Protein AF-X1RAT8-F1 (afdb_monomer)

Secondary structure (DSSP, 8-state):
-EEEEEEEGGGHHHHHHHHHHTT-EEEEEESS--HHHHHHHHHHHHHHHHHHHHHHHHHTT--S-------THHHHHHTS-HHHHHHHHHHHHHHHHHHHHHHHHHHHHHHHHHHHHHHHGGGTT-TT-BHHHHT-B-SSEEEEEEEEEHHHHHHHHHHHHHHEEEEEEEEETTEEEEEEEEEGGGHHHHHHHHHHTT-EE--------BHHHHHHHHHHHHHHHHHHHHHHHHHHHHHHHHTHHHHHHHHHHHHHHHHHHHHHHHHHHTT-EEEEEEE--GGGHHHHHHHHHHH-SSEEEEEEPPPTT--PPP-----TTTHHHHHHHHHH-PPPTTS---HHHHHHHHHHHHHHHT-SHHHHHHHHHH-

Solvent-accessible surface area (backbone atoms only — not comparable to full-atom values): 20747 Å² total; per-residue (Å²): 63,40,38,39,37,40,28,38,55,91,46,45,65,62,50,53,53,52,42,54,75,68,64,43,42,78,72,45,82,36,74,69,79,54,74,68,56,52,50,50,45,47,51,51,31,50,50,34,51,52,54,47,49,55,48,48,63,52,50,70,53,54,86,67,91,72,84,77,78,81,56,79,64,47,64,60,53,66,50,50,57,66,72,54,54,53,50,52,52,50,56,53,46,60,75,46,44,64,60,51,52,51,47,56,52,50,51,53,50,45,53,52,52,51,50,48,46,59,58,55,51,46,51,62,86,54,86,84,47,38,40,52,65,46,59,34,76,58,95,58,41,31,23,40,37,35,39,28,44,44,69,50,43,66,72,40,44,76,62,49,59,74,59,46,79,48,68,51,79,24,71,54,94,70,32,32,34,36,38,41,29,28,43,50,90,48,45,65,59,53,53,48,56,39,46,75,62,74,22,47,76,59,85,72,71,97,46,100,41,44,48,68,61,45,50,54,53,48,49,59,47,44,56,52,50,51,55,49,45,53,54,51,49,52,52,48,29,53,54,40,60,76,41,38,67,60,52,52,50,52,46,54,41,38,51,55,49,32,52,37,34,51,53,50,42,54,26,52,75,69,66,45,38,30,37,38,36,28,36,38,62,71,95,49,47,68,63,48,52,32,56,48,58,74,77,33,86,57,65,45,82,48,77,43,77,75,52,96,88,53,83,63,87,63,79,87,88,65,56,84,89,46,44,71,37,40,56,59,44,51,74,80,49,72,66,56,71,88,51,81,79,59,40,68,58,51,42,53,51,48,55,52,52,50,53,63,75,46,68,47,73,69,59,49,55,53,47,68,77,72,108

Radius of gyration: 36.86 Å; Cα contacts (8 Å, |Δi|>4): 423; chains: 1; bounding box: 97×44×99 Å

Organism: NCBI:txid412755

Structure (mmCIF, N/CA/C/O backbone):
data_AF-X1RAT8-F1
#
_entry.id   AF-X1RAT8-F1
#
loop_
_atom_site.group_PDB
_atom_site.id
_atom_site.type_symbol
_atom_site.label_atom_id
_atom_site.label_alt_id
_atom_site.label_comp_id
_atom_site.label_asym_id
_atom_site.label_entity_id
_atom_site.label_seq_id
_atom_site.pdbx_PDB_ins_code
_atom_site.Cartn_x
_atom_site.Cartn_y
_atom_site.Cartn_z
_atom_site.occupancy
_atom_site.B_iso_or_equiv
_atom_site.auth_seq_id
_atom_site.auth_comp_id
_atom_site.auth_asym_id
_atom_site.auth_atom_id
_atom_site.pdbx_PDB_model_num
ATOM 1 N N . VAL A 1 1 ? 17.330 -5.429 -26.678 1.00 84.94 1 VAL A N 1
ATOM 2 C CA . VAL A 1 1 ? 16.146 -5.113 -25.844 1.00 84.94 1 VAL A CA 1
ATOM 3 C C . VAL A 1 1 ? 15.470 -3.892 -26.433 1.00 84.94 1 VAL A C 1
ATOM 5 O O . VAL A 1 1 ? 16.179 -3.013 -26.919 1.00 84.94 1 VAL A O 1
ATOM 8 N N . LYS A 1 2 ? 14.135 -3.872 -26.474 1.00 85.88 2 LYS A N 1
ATOM 9 C CA . LYS A 1 2 ? 13.382 -2.699 -26.920 1.00 85.88 2 LYS A CA 1
ATOM 10 C C . LYS A 1 2 ? 13.301 -1.723 -25.756 1.00 85.88 2 LYS A C 1
ATOM 12 O O . LYS A 1 2 ? 12.903 -2.123 -24.662 1.00 85.88 2 LYS A O 1
ATOM 17 N N . VAL A 1 3 ? 13.692 -0.483 -25.993 1.00 87.00 3 VAL A N 1
ATOM 18 C CA . VAL A 1 3 ? 13.609 0.618 -25.037 1.00 87.00 3 VAL A CA 1
ATOM 19 C C . VAL A 1 3 ? 12.521 1.559 -25.510 1.00 87.00 3 VAL A C 1
ATOM 21 O O . VAL A 1 3 ? 12.420 1.859 -26.699 1.00 87.00 3 VAL A O 1
ATOM 24 N N . ARG A 1 4 ? 11.695 1.997 -24.571 1.00 87.12 4 ARG A N 1
ATOM 25 C CA . ARG A 1 4 ? 10.595 2.923 -24.794 1.00 87.12 4 ARG A CA 1
ATOM 26 C C . ARG A 1 4 ? 10.785 4.066 -23.816 1.00 87.12 4 ARG A C 1
ATOM 28 O O . ARG A 1 4 ? 10.826 3.848 -22.609 1.00 87.12 4 ARG A O 1
ATOM 35 N N . VAL A 1 5 ? 10.956 5.264 -24.346 1.00 88.31 5 VAL A N 1
ATOM 36 C CA . VAL A 1 5 ? 11.248 6.465 -23.575 1.00 88.31 5 VAL A CA 1
ATOM 37 C C . VAL A 1 5 ? 10.086 7.428 -23.737 1.00 88.31 5 VAL A C 1
ATOM 39 O O . VAL A 1 5 ? 9.791 7.862 -24.845 1.00 88.31 5 VAL A O 1
ATOM 42 N N . ILE A 1 6 ? 9.415 7.754 -22.640 1.00 88.44 6 ILE A N 1
ATOM 43 C CA . ILE A 1 6 ? 8.340 8.744 -22.607 1.00 88.44 6 ILE A CA 1
ATOM 44 C C . ILE A 1 6 ? 8.899 10.000 -21.954 1.00 88.44 6 ILE A C 1
ATOM 46 O O . ILE A 1 6 ? 9.443 9.943 -20.855 1.00 88.44 6 ILE A O 1
ATOM 50 N N . THR A 1 7 ? 8.779 11.134 -22.628 1.00 90.00 7 THR A N 1
ATOM 51 C CA . THR A 1 7 ? 9.298 12.420 -22.150 1.00 90.00 7 THR A CA 1
ATOM 52 C C . THR A 1 7 ? 8.345 13.553 -22.515 1.00 90.00 7 THR A C 1
ATOM 54 O O . THR A 1 7 ? 7.439 13.369 -23.331 1.00 90.00 7 THR A O 1
ATOM 57 N N . LEU A 1 8 ? 8.509 14.729 -21.915 1.00 88.94 8 LEU A N 1
ATOM 58 C CA . LEU A 1 8 ? 7.759 15.921 -22.323 1.00 88.94 8 LEU A CA 1
ATOM 59 C C . LEU A 1 8 ? 8.190 16.368 -23.728 1.00 88.94 8 LEU A C 1
ATOM 61 O O . LEU A 1 8 ? 9.338 16.169 -24.127 1.00 88.94 8 LEU A O 1
ATOM 65 N N . LYS A 1 9 ? 7.292 17.026 -24.472 1.00 86.19 9 LYS A N 1
ATOM 66 C CA . LYS A 1 9 ? 7.586 17.472 -25.850 1.00 86.19 9 LYS A CA 1
ATOM 67 C C . LYS A 1 9 ? 8.831 18.360 -25.945 1.00 86.19 9 LYS A C 1
ATOM 69 O O . LYS A 1 9 ? 9.610 18.198 -26.880 1.00 86.19 9 LYS A O 1
ATOM 74 N N . ASP A 1 10 ? 9.053 19.216 -24.948 1.00 86.56 10 ASP A N 1
ATOM 75 C CA . ASP A 1 10 ? 10.213 20.119 -24.876 1.00 86.56 10 ASP A CA 1
ATOM 76 C C . ASP A 1 10 ? 11.554 19.379 -24.785 1.00 86.56 10 ASP A C 1
ATOM 78 O O . ASP A 1 10 ? 12.587 19.884 -25.220 1.00 86.56 10 ASP A O 1
ATOM 82 N N . TYR A 1 11 ? 11.539 18.150 -24.267 1.00 84.81 11 TYR A N 1
ATOM 83 C CA . TYR A 1 11 ? 12.726 17.325 -24.082 1.00 84.81 11 TYR A CA 1
ATOM 84 C C . TYR A 1 11 ? 12.895 16.273 -25.191 1.00 84.81 11 TYR A C 1
ATOM 86 O O . TYR A 1 11 ? 13.828 15.472 -25.120 1.00 84.81 11 TYR A O 1
ATOM 94 N N . SER A 1 12 ? 12.063 16.281 -26.244 1.00 83.81 12 SER A N 1
ATOM 95 C CA . SER A 1 12 ? 12.163 15.324 -27.362 1.00 83.81 12 SER A CA 1
ATOM 96 C C . SER A 1 12 ? 13.531 15.388 -28.059 1.00 83.81 12 SER A C 1
ATOM 98 O O . SER A 1 12 ? 14.224 14.375 -28.165 1.00 83.81 12 SER A O 1
ATOM 100 N N . GLU A 1 13 ? 13.986 16.585 -28.455 1.00 83.75 13 GLU A N 1
ATOM 101 C CA . GLU A 1 13 ? 15.274 16.749 -29.146 1.00 83.75 13 GLU A CA 1
ATOM 102 C C . GLU A 1 13 ? 16.494 16.366 -28.285 1.00 83.75 13 GLU A C 1
ATOM 104 O O . GLU A 1 13 ? 17.356 15.632 -28.785 1.00 83.75 13 GLU A O 1
ATOM 109 N N . PRO A 1 14 ? 16.616 16.818 -27.014 1.00 85.50 14 PRO A N 1
ATOM 110 C CA . PRO A 1 14 ? 17.660 16.333 -26.113 1.00 85.50 14 PRO A CA 1
ATOM 111 C C . PRO A 1 14 ? 17.646 14.813 -25.972 1.00 85.50 14 PRO A C 1
ATOM 113 O O . PRO A 1 14 ? 18.693 14.181 -26.093 1.00 85.50 14 PRO A O 1
ATOM 116 N N . THR A 1 15 ? 16.461 14.221 -25.798 1.00 84.12 15 THR A N 1
ATOM 117 C CA . THR A 1 15 ? 16.311 12.770 -25.638 1.00 84.12 15 THR A CA 1
ATOM 118 C C . THR A 1 15 ? 16.801 12.023 -26.869 1.00 84.12 15 THR A C 1
ATOM 120 O O . THR A 1 15 ? 17.589 11.085 -26.752 1.00 84.12 15 THR A O 1
ATOM 123 N N . PHE A 1 16 ? 16.418 12.482 -28.059 1.00 82.50 16 PHE A N 1
ATOM 124 C CA . PHE A 1 16 ? 16.865 11.896 -29.317 1.00 82.50 16 PHE A CA 1
ATOM 125 C C . PHE A 1 16 ? 18.391 11.978 -29.479 1.00 82.50 16 PHE A C 1
ATOM 127 O O . PHE A 1 16 ? 19.040 10.993 -29.836 1.00 82.50 16 PHE A O 1
ATOM 134 N N . LYS A 1 17 ? 18.994 13.132 -29.155 1.00 82.88 17 LYS A N 1
ATOM 135 C CA . LYS A 1 17 ? 20.455 13.327 -29.198 1.00 82.88 17 LYS A CA 1
ATOM 136 C C . LYS A 1 17 ? 21.183 12.405 -28.220 1.00 82.88 17 LYS A C 1
ATOM 138 O O . LYS A 1 17 ? 22.208 11.829 -28.590 1.00 82.88 17 LYS A O 1
ATOM 143 N N . THR A 1 18 ? 20.672 12.250 -27.001 1.00 83.75 18 THR A N 1
ATOM 144 C CA . THR A 1 18 ? 21.252 11.355 -25.991 1.00 83.75 18 THR A CA 1
ATOM 145 C C . THR A 1 18 ? 21.159 9.900 -26.443 1.00 83.75 18 THR A C 1
ATOM 147 O O . THR A 1 18 ? 22.178 9.217 -26.486 1.00 83.75 18 THR A O 1
ATOM 150 N N . LEU A 1 19 ? 19.994 9.442 -26.913 1.00 82.88 19 LEU A N 1
ATOM 151 C CA . LEU A 1 19 ? 19.821 8.082 -27.443 1.00 82.88 19 LEU A CA 1
ATOM 152 C C . LEU A 1 19 ? 20.755 7.778 -28.625 1.00 82.88 19 LEU A C 1
ATOM 154 O O . LEU A 1 19 ? 21.333 6.692 -28.696 1.00 82.88 19 LEU A O 1
ATOM 158 N N . HIS A 1 20 ? 20.963 8.742 -29.523 1.00 81.25 20 HIS A N 1
ATOM 159 C CA . HIS A 1 20 ? 21.891 8.575 -30.640 1.00 81.25 20 HIS A CA 1
ATOM 160 C C . HIS A 1 20 ? 23.348 8.436 -30.170 1.00 81.25 20 HIS A C 1
ATOM 162 O O . HIS A 1 20 ? 24.080 7.582 -30.670 1.00 81.25 20 HIS A O 1
ATOM 168 N N . LYS A 1 21 ? 23.785 9.237 -29.185 1.00 80.44 21 LYS A N 1
ATOM 169 C CA . LYS A 1 21 ? 25.131 9.112 -28.587 1.00 80.44 21 LYS A CA 1
ATOM 170 C C . LYS A 1 21 ? 25.353 7.742 -27.942 1.00 80.44 21 LYS A C 1
ATOM 172 O O . LYS A 1 21 ? 26.455 7.209 -28.019 1.00 80.44 21 LYS A O 1
ATOM 177 N N . LEU A 1 22 ? 24.301 7.159 -27.367 1.00 76.88 22 LEU A N 1
ATOM 178 C CA . LEU A 1 22 ? 24.324 5.839 -26.727 1.00 76.88 22 LEU A CA 1
ATOM 179 C C . LEU A 1 22 ? 24.337 4.671 -27.723 1.00 76.88 22 LEU A C 1
ATOM 181 O O . LEU A 1 22 ? 24.440 3.510 -27.320 1.00 76.88 22 LEU A O 1
ATOM 185 N N . GLY A 1 23 ? 24.241 4.957 -29.025 1.00 70.38 23 GLY A N 1
ATOM 186 C CA . GLY A 1 23 ? 24.210 3.939 -30.069 1.00 70.38 23 GLY A CA 1
ATOM 187 C C . GLY A 1 23 ? 22.911 3.133 -30.080 1.00 70.38 23 GLY A C 1
ATOM 188 O O . GLY A 1 23 ? 22.938 1.955 -30.446 1.00 70.38 23 GLY A O 1
ATOM 189 N N . VAL A 1 24 ? 21.791 3.737 -29.659 1.00 77.00 24 VAL A N 1
ATOM 190 C CA . VAL A 1 24 ? 20.463 3.134 -29.822 1.00 77.00 24 VAL A CA 1
ATOM 191 C C . VAL A 1 24 ? 20.135 3.050 -31.312 1.00 77.00 24 VAL A C 1
ATOM 193 O O . VAL A 1 24 ? 20.269 4.019 -32.056 1.00 77.00 24 VAL A O 1
ATOM 196 N N . LEU A 1 25 ? 19.734 1.860 -31.752 1.00 75.31 25 LEU A N 1
ATOM 197 C CA . LEU A 1 25 ? 19.451 1.544 -33.148 1.00 75.31 25 LEU A CA 1
ATOM 198 C C . LEU A 1 25 ? 17.951 1.659 -33.437 1.00 75.31 25 LEU A C 1
ATOM 200 O O . LEU A 1 25 ? 17.136 1.349 -32.569 1.00 75.31 25 LEU A O 1
ATOM 204 N N . HIS A 1 26 ? 17.607 2.043 -34.671 1.00 75.75 26 HIS A N 1
ATOM 205 C CA . HIS A 1 26 ? 16.225 2.206 -35.155 1.00 75.75 26 HIS A CA 1
ATOM 206 C C . HIS A 1 26 ? 15.357 3.027 -34.191 1.00 75.75 26 HIS A C 1
ATOM 208 O O . HIS A 1 26 ? 14.403 2.517 -33.608 1.00 75.75 26 HIS A O 1
ATOM 214 N N . ILE A 1 27 ? 15.741 4.291 -33.990 1.00 79.56 27 ILE A N 1
ATOM 215 C CA . ILE A 1 27 ? 14.987 5.214 -33.144 1.00 79.56 27 ILE A CA 1
ATOM 216 C C . ILE A 1 27 ? 13.749 5.689 -33.914 1.00 79.56 27 ILE A C 1
ATOM 218 O O . ILE A 1 27 ? 13.878 6.318 -34.964 1.00 79.56 27 ILE A O 1
ATOM 222 N N . GLU A 1 28 ? 12.566 5.413 -33.378 1.00 79.00 28 GLU A N 1
ATOM 223 C CA . GLU A 1 28 ? 11.274 5.847 -33.909 1.00 79.00 28 GLU A CA 1
ATOM 224 C C . GLU A 1 28 ? 10.606 6.816 -32.927 1.00 79.00 28 GLU A C 1
ATOM 226 O O . GLU A 1 28 ? 10.469 6.522 -31.739 1.00 79.00 28 GLU A O 1
ATOM 231 N N . GLU A 1 29 ? 10.173 7.981 -33.415 1.00 79.50 29 GLU A N 1
ATOM 232 C CA . GLU A 1 29 ? 9.427 8.962 -32.621 1.00 79.50 29 GLU A CA 1
ATOM 233 C C . GLU A 1 29 ? 7.927 8.848 -32.914 1.00 79.50 29 GLU A C 1
ATOM 235 O O . GLU A 1 29 ? 7.486 8.917 -34.062 1.00 79.50 29 GLU A O 1
ATOM 240 N N . SER A 1 30 ? 7.128 8.722 -31.859 1.00 75.75 30 SER A N 1
ATOM 241 C CA . SER A 1 30 ? 5.669 8.744 -31.901 1.00 75.75 30 SER A CA 1
ATOM 242 C C . SER A 1 30 ? 5.137 9.895 -31.050 1.00 75.75 30 SER A C 1
ATOM 244 O O . SER A 1 30 ? 5.384 9.987 -29.847 1.00 75.75 30 SER A O 1
ATOM 246 N N . ARG A 1 31 ? 4.358 10.781 -31.679 1.00 65.38 31 ARG A N 1
ATOM 247 C CA . ARG A 1 31 ? 3.727 11.938 -31.013 1.00 65.38 31 ARG A CA 1
ATOM 248 C C . ARG A 1 31 ? 2.422 11.595 -30.290 1.00 65.38 31 ARG A C 1
ATOM 250 O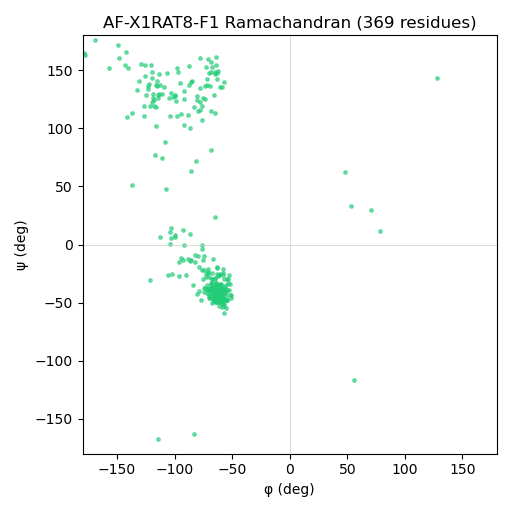 O . ARG A 1 31 ? 1.892 12.434 -29.566 1.00 65.38 31 ARG A O 1
ATOM 257 N N . GLU A 1 32 ? 1.905 10.386 -30.492 1.00 70.69 32 GLU A N 1
ATOM 258 C CA . GLU A 1 32 ? 0.701 9.876 -29.840 1.00 70.69 32 GLU A CA 1
ATOM 259 C C . GLU A 1 32 ? 1.046 8.643 -29.004 1.00 70.69 32 GLU A C 1
ATOM 261 O O . GLU A 1 32 ? 1.635 7.684 -29.501 1.00 70.69 32 GLU A O 1
ATOM 266 N N . LEU A 1 33 ? 0.674 8.675 -27.724 1.00 76.50 33 LEU A N 1
ATOM 267 C CA . LEU A 1 33 ? 0.837 7.542 -26.817 1.00 76.50 33 LEU A CA 1
ATOM 268 C C . LEU A 1 33 ? -0.332 6.581 -26.942 1.00 76.50 33 LEU A C 1
ATOM 270 O O . LEU A 1 33 ? -1.495 6.993 -26.996 1.00 76.50 33 LEU A O 1
ATOM 274 N N . LYS A 1 34 ? -0.027 5.285 -26.895 1.00 81.44 34 LYS A N 1
ATOM 275 C CA . LYS A 1 34 ? -1.065 4.263 -26.788 1.00 81.44 34 LYS A CA 1
ATOM 276 C C . LYS A 1 34 ? -1.645 4.293 -25.366 1.00 81.44 34 LYS A C 1
ATOM 278 O O . LYS A 1 34 ? -0.928 4.623 -24.419 1.00 81.44 34 LYS A O 1
ATOM 283 N N . PRO A 1 35 ? -2.911 3.880 -25.165 1.00 79.69 35 PRO A N 1
ATOM 284 C CA . PRO A 1 35 ? -3.508 3.794 -23.828 1.00 79.69 35 PRO A CA 1
ATOM 285 C C . PRO A 1 35 ? -2.680 2.964 -22.836 1.00 79.69 35 PRO A C 1
ATOM 287 O O . PRO A 1 35 ? -2.623 3.287 -21.654 1.00 79.69 35 PRO A O 1
ATOM 290 N N . VAL A 1 36 ? -1.996 1.930 -23.336 1.00 81.75 36 VAL A N 1
ATOM 291 C CA . VAL A 1 36 ? -1.098 1.064 -22.555 1.00 81.75 36 VAL A CA 1
ATOM 292 C C . VAL A 1 36 ? 0.073 1.848 -21.956 1.00 81.75 36 VAL A C 1
ATOM 294 O O . VAL A 1 36 ? 0.465 1.596 -20.822 1.00 81.75 36 VAL A O 1
ATOM 297 N N . ASP A 1 37 ? 0.597 2.832 -22.682 1.00 82.50 37 ASP A N 1
ATOM 298 C CA . ASP A 1 37 ? 1.776 3.600 -22.272 1.00 82.50 37 ASP A CA 1
ATOM 299 C C . ASP A 1 37 ? 1.422 4.586 -21.167 1.00 82.50 37 ASP A C 1
ATOM 301 O O . ASP A 1 37 ? 2.133 4.709 -20.172 1.00 82.50 37 ASP A O 1
ATOM 305 N N . LYS A 1 38 ? 0.256 5.225 -21.303 1.00 84.00 38 LYS A N 1
ATOM 306 C CA . LYS A 1 38 ? -0.319 6.061 -20.251 1.00 84.00 38 LYS A CA 1
ATOM 307 C C . LYS A 1 38 ? -0.565 5.245 -18.976 1.00 84.00 38 LYS A C 1
ATOM 309 O O . LYS A 1 38 ? -0.151 5.663 -17.898 1.00 84.00 38 LYS A O 1
ATOM 314 N N . ALA A 1 39 ? -1.176 4.066 -19.107 1.00 87.00 39 ALA A N 1
ATOM 315 C CA . ALA A 1 39 ? -1.443 3.186 -17.970 1.00 87.00 39 ALA A CA 1
ATOM 316 C C . ALA A 1 39 ? -0.152 2.722 -17.268 1.00 87.00 39 ALA A C 1
ATOM 318 O O . ALA A 1 39 ? -0.136 2.587 -16.046 1.00 87.00 39 ALA A O 1
ATOM 319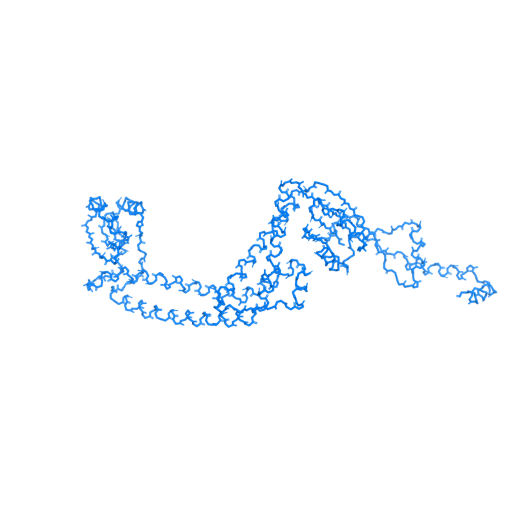 N N . ALA A 1 40 ? 0.940 2.512 -18.012 1.00 87.25 40 ALA A N 1
ATOM 320 C CA . ALA A 1 40 ? 2.232 2.143 -17.436 1.00 87.25 40 ALA A CA 1
ATOM 321 C C . ALA A 1 40 ? 2.817 3.260 -16.550 1.00 87.25 40 ALA A C 1
ATOM 323 O O . ALA A 1 40 ? 3.250 2.984 -15.429 1.00 87.25 40 ALA A O 1
ATOM 324 N N . VAL A 1 41 ? 2.773 4.517 -17.013 1.00 87.38 41 VAL A N 1
ATOM 325 C CA . VAL A 1 41 ? 3.222 5.685 -16.230 1.00 87.38 41 VAL A CA 1
ATOM 326 C C . VAL A 1 41 ? 2.370 5.855 -14.970 1.00 87.38 41 VAL A C 1
ATOM 328 O O . VAL A 1 41 ? 2.907 6.021 -13.876 1.00 87.38 41 VAL A O 1
ATOM 331 N N . GLU A 1 42 ? 1.044 5.761 -15.096 1.00 88.56 42 GLU A N 1
ATOM 332 C CA . GLU A 1 42 ? 0.116 5.861 -13.961 1.00 88.56 42 GLU A CA 1
ATOM 333 C C . GLU A 1 42 ? 0.323 4.737 -12.937 1.00 88.56 42 GLU A C 1
ATOM 335 O O . GLU A 1 42 ? 0.314 4.983 -11.729 1.00 88.56 42 GLU A O 1
ATOM 340 N N . SER A 1 43 ? 0.554 3.508 -13.406 1.00 90.12 43 SER A N 1
ATOM 341 C CA . SER A 1 43 ? 0.824 2.359 -12.541 1.00 90.12 43 SER A CA 1
ATOM 342 C C . SER A 1 43 ? 2.119 2.540 -11.752 1.00 90.12 43 SER A C 1
ATOM 344 O O . SER A 1 43 ? 2.124 2.307 -10.544 1.00 90.12 43 SER A O 1
ATOM 346 N N . GLN A 1 44 ? 3.208 2.978 -12.397 1.00 89.50 44 GLN A N 1
ATOM 347 C CA . GLN A 1 44 ? 4.462 3.244 -11.686 1.00 89.50 44 GLN A CA 1
ATOM 348 C C . GLN A 1 44 ? 4.337 4.429 -10.724 1.00 89.50 44 GLN A C 1
ATOM 350 O O . GLN A 1 44 ? 4.885 4.372 -9.627 1.00 89.50 44 GLN A O 1
ATOM 355 N N . HIS A 1 45 ? 3.583 5.476 -11.079 1.00 91.12 45 HIS A N 1
ATOM 356 C CA . HIS A 1 45 ? 3.299 6.584 -10.161 1.00 91.12 45 HIS A CA 1
ATOM 357 C C . HIS A 1 45 ? 2.580 6.090 -8.898 1.00 91.12 45 HIS A C 1
ATOM 359 O O . HIS A 1 45 ? 2.954 6.450 -7.781 1.00 91.12 45 HIS A O 1
ATOM 365 N N . LYS A 1 46 ? 1.580 5.214 -9.056 1.00 92.06 46 LYS A N 1
ATOM 366 C CA . LYS A 1 46 ? 0.884 4.598 -7.923 1.00 92.06 46 LYS A CA 1
ATOM 367 C C . LYS A 1 46 ? 1.835 3.759 -7.064 1.00 92.06 46 LYS A C 1
ATOM 369 O O . LYS A 1 46 ? 1.842 3.922 -5.848 1.00 92.06 46 LYS A O 1
ATOM 374 N N . GLU A 1 47 ? 2.668 2.926 -7.688 1.00 92.38 47 GLU A N 1
ATOM 375 C CA . GLU A 1 47 ? 3.674 2.123 -6.984 1.00 92.38 47 GLU A CA 1
ATOM 376 C C . GLU A 1 47 ? 4.664 3.007 -6.207 1.00 92.38 47 GLU A C 1
ATOM 378 O O . GLU A 1 47 ? 4.938 2.747 -5.037 1.00 92.38 47 GLU A O 1
ATOM 383 N N . ALA A 1 48 ? 5.164 4.089 -6.810 1.00 91.38 48 ALA A N 1
ATOM 384 C CA . ALA A 1 48 ? 6.066 5.029 -6.146 1.00 91.38 48 ALA A CA 1
ATOM 385 C C . ALA A 1 48 ? 5.402 5.681 -4.923 1.00 91.38 48 ALA A C 1
ATOM 387 O O . ALA A 1 48 ? 6.019 5.772 -3.859 1.00 91.38 48 ALA A O 1
ATOM 388 N N . SER A 1 49 ? 4.130 6.072 -5.045 1.00 91.94 49 SER A N 1
ATOM 389 C CA . SER A 1 49 ? 3.349 6.619 -3.934 1.00 91.94 49 SER A CA 1
ATOM 390 C C . SER A 1 49 ? 3.156 5.606 -2.799 1.00 91.94 49 SER A C 1
ATOM 392 O O . SER A 1 49 ? 3.285 5.976 -1.634 1.00 91.94 49 SER A O 1
ATOM 394 N N . GLU A 1 50 ? 2.875 4.338 -3.107 1.00 92.62 50 GLU A N 1
ATOM 395 C CA . GLU A 1 50 ? 2.739 3.270 -2.104 1.00 92.62 50 GLU A CA 1
ATOM 396 C C . GLU A 1 50 ? 4.063 3.023 -1.362 1.00 92.62 50 GLU A C 1
ATOM 398 O O . GLU A 1 50 ? 4.099 2.969 -0.129 1.00 92.62 50 GLU A O 1
ATOM 403 N N . LEU A 1 51 ? 5.177 2.947 -2.097 1.00 92.00 51 LEU A N 1
ATOM 404 C CA . LEU A 1 51 ? 6.511 2.790 -1.515 1.00 92.00 51 LEU A CA 1
ATOM 405 C C . LEU A 1 51 ? 6.895 3.984 -0.629 1.00 92.00 51 LEU A C 1
ATOM 407 O O . LEU A 1 51 ? 7.500 3.794 0.427 1.00 92.00 51 LEU A O 1
ATOM 411 N N . LEU A 1 52 ? 6.511 5.207 -1.012 1.00 91.00 52 LEU A N 1
ATOM 412 C CA . LEU A 1 52 ? 6.691 6.395 -0.175 1.00 91.00 52 LEU A CA 1
ATOM 413 C C . LEU A 1 52 ? 5.918 6.300 1.139 1.00 91.00 52 LEU A C 1
ATOM 415 O O . LEU A 1 52 ? 6.456 6.687 2.177 1.00 91.00 52 LEU A O 1
ATOM 419 N N . THR A 1 53 ? 4.693 5.769 1.123 1.00 90.38 53 THR A N 1
ATOM 420 C CA . THR A 1 53 ? 3.925 5.522 2.350 1.00 90.38 53 THR A CA 1
ATOM 421 C C . THR A 1 53 ? 4.634 4.513 3.250 1.00 90.38 53 THR A C 1
ATOM 423 O O . THR A 1 53 ? 4.774 4.766 4.444 1.00 90.38 53 THR A O 1
ATOM 426 N N . PHE A 1 54 ? 5.159 3.414 2.698 1.00 88.94 54 PHE A N 1
ATOM 427 C CA . PHE A 1 54 ? 5.928 2.440 3.482 1.00 88.94 54 PHE A CA 1
ATOM 428 C C . PHE A 1 54 ? 7.164 3.062 4.129 1.00 88.94 54 PHE A C 1
ATOM 430 O O . PHE A 1 54 ? 7.405 2.863 5.319 1.00 88.94 54 PHE A O 1
ATOM 437 N N . VAL A 1 55 ? 7.920 3.857 3.371 1.00 88.50 55 VAL A N 1
ATOM 438 C CA . VAL A 1 55 ? 9.084 4.582 3.892 1.00 88.50 55 VAL A CA 1
ATOM 439 C C . VAL A 1 55 ? 8.678 5.603 4.958 1.00 88.50 55 VAL A C 1
ATOM 441 O O . VAL A 1 55 ? 9.339 5.699 5.990 1.00 88.50 55 VAL A O 1
ATOM 444 N N . GLY A 1 56 ? 7.565 6.313 4.763 1.00 87.00 56 GLY A N 1
ATOM 445 C CA . GLY A 1 56 ? 6.999 7.230 5.752 1.00 87.00 56 GLY A CA 1
ATOM 446 C C . GLY A 1 56 ? 6.649 6.541 7.072 1.00 87.00 56 GLY A C 1
ATOM 447 O O . GLY A 1 56 ? 7.044 7.028 8.129 1.00 87.00 56 GLY A O 1
ATOM 448 N N . ASN A 1 57 ? 5.997 5.377 7.011 1.00 84.69 57 ASN A N 1
ATOM 449 C CA . ASN A 1 57 ? 5.652 4.580 8.191 1.00 84.69 57 ASN A CA 1
ATOM 450 C C . ASN A 1 57 ? 6.894 4.066 8.931 1.00 84.69 57 ASN A C 1
ATOM 452 O O . ASN A 1 57 ? 6.882 3.952 10.147 1.00 84.69 57 ASN A O 1
ATOM 456 N N . MET A 1 58 ? 7.986 3.753 8.229 1.00 85.31 58 MET A N 1
ATOM 457 C CA . MET A 1 58 ? 9.236 3.356 8.890 1.00 85.31 58 MET A CA 1
ATOM 458 C C . MET A 1 58 ? 9.907 4.543 9.588 1.00 85.31 58 MET A C 1
ATOM 460 O O . MET A 1 58 ? 10.417 4.401 10.698 1.00 85.31 58 MET A O 1
ATOM 464 N N . LEU A 1 59 ? 9.860 5.727 8.973 1.00 84.06 59 LEU A N 1
ATOM 465 C CA . LEU A 1 59 ? 10.417 6.949 9.552 1.00 84.06 59 LEU A CA 1
ATOM 466 C C . LEU A 1 59 ? 9.596 7.504 10.719 1.00 84.06 59 LEU A C 1
ATOM 468 O O . LEU A 1 59 ? 10.176 8.169 11.572 1.00 84.06 59 LEU A O 1
ATOM 472 N N . SER A 1 60 ? 8.288 7.235 10.805 1.00 84.19 60 SER A N 1
ATOM 473 C CA . SER A 1 60 ? 7.468 7.708 11.933 1.00 84.19 60 SER A CA 1
ATOM 474 C C . SER A 1 60 ? 7.898 7.119 13.276 1.00 84.19 60 SER A C 1
ATOM 476 O O . SER A 1 60 ? 7.599 7.698 14.315 1.00 84.19 60 SER A O 1
ATOM 478 N N . TYR A 1 61 ? 8.617 5.993 13.266 1.00 81.06 61 TYR A N 1
ATOM 479 C CA . TYR A 1 61 ? 9.188 5.398 14.472 1.00 81.06 61 TYR A CA 1
ATOM 480 C C . TYR A 1 61 ? 10.487 6.071 14.920 1.00 81.06 61 TYR A C 1
ATOM 482 O O . TYR A 1 61 ? 10.953 5.792 16.017 1.00 81.06 61 TYR A O 1
ATOM 490 N N . ILE A 1 62 ? 11.079 6.958 14.117 1.00 79.06 62 ILE A N 1
ATOM 491 C CA . ILE A 1 62 ? 12.338 7.629 14.444 1.00 79.06 62 ILE A CA 1
ATOM 492 C C . ILE A 1 62 ? 12.026 8.950 15.151 1.00 79.06 62 ILE A C 1
ATOM 494 O O . ILE A 1 62 ? 11.639 9.941 14.535 1.00 79.06 62 ILE A O 1
ATOM 498 N N . THR A 1 63 ? 12.185 8.947 16.473 1.00 64.88 63 THR A N 1
ATOM 499 C CA . THR A 1 63 ? 11.803 10.059 17.359 1.00 64.88 63 THR A CA 1
ATOM 500 C C . THR A 1 63 ? 12.768 11.245 17.282 1.00 64.88 63 THR A C 1
ATOM 502 O O . THR A 1 63 ? 12.370 12.395 17.470 1.00 64.88 63 THR A O 1
ATOM 505 N N . GLU A 1 64 ? 14.043 10.995 16.983 1.00 66.50 64 GLU A N 1
ATOM 506 C CA . GLU A 1 64 ? 15.048 12.048 16.858 1.00 66.50 64 GLU A CA 1
ATOM 507 C C . GLU A 1 64 ? 15.155 12.543 15.416 1.00 66.50 64 GLU A C 1
ATOM 509 O O . GLU A 1 64 ? 15.316 11.762 14.478 1.00 66.50 64 GLU A O 1
ATOM 514 N N . LYS A 1 65 ? 15.137 13.870 15.234 1.00 60.56 65 LYS A N 1
ATOM 515 C CA . LYS A 1 65 ? 15.487 14.501 13.955 1.00 60.56 65 LYS A CA 1
ATOM 516 C C . LYS A 1 65 ? 16.976 14.305 13.685 1.00 60.56 65 LYS A C 1
ATOM 518 O O . LYS A 1 65 ? 17.786 15.193 13.936 1.00 60.56 65 LYS A O 1
ATOM 523 N N . GLN A 1 66 ? 17.332 13.140 13.169 1.00 63.44 66 GLN A N 1
ATOM 524 C CA . GLN A 1 66 ? 18.687 12.847 12.739 1.00 63.44 66 GLN A CA 1
ATOM 525 C C . GLN A 1 66 ? 18.884 13.402 11.328 1.00 63.44 66 GLN A C 1
ATOM 527 O O . GLN A 1 66 ? 18.179 13.041 10.384 1.00 63.44 66 GLN A O 1
ATOM 532 N N . GLN A 1 67 ? 19.824 14.338 11.192 1.00 57.72 67 GLN A N 1
ATOM 533 C CA . GLN A 1 67 ? 20.240 14.831 9.885 1.00 57.72 67 GLN A CA 1
ATOM 534 C C . GLN A 1 67 ? 21.138 13.782 9.238 1.00 57.72 67 GLN A C 1
ATOM 536 O O . GLN A 1 67 ? 22.286 13.597 9.634 1.00 57.72 67 GLN A O 1
ATOM 541 N N . VAL A 1 68 ? 20.606 13.096 8.231 1.00 61.59 68 VAL A N 1
ATOM 542 C CA . VAL A 1 68 ? 21.408 12.253 7.348 1.00 61.59 68 VAL A CA 1
ATOM 543 C C . VAL A 1 68 ? 21.903 13.139 6.215 1.00 61.59 68 VAL A C 1
ATOM 545 O O . VAL A 1 68 ? 21.105 13.612 5.405 1.00 61.59 68 VAL A O 1
ATOM 548 N N . LEU A 1 69 ? 23.210 13.391 6.170 1.00 57.66 69 LEU A N 1
ATOM 549 C CA . LEU A 1 69 ? 23.821 14.038 5.015 1.00 57.66 69 LEU A CA 1
ATOM 550 C C . LEU A 1 69 ? 23.869 13.023 3.864 1.00 57.66 69 LEU A C 1
ATOM 552 O O . LEU A 1 69 ? 24.411 11.929 4.055 1.00 57.66 69 LEU A O 1
ATOM 556 N N . PRO A 1 70 ? 23.313 13.345 2.683 1.00 56.22 70 PRO A N 1
ATOM 557 C CA . PRO A 1 70 ? 23.538 12.531 1.503 1.00 56.22 70 PRO A CA 1
ATOM 558 C C . PRO A 1 70 ? 25.029 12.617 1.145 1.00 56.22 70 PRO A C 1
ATOM 560 O O . PRO A 1 70 ? 25.528 13.692 0.826 1.00 56.22 70 PRO A O 1
ATOM 563 N N . GLY A 1 71 ? 25.750 11.502 1.279 1.00 59.31 71 GLY A N 1
ATOM 564 C CA . GLY A 1 71 ? 27.110 11.353 0.751 1.00 59.31 71 GLY A CA 1
ATOM 565 C C . GLY A 1 71 ? 27.098 10.967 -0.734 1.00 59.31 71 GLY A C 1
ATOM 566 O O . GLY A 1 71 ? 26.057 11.046 -1.384 1.00 59.31 71 GLY A O 1
ATOM 567 N N . GLU A 1 72 ? 28.230 10.468 -1.241 1.00 53.62 72 GLU A N 1
ATOM 568 C CA . GLU A 1 72 ? 28.390 9.964 -2.625 1.00 53.62 72 GLU A CA 1
ATOM 569 C C . GLU A 1 72 ? 27.333 8.903 -3.017 1.00 53.62 72 GLU A C 1
ATOM 571 O O . GLU A 1 72 ? 26.932 8.812 -4.174 1.00 53.62 72 GLU A O 1
ATOM 576 N N . ASP A 1 73 ? 26.780 8.164 -2.046 1.00 55.75 73 ASP A N 1
ATOM 577 C CA . ASP A 1 73 ? 25.729 7.158 -2.276 1.00 55.75 73 ASP A CA 1
ATOM 578 C C . ASP A 1 73 ? 24.410 7.731 -2.828 1.00 55.75 73 ASP A C 1
ATOM 580 O O . ASP A 1 73 ? 23.583 6.981 -3.350 1.00 55.75 73 ASP A O 1
ATOM 584 N N . ALA A 1 74 ? 24.172 9.040 -2.693 1.00 58.53 74 ALA A N 1
ATOM 585 C CA . ALA A 1 74 ? 22.953 9.663 -3.197 1.00 58.53 74 ALA A CA 1
ATOM 586 C C . ALA A 1 74 ? 22.894 9.606 -4.730 1.00 58.53 74 ALA A C 1
ATOM 588 O O . ALA A 1 74 ? 21.890 9.146 -5.275 1.00 58.53 74 ALA A O 1
ATOM 589 N N . GLU A 1 75 ? 23.977 9.979 -5.421 1.00 58.41 75 GLU A N 1
ATOM 590 C CA . GLU A 1 75 ? 24.078 9.896 -6.889 1.00 58.41 75 GLU A CA 1
ATOM 591 C C . GLU A 1 75 ? 23.916 8.455 -7.391 1.00 58.41 75 GLU A C 1
ATOM 593 O O . GLU A 1 75 ? 23.209 8.200 -8.369 1.00 58.41 75 GLU A O 1
ATOM 598 N N . VAL A 1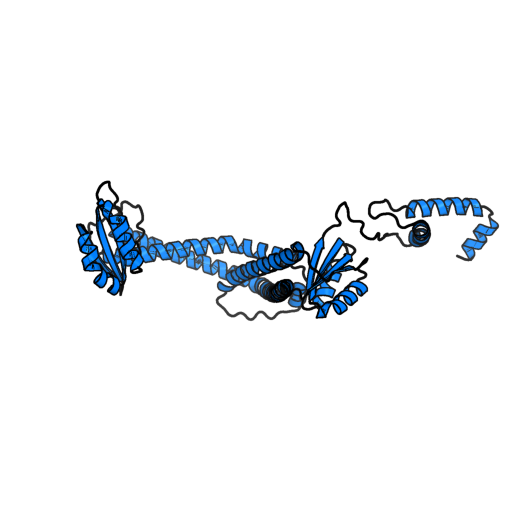 76 ? 24.482 7.484 -6.667 1.00 57.09 76 VAL A N 1
ATOM 599 C CA . VAL A 1 76 ? 24.373 6.054 -6.998 1.00 57.09 76 VAL A CA 1
ATOM 600 C C . VAL A 1 76 ? 22.927 5.552 -6.907 1.00 57.09 76 VAL A C 1
ATOM 602 O O . VAL A 1 76 ? 22.518 4.687 -7.675 1.00 57.09 76 VAL A O 1
ATOM 605 N N . ILE A 1 77 ? 22.110 6.082 -5.994 1.00 58.84 77 ILE A N 1
ATOM 606 C CA . ILE A 1 77 ? 20.716 5.637 -5.841 1.00 58.84 77 ILE A CA 1
ATOM 607 C C . ILE A 1 77 ? 19.783 6.337 -6.833 1.00 58.84 77 ILE A C 1
ATOM 609 O O . ILE A 1 77 ? 18.876 5.686 -7.354 1.00 58.84 77 ILE A O 1
ATOM 613 N N . TYR A 1 78 ? 20.015 7.613 -7.167 1.00 61.16 78 TYR A N 1
ATOM 614 C CA . TYR A 1 78 ? 19.238 8.308 -8.211 1.00 61.16 78 TYR A CA 1
ATOM 615 C C . TYR A 1 78 ? 19.355 7.638 -9.586 1.00 61.16 78 TYR A C 1
ATOM 617 O O . TYR A 1 78 ? 18.449 7.725 -10.422 1.00 61.16 78 TYR A O 1
ATOM 625 N N . THR A 1 79 ? 20.453 6.922 -9.801 1.00 63.56 79 THR A N 1
ATOM 626 C CA . THR A 1 79 ? 20.797 6.313 -11.082 1.00 63.56 79 THR A CA 1
ATOM 627 C C . THR A 1 79 ? 20.316 4.867 -11.220 1.00 63.56 79 THR A C 1
ATOM 629 O O . THR A 1 79 ? 20.216 4.365 -12.341 1.00 63.56 79 THR A O 1
ATOM 632 N N . LYS A 1 80 ? 19.889 4.217 -10.126 1.00 69.62 80 LYS A N 1
ATOM 633 C CA . LYS A 1 80 ? 19.298 2.872 -10.182 1.00 69.62 80 LYS A CA 1
ATOM 634 C C . LYS A 1 80 ? 17.958 2.855 -10.943 1.00 69.62 80 LYS A C 1
ATOM 636 O O . LYS A 1 80 ? 17.185 3.826 -10.904 1.00 69.62 80 LYS A O 1
ATOM 641 N N . PRO A 1 81 ? 17.613 1.745 -11.623 1.00 74.75 81 PRO A N 1
ATOM 642 C CA . PRO A 1 81 ? 16.277 1.559 -12.180 1.00 74.75 81 PRO A CA 1
ATOM 643 C C . PRO A 1 81 ? 15.213 1.506 -11.072 1.00 74.75 81 PRO A C 1
ATOM 645 O O . PRO A 1 81 ? 15.424 0.904 -10.017 1.00 74.75 81 PRO A O 1
ATOM 648 N N . PHE A 1 82 ? 14.031 2.080 -11.327 1.00 81.69 82 PHE A N 1
ATOM 649 C CA . PHE A 1 82 ? 12.939 2.136 -10.342 1.00 81.69 82 PHE A CA 1
ATOM 650 C C . PHE A 1 82 ? 12.543 0.749 -9.816 1.00 81.69 82 PHE A C 1
ATOM 652 O O . PHE A 1 82 ? 12.333 0.574 -8.619 1.00 81.69 82 PHE A O 1
ATOM 659 N N . GLY A 1 83 ? 12.523 -0.266 -10.687 1.00 79.88 83 GLY A N 1
ATOM 660 C CA . GLY A 1 83 ? 12.218 -1.641 -10.288 1.00 79.88 83 GLY A CA 1
ATOM 661 C C . GLY A 1 83 ? 13.217 -2.236 -9.285 1.00 79.88 83 GLY A C 1
ATOM 662 O O . GLY A 1 83 ? 12.851 -3.106 -8.497 1.00 79.88 83 GLY A O 1
ATOM 663 N N . GLU A 1 84 ? 14.471 -1.780 -9.269 1.00 82.25 84 GLU A N 1
ATOM 664 C CA . GLU A 1 84 ? 15.458 -2.212 -8.270 1.00 82.25 84 GLU A CA 1
ATOM 665 C C . GLU A 1 84 ? 15.228 -1.523 -6.934 1.00 82.25 84 GLU A C 1
ATOM 667 O O . GLU A 1 84 ? 15.112 -2.202 -5.915 1.00 82.25 84 GLU A O 1
ATOM 672 N N . ILE A 1 85 ? 15.041 -0.199 -6.965 1.00 83.88 85 ILE A N 1
ATOM 673 C CA . ILE A 1 85 ? 14.691 0.605 -5.788 1.00 83.88 85 ILE A CA 1
ATOM 674 C C . ILE A 1 85 ? 13.435 0.027 -5.126 1.00 83.88 85 ILE A C 1
ATOM 676 O O . ILE A 1 85 ? 13.426 -0.234 -3.926 1.00 83.88 85 ILE A O 1
ATOM 680 N N . GLY A 1 86 ? 12.393 -0.267 -5.909 1.00 86.38 86 GLY A N 1
ATOM 681 C CA . GLY A 1 86 ? 11.159 -0.863 -5.402 1.00 86.38 86 GLY A CA 1
ATOM 682 C C . GLY A 1 86 ? 11.363 -2.237 -4.760 1.00 86.38 86 GLY A C 1
ATOM 683 O O . GLY A 1 86 ? 10.764 -2.522 -3.722 1.00 86.38 86 GLY A O 1
ATOM 684 N N . ARG A 1 87 ? 12.231 -3.093 -5.320 1.00 88.38 87 ARG A N 1
ATOM 685 C CA . ARG A 1 87 ? 12.579 -4.395 -4.714 1.00 88.38 87 ARG A CA 1
ATOM 686 C C . ARG A 1 87 ? 13.326 -4.227 -3.393 1.00 88.38 87 ARG A C 1
ATOM 688 O O . ARG A 1 87 ? 12.976 -4.898 -2.422 1.00 88.38 87 ARG A O 1
ATOM 695 N N . GLU A 1 88 ? 14.315 -3.340 -3.345 1.00 88.81 88 GLU A N 1
ATOM 696 C CA . GLU A 1 88 ? 15.097 -3.070 -2.134 1.00 88.81 88 GLU A CA 1
ATOM 697 C C . GLU A 1 88 ? 14.212 -2.491 -1.019 1.00 88.81 88 GLU A C 1
ATOM 699 O O . GLU A 1 88 ? 14.232 -2.994 0.106 1.00 88.81 88 GLU A O 1
ATOM 704 N N . VAL A 1 89 ? 13.351 -1.520 -1.345 1.00 89.06 89 VAL A N 1
ATOM 705 C CA . VAL A 1 89 ? 12.403 -0.920 -0.394 1.00 89.06 89 VAL A CA 1
ATOM 706 C C . VAL A 1 89 ? 11.399 -1.950 0.117 1.00 89.06 89 VAL A C 1
ATOM 708 O O . VAL A 1 89 ? 11.157 -2.004 1.319 1.00 89.06 89 VAL A O 1
ATOM 711 N N . ARG A 1 90 ? 10.844 -2.812 -0.746 1.00 90.00 90 ARG A N 1
ATOM 712 C CA . ARG A 1 90 ? 9.932 -3.889 -0.317 1.00 90.00 90 ARG A CA 1
ATOM 713 C C . ARG A 1 90 ? 10.615 -4.917 0.577 1.00 90.00 90 ARG A C 1
ATOM 715 O O . ARG A 1 90 ? 10.023 -5.353 1.563 1.00 90.00 90 ARG A O 1
ATOM 722 N N . SER A 1 91 ? 11.850 -5.296 0.257 1.00 89.56 91 SER A N 1
ATOM 723 C CA . SER A 1 91 ? 12.653 -6.193 1.094 1.00 89.56 91 SER A CA 1
ATOM 724 C C . SER A 1 91 ? 12.899 -5.579 2.472 1.00 89.56 91 SER A C 1
ATOM 726 O O . SER A 1 91 ? 12.703 -6.231 3.498 1.00 89.56 91 SER A O 1
ATOM 728 N N . LEU A 1 92 ? 13.250 -4.289 2.510 1.00 86.75 92 LEU A N 1
ATOM 729 C CA . LEU A 1 92 ? 13.396 -3.545 3.752 1.00 86.75 92 LEU A CA 1
ATOM 730 C C . LEU A 1 92 ? 12.067 -3.505 4.512 1.00 86.75 92 LEU A C 1
ATOM 732 O O . LEU A 1 92 ? 12.025 -3.983 5.638 1.00 86.75 92 LEU A O 1
ATOM 736 N N . TYR A 1 93 ? 10.971 -3.084 3.882 1.00 86.25 93 TYR A N 1
ATOM 737 C CA . TYR A 1 93 ? 9.647 -3.052 4.503 1.00 86.25 93 TYR A CA 1
ATOM 738 C C . TYR A 1 93 ? 9.226 -4.411 5.066 1.00 86.25 93 TYR A C 1
ATOM 740 O O . TYR A 1 93 ? 8.741 -4.465 6.185 1.00 86.25 93 TYR A O 1
ATOM 748 N N . THR A 1 94 ? 9.479 -5.519 4.365 1.00 87.19 94 THR A N 1
ATOM 749 C CA . THR A 1 94 ? 9.129 -6.871 4.843 1.00 87.19 94 THR A CA 1
ATOM 750 C C . THR A 1 94 ? 9.801 -7.197 6.182 1.00 87.19 94 THR A C 1
ATOM 752 O O . THR A 1 94 ? 9.179 -7.804 7.050 1.00 87.19 94 THR A O 1
ATOM 755 N N . ARG A 1 95 ? 11.040 -6.729 6.396 1.00 83.31 95 ARG A N 1
ATOM 756 C CA . ARG A 1 95 ? 11.760 -6.882 7.675 1.00 83.31 95 ARG A CA 1
ATOM 757 C C . ARG A 1 95 ? 11.134 -6.068 8.820 1.00 83.31 95 ARG A C 1
ATOM 759 O O . ARG A 1 95 ? 11.302 -6.439 9.980 1.00 83.31 95 ARG A O 1
ATOM 766 N N . PHE A 1 96 ? 10.411 -4.990 8.507 1.00 84.94 96 PHE A N 1
ATOM 767 C CA . PHE A 1 96 ? 9.690 -4.141 9.467 1.00 84.94 96 PHE A CA 1
ATOM 768 C C . PHE A 1 96 ? 8.209 -4.511 9.614 1.00 84.94 96 PHE A C 1
ATOM 770 O O . PHE A 1 96 ? 7.625 -4.278 10.671 1.00 84.94 96 PHE A O 1
ATOM 777 N N . ALA A 1 97 ? 7.606 -5.091 8.576 1.00 85.94 97 ALA A N 1
ATOM 778 C CA . ALA A 1 97 ? 6.168 -5.281 8.442 1.00 85.94 97 ALA A CA 1
ATOM 779 C C . ALA A 1 97 ? 5.596 -6.136 9.572 1.00 85.94 97 ALA A C 1
ATOM 781 O O . ALA A 1 97 ? 4.582 -5.766 10.152 1.00 85.94 97 ALA A O 1
ATOM 782 N N . GLU A 1 98 ? 6.276 -7.226 9.937 1.00 86.94 98 GLU A N 1
ATOM 783 C CA . GLU A 1 98 ? 5.803 -8.115 11.001 1.00 86.94 98 GLU A CA 1
ATOM 784 C C . GLU A 1 98 ? 5.723 -7.396 12.357 1.00 86.94 98 GLU A C 1
ATOM 786 O O . GLU A 1 98 ? 4.741 -7.539 13.086 1.0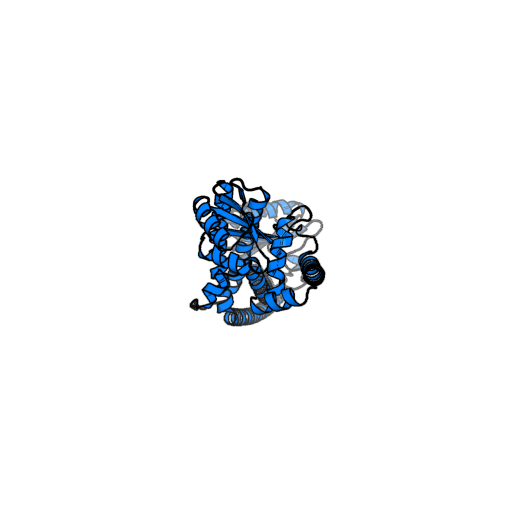0 86.94 98 GLU A O 1
ATOM 791 N N . LEU A 1 99 ? 6.740 -6.600 12.700 1.00 85.69 99 LEU A N 1
ATOM 792 C CA . LEU A 1 99 ? 6.749 -5.825 13.940 1.00 85.69 99 LEU A CA 1
ATOM 793 C C . LEU A 1 99 ? 5.724 -4.695 13.898 1.00 85.69 99 LEU A C 1
ATOM 795 O O . LEU A 1 99 ? 4.962 -4.534 14.844 1.00 85.69 99 LEU A O 1
ATOM 799 N N . HIS A 1 100 ? 5.673 -3.952 12.792 1.00 85.75 100 HIS A N 1
ATOM 800 C CA . HIS A 1 100 ? 4.708 -2.876 12.593 1.00 85.75 100 HIS A CA 1
ATOM 801 C C . HIS A 1 100 ? 3.266 -3.383 12.731 1.00 85.75 100 HIS A C 1
ATOM 803 O O . HIS A 1 100 ? 2.473 -2.805 13.470 1.00 85.75 100 HIS A O 1
ATOM 809 N N . GLU A 1 101 ? 2.935 -4.504 12.087 1.00 88.44 101 GLU A N 1
ATOM 810 C CA . GLU A 1 101 ? 1.606 -5.107 12.156 1.00 88.44 101 GLU A CA 1
ATOM 811 C C . GLU A 1 101 ? 1.263 -5.570 13.579 1.00 88.44 101 GLU A C 1
ATOM 813 O O . GLU A 1 101 ? 0.138 -5.363 14.039 1.00 88.44 101 GLU A O 1
ATOM 818 N N . LYS A 1 102 ? 2.224 -6.159 14.308 1.00 90.25 102 LYS A N 1
ATOM 819 C CA . LYS A 1 102 ? 2.045 -6.520 15.725 1.00 90.25 102 LYS A CA 1
ATOM 820 C C . LYS A 1 102 ? 1.778 -5.289 16.589 1.00 90.25 102 LYS A C 1
ATOM 822 O O . LYS A 1 102 ? 0.855 -5.329 17.400 1.00 90.25 102 LYS A O 1
ATOM 827 N N . THR A 1 103 ? 2.528 -4.207 16.392 1.00 88.75 103 THR A N 1
ATOM 828 C CA . THR A 1 103 ? 2.338 -2.947 17.121 1.00 88.75 103 THR A CA 1
ATOM 829 C C . THR A 1 103 ? 0.954 -2.365 16.853 1.00 88.75 103 THR A C 1
ATOM 831 O O . THR A 1 103 ? 0.224 -2.119 17.802 1.00 88.75 103 THR A O 1
ATOM 834 N N . VAL A 1 104 ? 0.536 -2.248 15.586 1.00 88.94 104 VAL A N 1
ATOM 835 C CA . VAL A 1 104 ? -0.797 -1.729 15.217 1.00 88.94 104 VAL A CA 1
ATOM 836 C C . VAL A 1 104 ? -1.928 -2.591 15.790 1.00 88.94 104 VAL A C 1
ATOM 838 O O . VAL A 1 104 ? -2.962 -2.065 16.195 1.00 88.94 104 VAL A O 1
ATOM 841 N N . LYS A 1 105 ? -1.763 -3.920 15.834 1.00 92.75 105 LYS A N 1
ATOM 842 C CA . LYS A 1 105 ? -2.753 -4.823 16.447 1.00 92.75 105 LYS A CA 1
ATOM 843 C C . LYS A 1 105 ? -2.878 -4.603 17.953 1.00 92.75 105 LYS A C 1
ATOM 845 O O . LYS A 1 105 ? -3.999 -4.524 18.444 1.00 92.75 105 LYS A O 1
ATOM 850 N N . ILE A 1 106 ? -1.753 -4.515 18.663 1.00 92.50 106 ILE A N 1
ATOM 851 C CA . ILE A 1 106 ? -1.742 -4.298 20.117 1.00 92.50 106 ILE A CA 1
ATOM 852 C C . ILE A 1 106 ? -2.295 -2.914 20.458 1.00 92.50 106 ILE A C 1
ATOM 854 O O . ILE A 1 106 ? -3.092 -2.805 21.380 1.00 92.50 106 ILE A O 1
ATOM 858 N N . ASP A 1 107 ? -1.928 -1.887 19.693 1.00 90.94 107 ASP A N 1
ATOM 859 C CA . ASP A 1 107 ? -2.404 -0.513 19.877 1.00 90.94 107 ASP A CA 1
ATOM 860 C C . ASP A 1 107 ? -3.935 -0.436 19.756 1.00 90.94 107 ASP A C 1
ATOM 862 O O . ASP A 1 107 ? -4.611 0.019 20.674 1.00 90.94 107 ASP A O 1
ATOM 866 N N . LYS A 1 108 ? -4.510 -1.045 18.706 1.00 93.00 108 LYS A N 1
ATOM 867 C CA . LYS A 1 108 ? -5.972 -1.176 18.554 1.00 93.00 108 LYS A CA 1
ATOM 868 C C . LYS A 1 108 ? -6.631 -1.946 19.698 1.00 93.00 108 LYS A C 1
ATOM 870 O O . LYS A 1 108 ? -7.745 -1.617 20.098 1.00 93.00 108 LYS A O 1
ATOM 875 N N . GLU A 1 109 ? -5.988 -3.000 20.200 1.00 93.56 109 GLU A N 1
ATOM 876 C CA . GLU A 1 109 ? -6.509 -3.769 21.335 1.00 93.56 109 GLU A CA 1
ATOM 877 C C . GLU A 1 109 ? -6.495 -2.936 22.627 1.00 93.56 109 GLU A C 1
ATOM 879 O O . GLU A 1 109 ? -7.457 -2.986 23.392 1.00 93.56 109 GLU A O 1
ATOM 884 N N . ILE A 1 110 ? -5.446 -2.137 22.852 1.00 93.25 110 ILE A N 1
ATOM 885 C CA . ILE A 1 110 ? -5.356 -1.195 23.976 1.00 93.25 110 ILE A CA 1
ATOM 886 C C . ILE A 1 110 ? -6.442 -0.128 23.859 1.00 93.25 110 ILE A C 1
ATOM 888 O O . ILE A 1 110 ? -7.166 0.075 24.828 1.00 93.25 110 ILE A O 1
ATOM 892 N N . GLU A 1 111 ? -6.612 0.499 22.690 1.00 92.50 111 GLU A N 1
ATOM 893 C CA . GLU A 1 111 ? -7.665 1.497 22.451 1.00 92.50 111 GLU A CA 1
ATOM 894 C C . GLU A 1 111 ? -9.055 0.936 22.784 1.00 92.50 111 GLU A C 1
ATOM 896 O O . GLU A 1 111 ? -9.810 1.552 23.537 1.00 92.50 111 GLU A O 1
ATOM 901 N N . GLN A 1 112 ? -9.371 -0.269 22.297 1.00 91.38 112 GLN A N 1
ATOM 902 C CA . GLN A 1 112 ? -10.650 -0.932 22.568 1.00 91.38 112 GLN A CA 1
ATOM 903 C C . GLN A 1 112 ? -10.849 -1.245 24.057 1.00 91.38 112 GLN A C 1
ATOM 905 O O . GLN A 1 112 ? -11.921 -0.992 24.609 1.00 91.38 112 GLN A O 1
ATOM 910 N N . LEU A 1 113 ? -9.833 -1.796 24.728 1.00 90.94 113 LEU A N 1
ATOM 911 C CA . LEU A 1 113 ? -9.916 -2.132 26.153 1.00 90.94 113 LEU A CA 1
ATOM 912 C C . LEU A 1 113 ? -9.984 -0.879 27.034 1.00 90.94 113 LEU A C 1
ATOM 914 O O . LEU A 1 113 ? -10.727 -0.863 28.017 1.00 90.94 113 LEU A O 1
ATOM 918 N N . ALA A 1 114 ? -9.251 0.176 26.682 1.00 91.31 114 ALA A N 1
ATOM 919 C CA . ALA A 1 114 ? -9.274 1.457 27.375 1.00 91.31 114 ALA A CA 1
ATOM 920 C C . ALA A 1 114 ? -10.641 2.137 27.229 1.00 91.31 114 ALA A C 1
ATOM 922 O O . ALA A 1 114 ? -11.189 2.630 28.216 1.00 91.31 114 ALA A O 1
ATOM 923 N N . GLU A 1 115 ? -11.233 2.096 26.033 1.00 91.00 115 GLU A N 1
ATOM 924 C CA . GLU A 1 115 ? -12.586 2.588 25.776 1.00 91.00 115 GLU A CA 1
ATOM 925 C C . GLU A 1 115 ? -13.629 1.829 26.612 1.00 91.00 115 GLU A C 1
ATOM 927 O O . GLU A 1 115 ? -14.437 2.438 27.321 1.00 91.00 115 GLU A O 1
ATOM 932 N N . GLN A 1 116 ? -13.575 0.494 26.602 1.00 90.00 116 GLN A N 1
ATOM 933 C CA . GLN A 1 116 ? -14.451 -0.348 27.420 1.00 90.00 116 GLN A CA 1
ATOM 934 C C . GLN A 1 116 ? -14.289 -0.045 28.911 1.00 90.00 116 GLN A C 1
ATOM 936 O O . GLN A 1 116 ? -15.287 0.145 29.606 1.00 90.00 116 GLN A O 1
ATOM 941 N N . LYS A 1 117 ? -13.052 0.052 29.412 1.00 89.62 117 LYS A N 1
ATOM 942 C CA . LYS A 1 117 ? -12.770 0.392 30.813 1.00 89.62 117 LYS A CA 1
ATOM 943 C C . LYS A 1 117 ? -13.321 1.773 31.174 1.00 89.62 117 LYS A C 1
ATOM 945 O O . LYS A 1 117 ? -13.957 1.900 32.220 1.00 89.62 117 LYS A O 1
ATOM 950 N N . LYS A 1 118 ? -13.115 2.786 30.321 1.00 90.56 118 LYS A N 1
ATOM 951 C CA . LYS A 1 118 ? -13.600 4.163 30.526 1.00 90.56 118 LYS A CA 1
ATOM 952 C C . LYS A 1 118 ? -15.113 4.176 30.746 1.00 90.56 118 LYS A C 1
ATOM 954 O O . LYS A 1 118 ? -15.579 4.688 31.762 1.00 90.56 118 LYS A O 1
ATOM 959 N N . TYR A 1 119 ? -15.877 3.592 29.825 1.00 89.50 119 TYR A N 1
ATOM 960 C CA . TYR A 1 119 ? -17.339 3.666 29.872 1.00 89.50 119 TYR A CA 1
ATOM 961 C C . TYR A 1 119 ? -17.965 2.697 30.870 1.00 89.50 119 TYR A C 1
ATOM 963 O O . TYR A 1 119 ? -18.884 3.074 31.594 1.00 89.50 119 TYR A O 1
ATOM 971 N N . LEU A 1 120 ? -17.457 1.468 30.972 1.00 86.69 120 LEU A N 1
ATOM 972 C CA . LEU A 1 120 ? -17.966 0.505 31.949 1.00 86.69 120 LEU A CA 1
ATOM 973 C C . LEU A 1 120 ? -17.587 0.888 33.387 1.00 86.69 120 LEU A C 1
ATOM 975 O O . LEU A 1 120 ? -18.308 0.548 34.326 1.00 86.69 120 LEU A O 1
ATOM 979 N N . GLY A 1 121 ? -16.518 1.670 33.566 1.00 84.81 121 GLY A N 1
ATOM 980 C CA . GLY A 1 121 ? -16.165 2.299 34.837 1.00 84.81 121 GLY A CA 1
ATOM 981 C C . GLY A 1 121 ? -17.266 3.208 35.396 1.00 84.81 121 GLY A C 1
ATOM 982 O O . GLY A 1 121 ? -17.389 3.316 36.619 1.00 84.81 121 GLY A O 1
ATOM 983 N N . ALA A 1 122 ? -18.133 3.770 34.544 1.00 86.12 122 ALA A N 1
ATOM 984 C CA . ALA A 1 122 ? -19.291 4.566 34.967 1.00 86.12 122 ALA A CA 1
ATOM 985 C C . ALA A 1 122 ? -20.291 3.755 35.811 1.00 86.12 122 ALA A C 1
ATOM 987 O O . ALA A 1 122 ? -20.999 4.306 36.650 1.00 86.12 122 ALA A O 1
ATOM 988 N N . PHE A 1 123 ? -20.315 2.433 35.625 1.00 83.88 123 PHE A N 1
ATOM 989 C CA . PHE A 1 123 ? -21.183 1.509 36.353 1.00 83.88 123 PHE A CA 1
ATOM 990 C C . PHE A 1 123 ? -20.467 0.801 37.511 1.00 83.88 123 PHE A C 1
ATOM 992 O O . PHE A 1 123 ? -21.041 -0.089 38.129 1.00 83.88 123 PHE A O 1
ATOM 999 N N . SER A 1 124 ? -19.233 1.191 37.851 1.00 73.62 124 SER A N 1
ATOM 1000 C CA . SER A 1 124 ? -18.409 0.521 38.875 1.00 73.62 124 SER A CA 1
ATOM 1001 C C . SER A 1 124 ? -19.045 0.444 40.271 1.00 73.62 124 SER A C 1
ATOM 1003 O O . SER A 1 124 ? -18.720 -0.458 41.040 1.00 73.62 124 SER A O 1
ATOM 1005 N N . GLN A 1 125 ? -19.976 1.346 40.601 1.00 72.75 125 GLN A N 1
ATOM 1006 C CA . GLN A 1 125 ? -20.708 1.327 41.874 1.00 72.75 125 GLN A CA 1
ATOM 1007 C C . GLN A 1 125 ? -21.802 0.237 41.936 1.00 72.75 125 GLN A C 1
ATOM 1009 O O . GLN A 1 125 ? -22.302 -0.076 43.018 1.00 72.75 125 GLN A O 1
ATOM 1014 N N . GLN A 1 126 ? -22.165 -0.371 40.802 1.00 72.19 126 GLN A N 1
ATOM 1015 C CA . GLN A 1 126 ? -23.146 -1.457 40.704 1.00 72.19 126 GLN A CA 1
ATOM 1016 C C . GLN A 1 126 ? -22.443 -2.803 40.931 1.00 72.19 126 GLN A C 1
ATOM 1018 O O . GLN A 1 126 ? -21.785 -3.342 40.042 1.00 72.19 126 GLN A O 1
ATOM 1023 N N . HIS A 1 127 ? -22.562 -3.348 42.142 1.00 60.53 127 HIS A N 1
ATOM 1024 C CA . HIS A 1 127 ? -21.755 -4.494 42.582 1.00 60.53 127 HIS A CA 1
ATOM 1025 C C . HIS A 1 127 ? -22.182 -5.843 41.967 1.00 60.53 127 HIS A C 1
ATOM 1027 O O . HIS A 1 127 ? -21.347 -6.744 41.868 1.00 60.53 127 HIS A O 1
ATOM 1033 N N . ASP A 1 128 ? -23.431 -5.965 41.501 1.00 72.12 128 ASP A N 1
ATOM 1034 C CA . ASP A 1 128 ? -24.018 -7.236 41.037 1.00 72.12 128 ASP A CA 1
ATOM 1035 C C . ASP A 1 128 ? -24.125 -7.371 39.508 1.00 72.12 128 ASP A C 1
ATOM 1037 O O . ASP A 1 128 ? -24.588 -8.395 39.004 1.00 72.12 128 ASP A O 1
ATOM 1041 N N . LEU A 1 129 ? -23.688 -6.363 38.750 1.00 81.06 129 LEU A N 1
ATOM 1042 C CA . LEU A 1 129 ? -23.877 -6.325 37.300 1.00 81.06 129 LEU A CA 1
ATOM 1043 C C . LEU A 1 129 ? -22.905 -7.277 36.580 1.00 81.06 129 LEU A C 1
ATOM 1045 O O . LEU A 1 129 ? -21.682 -7.193 36.765 1.00 81.06 129 LEU A O 1
ATOM 1049 N N . ARG A 1 130 ? -23.427 -8.174 35.732 1.00 85.06 130 ARG A N 1
ATOM 1050 C CA . ARG A 1 130 ? -22.609 -9.039 34.866 1.00 85.06 130 ARG A CA 1
ATOM 1051 C C . ARG A 1 130 ? -22.509 -8.464 33.460 1.00 85.06 130 ARG A C 1
ATOM 1053 O O . ARG A 1 130 ? -23.423 -7.808 32.972 1.00 85.06 130 ARG A O 1
ATOM 1060 N N . LEU A 1 131 ? -21.416 -8.771 32.764 1.00 83.75 131 LEU A N 1
ATOM 1061 C CA . LEU A 1 131 ? -21.226 -8.351 31.367 1.00 83.75 131 LEU A CA 1
ATOM 1062 C C . LEU A 1 131 ? -22.304 -8.901 30.429 1.00 83.75 131 LEU A C 1
ATOM 1064 O O . LEU A 1 131 ? -22.743 -8.201 29.520 1.00 83.75 131 LEU A O 1
ATOM 1068 N N . ARG A 1 132 ? -22.765 -10.133 30.673 1.00 83.50 132 ARG A N 1
ATOM 1069 C CA . ARG A 1 132 ? -23.869 -10.738 29.916 1.00 83.50 132 ARG A CA 1
ATOM 1070 C C . ARG A 1 132 ? -25.158 -9.934 30.012 1.00 83.50 132 ARG A C 1
ATOM 1072 O O . ARG A 1 132 ? -25.881 -9.845 29.025 1.00 83.50 132 ARG A O 1
ATOM 1079 N N . ASP A 1 133 ? -25.407 -9.308 31.158 1.00 84.56 133 ASP A N 1
ATOM 1080 C CA . ASP A 1 133 ? -26.588 -8.471 31.358 1.00 84.56 133 ASP A CA 1
ATOM 1081 C C . ASP A 1 133 ? -26.487 -7.173 30.560 1.00 84.56 133 ASP A C 1
ATOM 1083 O O . ASP A 1 133 ? -27.506 -6.603 30.202 1.00 84.56 133 ASP A O 1
ATOM 1087 N N . LEU A 1 134 ? -25.276 -6.714 30.237 1.00 83.69 134 LEU A N 1
ATOM 1088 C CA . LEU A 1 134 ? -25.046 -5.507 29.445 1.00 83.69 134 LEU A CA 1
ATOM 1089 C C . LEU A 1 134 ? -25.164 -5.736 27.930 1.00 83.69 134 LEU A C 1
ATOM 1091 O O . LEU A 1 134 ? -25.255 -4.771 27.172 1.00 83.69 134 LEU A O 1
ATOM 1095 N N . ARG A 1 135 ? -25.146 -6.999 27.492 1.00 85.25 135 ARG A N 1
ATOM 1096 C CA . ARG A 1 135 ? -25.237 -7.415 26.086 1.00 85.25 135 ARG A CA 1
ATOM 1097 C C . ARG A 1 135 ? -26.174 -8.614 25.940 1.00 85.25 135 ARG A C 1
ATOM 1099 O O . ARG A 1 135 ? -25.818 -9.645 25.368 1.00 85.25 135 ARG A O 1
ATOM 1106 N N . PHE A 1 136 ? -27.374 -8.498 26.486 1.00 86.94 136 PHE A N 1
ATOM 1107 C CA . PHE A 1 136 ? -28.385 -9.537 26.382 1.00 86.94 136 PHE A CA 1
ATOM 1108 C C . PHE A 1 136 ? -29.186 -9.378 25.086 1.00 86.94 136 PHE A C 1
ATOM 1110 O O . PHE A 1 136 ? -29.564 -8.276 24.701 1.00 86.94 136 PHE A O 1
ATOM 1117 N N . SER A 1 137 ? -29.496 -10.486 24.420 1.00 85.56 137 SER A N 1
ATOM 1118 C CA . SER A 1 137 ? -30.457 -10.522 23.316 1.00 85.56 137 SER A CA 1
ATOM 1119 C C . SER A 1 137 ? -31.255 -11.813 23.435 1.00 85.56 137 SER A C 1
ATOM 1121 O O . SER A 1 137 ? -30.705 -12.892 23.235 1.00 85.56 137 SER A O 1
ATOM 1123 N N . GLY A 1 138 ? -32.532 -11.704 23.787 1.00 85.88 138 GLY A N 1
ATOM 1124 C CA . GLY A 1 138 ? -33.489 -12.810 23.789 1.00 85.88 138 GLY A CA 1
ATOM 1125 C C . GLY A 1 138 ? -34.591 -12.599 22.752 1.00 85.88 138 GLY A C 1
ATOM 1126 O O . GLY A 1 138 ? -34.500 -11.702 21.920 1.00 85.88 138 GLY A O 1
ATOM 1127 N N . ASP A 1 139 ? -35.658 -13.395 22.838 1.00 86.50 139 ASP A N 1
ATOM 1128 C CA . ASP A 1 139 ? -36.765 -13.355 21.866 1.00 86.50 139 ASP A CA 1
ATOM 1129 C C . ASP A 1 139 ? -37.613 -12.076 21.964 1.00 86.50 139 ASP A C 1
ATOM 1131 O O . ASP A 1 139 ? -38.198 -11.630 20.981 1.00 86.50 139 ASP A O 1
ATOM 1135 N N . TYR A 1 140 ? -37.677 -11.473 23.155 1.00 86.94 140 TYR A N 1
ATOM 1136 C CA . TYR A 1 140 ? -38.547 -10.323 23.431 1.00 86.94 140 TYR A CA 1
ATOM 1137 C C . TYR A 1 140 ? -37.796 -9.084 23.904 1.00 86.94 140 TYR A C 1
ATOM 1139 O O . TYR A 1 140 ? -38.245 -7.969 23.647 1.00 86.94 140 TYR A O 1
ATOM 1147 N N . LEU A 1 141 ? -36.666 -9.260 24.592 1.00 91.25 141 LEU A N 1
ATOM 1148 C CA . LEU A 1 141 ? -35.894 -8.183 25.204 1.00 91.25 141 LEU A CA 1
ATOM 1149 C C . LEU A 1 141 ? -34.447 -8.217 24.734 1.00 91.25 141 LEU A C 1
ATOM 1151 O O . LEU A 1 141 ? -33.863 -9.290 24.581 1.00 91.25 141 LEU A O 1
ATOM 1155 N N . PHE A 1 142 ? -33.863 -7.036 24.594 1.00 91.94 142 PHE A N 1
ATOM 1156 C CA . PHE A 1 142 ? -32.428 -6.867 24.454 1.00 91.94 142 PHE A CA 1
ATOM 1157 C C . PHE A 1 142 ? -31.925 -5.829 25.454 1.00 91.94 142 PHE A C 1
ATOM 1159 O O . PHE A 1 142 ? -32.672 -4.952 25.904 1.00 91.94 142 PHE A O 1
ATOM 1166 N N . SER A 1 143 ? -30.647 -5.937 25.788 1.00 89.81 143 SER A N 1
ATOM 1167 C CA . SER A 1 143 ? -29.925 -4.946 26.558 1.00 89.81 143 SER A CA 1
ATOM 1168 C C . SER A 1 143 ? -28.608 -4.606 25.872 1.00 89.81 143 SER A C 1
ATOM 1170 O O . SER A 1 143 ? -27.958 -5.450 25.249 1.00 89.81 143 SER A O 1
ATOM 1172 N N . THR A 1 144 ? -28.250 -3.331 25.907 1.00 91.12 144 THR A N 1
ATOM 1173 C CA . THR A 1 144 ? -27.055 -2.808 25.244 1.00 91.12 144 THR A CA 1
ATOM 1174 C C . THR A 1 144 ? -26.631 -1.510 25.913 1.00 91.12 144 THR A C 1
ATOM 1176 O O . THR A 1 144 ? -27.451 -0.791 26.488 1.00 91.12 144 THR A O 1
ATOM 1179 N N . VAL A 1 145 ? -25.334 -1.216 25.851 1.00 91.44 145 VAL A N 1
ATOM 1180 C CA . VAL A 1 145 ? -24.769 0.040 26.339 1.00 91.44 145 VAL A CA 1
ATOM 1181 C C . VAL A 1 145 ? -24.535 0.987 25.168 1.00 91.44 145 VAL A C 1
ATOM 1183 O O . VAL A 1 145 ? -23.886 0.640 24.181 1.00 91.44 145 VAL A O 1
ATOM 1186 N N . PHE A 1 146 ? -25.050 2.200 25.306 1.00 92.06 146 PHE A N 1
ATOM 1187 C CA . PHE A 1 146 ? -24.895 3.290 24.359 1.00 92.06 146 PHE A CA 1
ATOM 1188 C C . PHE A 1 146 ? -24.070 4.410 24.981 1.00 92.06 146 PHE A C 1
ATOM 1190 O O . PHE A 1 146 ? -24.150 4.661 26.182 1.00 92.06 146 PHE A O 1
ATOM 1197 N N . VAL A 1 147 ? -23.293 5.097 24.154 1.00 92.19 147 VAL A N 1
ATOM 1198 C CA . VAL A 1 147 ? -22.495 6.257 24.548 1.00 92.19 147 VAL A CA 1
ATOM 1199 C C . VAL A 1 147 ? -22.864 7.416 23.642 1.00 92.19 147 VAL A C 1
ATOM 1201 O O . VAL A 1 147 ? -22.860 7.277 22.420 1.00 92.19 147 VAL A O 1
ATOM 1204 N N . LEU A 1 148 ? -23.186 8.558 24.233 1.00 93.12 148 LEU A N 1
ATOM 1205 C CA . LEU A 1 148 ? -23.541 9.766 23.503 1.00 93.12 148 LEU A CA 1
ATOM 1206 C C . LEU A 1 148 ? -23.108 11.009 24.278 1.00 93.12 148 LEU A C 1
ATOM 1208 O O . LEU A 1 148 ? -22.875 10.933 25.481 1.00 93.12 148 LEU A O 1
ATOM 1212 N N . SER A 1 149 ? -22.989 12.157 23.610 1.00 92.44 149 SER A N 1
ATOM 1213 C CA . SER A 1 149 ? -22.722 13.409 24.322 1.00 92.44 149 SER A CA 1
ATOM 1214 C C . SER A 1 149 ? -23.878 13.736 25.271 1.00 92.44 149 SER A C 1
ATOM 1216 O O . SER A 1 149 ? -25.033 13.388 25.008 1.00 92.44 149 SER A O 1
ATOM 1218 N N . THR A 1 150 ? -23.584 14.411 26.382 1.00 89.56 150 THR A N 1
ATOM 1219 C CA . THR A 1 150 ? -24.619 14.787 27.358 1.00 89.56 150 THR A CA 1
ATOM 1220 C C . THR A 1 150 ? -25.713 15.657 26.726 1.00 89.56 150 THR A C 1
ATOM 1222 O O . THR A 1 150 ? -26.894 15.417 26.957 1.00 89.56 150 THR A O 1
ATOM 1225 N N . GLU A 1 151 ? -25.347 16.579 25.831 1.00 89.62 151 GLU A N 1
ATOM 1226 C CA . GLU A 1 151 ? -26.299 17.415 25.081 1.00 89.62 151 GLU A CA 1
ATOM 1227 C C . GLU A 1 151 ? -27.223 16.582 24.172 1.00 89.62 151 GLU A C 1
ATOM 1229 O O . GLU A 1 151 ? -28.443 16.775 24.143 1.00 89.62 151 GLU A O 1
ATOM 1234 N N . ALA A 1 152 ? -26.660 15.610 23.446 1.00 89.62 152 ALA A N 1
ATOM 1235 C CA . ALA A 1 152 ? -27.441 14.707 22.604 1.00 89.62 152 ALA A CA 1
ATOM 1236 C C . ALA A 1 152 ? -28.388 13.840 23.446 1.00 89.62 152 ALA A C 1
ATOM 1238 O O . ALA A 1 152 ? -29.528 13.596 23.050 1.00 89.62 152 ALA A O 1
ATOM 1239 N N . TYR A 1 153 ? -27.948 13.406 24.629 1.00 88.50 153 TYR A N 1
ATOM 1240 C CA . TYR A 1 153 ? -28.791 12.625 25.525 1.00 88.50 153 TYR A CA 1
ATOM 1241 C C . TYR A 1 153 ? -29.979 13.438 26.031 1.00 88.50 153 TYR A C 1
ATOM 1243 O O . TYR A 1 153 ? -31.105 12.952 25.969 1.00 88.50 153 TYR A O 1
ATOM 1251 N N . GLU A 1 154 ? -29.765 14.679 26.468 1.00 88.38 154 GLU A N 1
ATOM 1252 C CA . GLU A 1 154 ? -30.839 15.546 26.965 1.00 88.38 154 GLU A CA 1
ATOM 1253 C C . GLU A 1 154 ? -31.920 15.807 25.908 1.00 88.38 154 GLU A C 1
ATOM 1255 O O . GLU A 1 154 ? -33.115 15.757 26.211 1.00 88.38 154 GLU A O 1
ATOM 1260 N N . THR A 1 155 ? -31.522 16.011 24.649 1.00 89.12 155 THR A N 1
ATOM 1261 C CA . THR A 1 155 ? -32.475 16.215 23.544 1.00 89.12 155 THR A CA 1
ATOM 1262 C C . THR A 1 155 ? -33.269 14.950 23.205 1.00 89.12 155 THR A C 1
ATOM 1264 O O . THR A 1 155 ? -34.475 15.024 22.948 1.00 89.12 155 THR A O 1
ATOM 1267 N N . LEU A 1 156 ? -32.626 13.779 23.248 1.00 88.12 156 LEU A N 1
ATOM 1268 C CA . LEU A 1 156 ? -33.250 12.496 22.921 1.00 88.12 156 LEU A CA 1
ATOM 1269 C C . LEU A 1 156 ? -33.956 11.822 24.101 1.00 88.12 156 LEU A C 1
ATOM 1271 O O . LEU A 1 156 ? -34.751 10.909 23.877 1.00 88.12 156 LEU A O 1
ATOM 1275 N N . HIS A 1 157 ? -33.721 12.257 25.341 1.00 85.00 157 HIS A N 1
ATOM 1276 C CA . HIS A 1 157 ? -34.185 11.583 26.557 1.00 85.00 157 HIS A CA 1
ATOM 1277 C C . HIS A 1 157 ? -35.687 11.262 26.523 1.00 85.00 157 HIS A C 1
ATOM 1279 O O . HIS A 1 157 ? -36.105 10.131 26.771 1.00 85.00 157 HIS A O 1
ATOM 1285 N N . ASN A 1 158 ? -36.508 12.234 26.114 1.00 86.06 158 ASN A N 1
ATOM 1286 C CA . ASN A 1 158 ? -37.962 12.074 26.026 1.00 86.06 158 ASN A CA 1
ATOM 1287 C C . ASN A 1 158 ? -38.408 11.092 24.933 1.00 86.06 158 ASN A C 1
ATOM 1289 O O . ASN A 1 158 ? -39.474 10.487 25.047 1.00 86.06 158 ASN A O 1
ATOM 1293 N N . GLN A 1 159 ? -37.638 10.956 23.851 1.00 86.38 159 GLN A N 1
ATOM 1294 C CA . GLN A 1 159 ? -37.918 9.992 22.788 1.00 86.38 159 GLN A CA 1
ATOM 1295 C C . GLN A 1 159 ? -37.446 8.594 23.188 1.00 86.38 159 GLN A C 1
ATOM 1297 O O . GLN A 1 159 ? -38.195 7.637 23.018 1.00 86.38 159 GLN A O 1
ATOM 1302 N N . LEU A 1 160 ? -36.255 8.488 23.784 1.00 85.75 160 LEU A N 1
ATOM 1303 C CA . LEU A 1 160 ? -35.690 7.231 24.270 1.00 85.75 160 LEU A CA 1
ATOM 1304 C C . LEU A 1 160 ? -36.567 6.614 25.366 1.00 85.75 160 LEU A C 1
ATOM 1306 O O . LEU A 1 160 ? -36.911 5.439 25.270 1.00 85.75 160 LEU A O 1
ATOM 1310 N N . ASN A 1 161 ? -37.050 7.403 26.330 1.00 85.06 161 ASN A N 1
ATOM 1311 C CA . ASN A 1 161 ? -37.934 6.918 27.399 1.00 85.06 161 ASN A CA 1
ATOM 1312 C C . ASN A 1 161 ? -39.239 6.271 26.901 1.00 85.06 161 ASN A C 1
ATOM 1314 O O . ASN A 1 161 ? -39.844 5.498 27.635 1.00 85.06 161 ASN A O 1
ATOM 1318 N N . LYS A 1 162 ? -39.694 6.558 25.671 1.00 86.44 162 LYS A N 1
ATOM 1319 C CA . LYS A 1 162 ? -40.883 5.900 25.091 1.00 86.44 162 LYS A CA 1
ATOM 1320 C C . LYS A 1 162 ? -40.613 4.454 24.686 1.00 86.44 162 LYS A C 1
ATOM 1322 O O . LYS A 1 162 ? -41.539 3.648 24.652 1.00 86.44 162 LYS A O 1
ATOM 1327 N N . TYR A 1 163 ? -39.365 4.149 24.344 1.00 86.00 163 TYR A N 1
ATOM 1328 C CA . TYR A 1 163 ? -38.947 2.839 23.860 1.00 86.00 163 TYR A CA 1
ATOM 1329 C C . TYR A 1 163 ? -38.235 2.021 24.941 1.00 86.00 163 TYR A C 1
ATOM 1331 O O . TYR A 1 163 ? -38.247 0.792 24.876 1.00 86.00 163 TYR A O 1
ATOM 1339 N N . LEU A 1 164 ? -37.618 2.670 25.931 1.00 86.31 164 LEU A N 1
ATOM 1340 C CA . LEU A 1 164 ? -36.896 2.015 27.020 1.00 86.31 164 LEU A CA 1
ATOM 1341 C C . LEU A 1 164 ? -37.854 1.450 28.075 1.00 86.31 164 LEU A C 1
ATOM 1343 O O . LEU A 1 164 ? -38.784 2.116 28.518 1.00 86.31 164 LEU A O 1
ATOM 1347 N N . LEU A 1 165 ? -37.593 0.216 28.506 1.00 82.88 165 LEU A N 1
ATOM 1348 C CA . LEU A 1 165 ? -38.284 -0.421 29.632 1.00 82.88 165 LEU A CA 1
ATOM 1349 C C . LEU A 1 165 ? -37.572 -0.149 30.961 1.00 82.88 165 LEU A C 1
ATOM 1351 O O . LEU A 1 165 ? -38.195 -0.169 32.019 1.00 82.88 165 LEU A O 1
ATOM 1355 N N . GLY A 1 166 ? -36.267 0.097 30.903 1.00 82.75 166 GLY A N 1
ATOM 1356 C CA . GLY A 1 166 ? -35.431 0.415 32.048 1.00 82.75 166 GLY A CA 1
ATOM 1357 C C . GLY A 1 166 ? -33.997 0.664 31.606 1.00 82.75 166 GLY A C 1
ATOM 1358 O O . GLY A 1 166 ? -33.612 0.333 30.482 1.00 82.75 166 GLY A O 1
ATOM 1359 N N . GLY A 1 167 ? -33.204 1.264 32.482 1.00 82.19 167 GLY A N 1
ATOM 1360 C CA . GLY A 1 167 ? -31.813 1.541 32.184 1.00 82.19 167 GLY A CA 1
ATOM 1361 C C . GLY A 1 167 ? -31.076 2.194 33.337 1.00 82.19 167 GLY A C 1
ATOM 1362 O O . GLY A 1 167 ? -31.689 2.713 34.269 1.00 82.19 167 GLY A O 1
ATOM 1363 N N . ILE A 1 168 ? -29.751 2.149 33.264 1.00 83.38 168 ILE A N 1
ATOM 1364 C CA . ILE A 1 168 ? -28.855 2.833 34.195 1.00 83.38 168 ILE A CA 1
ATOM 1365 C C . ILE A 1 168 ? -28.088 3.871 33.392 1.00 83.38 168 ILE A C 1
ATOM 1367 O O . ILE A 1 168 ? -27.640 3.602 32.279 1.00 83.38 168 ILE A O 1
ATOM 1371 N N . ILE A 1 169 ? -27.938 5.057 33.965 1.00 86.31 169 ILE A N 1
ATOM 1372 C CA . ILE A 1 169 ? -27.194 6.150 33.356 1.00 86.31 169 ILE A CA 1
ATOM 1373 C C . ILE A 1 169 ? -25.930 6.358 34.181 1.00 86.31 169 ILE A C 1
ATOM 1375 O O . ILE A 1 169 ? -25.996 6.464 35.406 1.00 86.31 169 ILE A O 1
ATOM 1379 N N . GLY A 1 170 ? -24.792 6.406 33.505 1.00 85.19 170 GLY A N 1
ATOM 1380 C CA . GLY A 1 170 ? -23.529 6.872 34.054 1.00 85.19 170 GLY A CA 1
ATOM 1381 C C . GLY A 1 170 ? -23.039 8.073 33.255 1.00 85.19 170 GLY A C 1
ATOM 1382 O O . GLY A 1 170 ? -23.285 8.166 32.055 1.00 85.19 170 GLY A O 1
ATOM 1383 N N . THR A 1 171 ? -22.336 8.994 33.903 1.00 85.50 171 THR A N 1
ATOM 1384 C CA . THR A 1 171 ? -21.712 10.137 33.227 1.00 85.50 171 THR A CA 1
ATOM 1385 C C . THR A 1 171 ? -20.203 9.992 33.320 1.00 85.50 171 THR A C 1
ATOM 1387 O O . THR A 1 171 ? -19.665 9.767 34.405 1.00 85.50 171 THR A O 1
ATOM 1390 N N . VAL A 1 172 ? -19.523 10.116 32.182 1.00 86.12 172 VAL A N 1
ATOM 1391 C CA . VAL A 1 172 ? -18.062 10.128 32.092 1.00 86.12 172 VAL A CA 1
ATOM 1392 C C . VAL A 1 172 ? -17.662 11.381 31.328 1.00 86.12 172 VAL A C 1
ATOM 1394 O O . VAL A 1 172 ? -17.903 11.479 30.129 1.00 86.12 172 VAL A O 1
ATOM 1397 N N . GLU A 1 173 ? -17.053 12.342 32.023 1.00 85.38 173 GLU A N 1
ATOM 1398 C CA . GLU A 1 173 ? -16.696 13.651 31.452 1.00 85.38 173 GLU A CA 1
ATOM 1399 C C . GLU A 1 173 ? -17.934 14.359 30.852 1.00 85.38 173 GLU A C 1
ATOM 1401 O O . GLU A 1 173 ? -18.873 14.649 31.590 1.00 85.38 173 GLU A O 1
ATOM 1406 N N . ASN A 1 174 ? -17.956 14.605 29.535 1.00 86.81 174 ASN A N 1
ATOM 1407 C CA . ASN A 1 174 ? -19.080 15.196 28.789 1.00 86.81 174 ASN A CA 1
ATOM 1408 C C . ASN A 1 174 ? -19.889 14.157 27.985 1.00 86.81 174 ASN A C 1
ATOM 1410 O O . ASN A 1 174 ? -20.666 14.512 27.092 1.00 86.81 174 ASN A O 1
ATOM 1414 N N . GLU A 1 175 ? -19.693 12.872 28.273 1.00 91.62 175 GLU A N 1
ATOM 1415 C CA . GLU A 1 175 ? -20.396 11.768 27.631 1.00 91.62 175 GLU A CA 1
ATOM 1416 C C . GLU A 1 175 ? -21.319 11.077 28.641 1.00 91.62 175 GLU A C 1
ATOM 1418 O O . GLU A 1 175 ? -20.969 10.813 29.794 1.00 91.62 175 GLU A O 1
ATOM 1423 N N . THR A 1 176 ? -22.527 10.764 28.192 1.00 90.06 176 THR A N 1
ATOM 1424 C CA . THR A 1 176 ? -23.506 9.970 28.922 1.00 90.06 176 THR A CA 1
ATOM 1425 C C . THR A 1 176 ? -23.466 8.533 28.415 1.00 90.06 176 THR A C 1
ATOM 1427 O O . THR A 1 176 ? -23.651 8.262 27.227 1.00 90.06 176 THR A O 1
ATOM 1430 N N . VAL A 1 177 ? -23.229 7.605 29.339 1.00 91.31 177 VAL A N 1
ATOM 1431 C CA . VAL A 1 177 ? -23.245 6.160 29.117 1.00 91.31 177 VAL A CA 1
ATOM 1432 C C . VAL A 1 177 ? -24.599 5.632 29.573 1.00 91.31 177 VAL A C 1
ATOM 1434 O O . VAL A 1 177 ? -24.914 5.620 30.763 1.00 91.31 177 VAL A O 1
ATOM 1437 N N . LEU A 1 178 ? -25.413 5.200 28.622 1.00 89.38 178 LEU A N 1
ATOM 1438 C CA . LEU A 1 178 ? -26.743 4.662 28.857 1.00 89.38 178 LEU A CA 1
ATOM 1439 C C . LEU A 1 178 ? -26.707 3.142 28.720 1.00 89.38 178 LEU A C 1
ATOM 1441 O O . LEU A 1 178 ? -26.588 2.613 27.618 1.00 89.38 178 LEU A O 1
ATOM 1445 N N . TYR A 1 179 ? -26.877 2.430 29.827 1.00 89.94 179 TYR A N 1
ATOM 1446 C CA . TYR A 1 179 ? -27.286 1.033 29.792 1.00 89.94 179 TYR A CA 1
ATOM 1447 C C . TYR A 1 179 ? -28.797 0.978 29.568 1.00 89.94 179 TYR A C 1
ATOM 1449 O O . TYR A 1 179 ? -29.559 1.440 30.413 1.00 89.94 179 TYR A O 1
ATOM 1457 N N . ALA A 1 180 ? -29.227 0.440 28.432 1.00 89.75 180 ALA A N 1
ATOM 1458 C CA . ALA A 1 180 ? -30.616 0.424 27.996 1.00 89.75 180 ALA A CA 1
ATOM 1459 C C . ALA A 1 180 ? -31.159 -1.004 27.926 1.00 89.75 180 ALA A C 1
ATOM 1461 O O . ALA A 1 180 ? -30.509 -1.891 27.378 1.00 89.75 180 ALA A O 1
ATOM 1462 N N . ILE A 1 181 ? -32.383 -1.200 28.419 1.00 91.44 181 ILE A N 1
ATOM 1463 C CA . ILE A 1 181 ? -33.170 -2.426 28.271 1.00 91.44 181 ILE A CA 1
ATOM 1464 C C . ILE A 1 181 ? -34.440 -2.071 27.496 1.00 91.44 181 ILE A C 1
ATOM 1466 O O . ILE A 1 181 ? -35.194 -1.178 27.896 1.00 91.44 181 ILE A O 1
ATOM 1470 N N . SER A 1 182 ? -34.699 -2.759 26.386 1.00 91.69 182 SER A N 1
ATOM 1471 C CA . SER A 1 182 ? -35.874 -2.509 25.544 1.00 91.69 182 SER A CA 1
ATOM 1472 C C . SER A 1 182 ? -36.366 -3.781 24.849 1.00 91.69 182 SER A C 1
ATOM 1474 O O . SER A 1 182 ? -35.734 -4.836 24.912 1.00 91.69 182 SER A O 1
ATOM 1476 N N . LYS A 1 183 ? -37.531 -3.689 24.199 1.00 90.81 183 LYS A N 1
ATOM 1477 C CA . LYS A 1 183 ? -38.069 -4.752 23.349 1.00 90.81 183 LYS A CA 1
ATOM 1478 C C . LYS A 1 183 ? -37.274 -4.853 22.057 1.00 90.81 183 LYS A C 1
ATOM 1480 O O . LYS A 1 183 ? -36.939 -3.827 21.474 1.00 90.81 183 LYS A O 1
ATOM 1485 N N . VAL A 1 184 ? -37.054 -6.071 21.567 1.00 90.88 184 VAL A N 1
ATOM 1486 C CA . VAL A 1 184 ? -36.303 -6.320 20.318 1.00 90.88 184 VAL A CA 1
ATOM 1487 C C . VAL A 1 184 ? -36.898 -5.565 19.123 1.00 90.88 184 VAL A C 1
ATOM 1489 O O . VAL A 1 184 ? -36.150 -5.033 18.311 1.00 90.88 184 VAL A O 1
ATOM 1492 N N . GLU A 1 185 ? -38.224 -5.415 19.070 1.00 90.25 185 GLU A N 1
ATOM 1493 C CA . GLU A 1 185 ? -38.943 -4.644 18.039 1.00 90.25 185 GLU A CA 1
ATOM 1494 C C . GLU A 1 185 ? -38.488 -3.176 17.935 1.00 90.25 185 GLU A C 1
ATOM 1496 O O . GLU A 1 185 ? -38.527 -2.587 16.860 1.00 90.25 185 GLU A O 1
ATOM 1501 N N . ASN A 1 186 ? -38.026 -2.584 19.040 1.00 90.31 186 ASN A N 1
ATOM 1502 C CA . ASN A 1 186 ? -37.597 -1.185 19.094 1.00 90.31 186 ASN A CA 1
ATOM 1503 C C . ASN A 1 186 ? -36.097 -1.007 18.827 1.00 90.31 186 ASN A C 1
ATOM 1505 O O . ASN A 1 186 ? -35.605 0.122 18.865 1.00 90.31 186 ASN A O 1
ATOM 1509 N N . ARG A 1 187 ? -35.354 -2.096 18.592 1.00 89.94 187 ARG A N 1
ATOM 1510 C CA . ARG A 1 187 ? -33.893 -2.064 18.479 1.00 89.94 187 ARG A CA 1
ATOM 1511 C C . ARG A 1 187 ? -33.420 -1.136 17.368 1.00 89.94 187 ARG A C 1
ATOM 1513 O O . ARG A 1 187 ? -32.661 -0.215 17.646 1.00 89.94 187 ARG A O 1
ATOM 1520 N N . GLU A 1 188 ? -33.920 -1.326 16.149 1.00 91.25 188 GLU A N 1
ATOM 1521 C CA . GLU A 1 188 ? -33.524 -0.508 14.995 1.00 91.25 188 GLU A CA 1
ATOM 1522 C C . GLU A 1 188 ? -33.864 0.974 15.197 1.00 91.25 188 GLU A C 1
ATOM 1524 O O . GLU A 1 188 ? -33.080 1.847 14.827 1.00 91.25 188 GLU A O 1
ATOM 1529 N N . ALA A 1 189 ? -35.004 1.270 15.831 1.00 90.94 189 ALA A N 1
ATOM 1530 C CA . ALA A 1 189 ? -35.413 2.638 16.129 1.00 90.94 189 ALA A CA 1
ATOM 1531 C C . ALA A 1 189 ? -34.471 3.307 17.143 1.00 90.94 189 ALA A C 1
ATOM 1533 O O . ALA A 1 189 ? -34.058 4.446 16.933 1.00 90.94 189 ALA A O 1
ATOM 1534 N N . ILE A 1 190 ? -34.105 2.601 18.220 1.00 89.81 190 ILE A N 1
ATOM 1535 C CA . ILE A 1 190 ? -33.182 3.107 19.247 1.00 89.81 190 ILE A CA 1
ATOM 1536 C C . ILE A 1 190 ? -31.780 3.292 18.661 1.00 89.81 190 ILE A C 1
ATOM 1538 O O . ILE A 1 190 ? -31.195 4.362 18.821 1.00 89.81 190 ILE A O 1
ATOM 1542 N N . GLU A 1 191 ? -31.260 2.283 17.958 1.00 91.25 191 GLU A N 1
ATOM 1543 C CA . GLU A 1 191 ? -29.940 2.347 17.325 1.00 91.25 191 GLU A CA 1
ATOM 1544 C C . GLU A 1 191 ? -29.881 3.513 16.326 1.00 91.25 191 GLU A C 1
ATOM 1546 O O . GLU A 1 191 ? -28.977 4.341 16.410 1.00 91.25 191 GLU A O 1
ATOM 1551 N N . SER A 1 192 ? -30.901 3.676 15.475 1.00 90.56 192 SER A N 1
ATOM 1552 C CA . SER A 1 192 ? -30.970 4.781 14.508 1.00 90.56 192 SER A CA 1
ATOM 1553 C C . SER A 1 192 ? -31.027 6.157 15.174 1.00 90.56 192 SER A C 1
ATOM 1555 O O . SER A 1 192 ? -30.346 7.077 14.729 1.00 90.56 192 SER A O 1
ATOM 1557 N N . LEU A 1 193 ? -31.823 6.328 16.237 1.00 90.19 193 LEU A N 1
ATOM 1558 C CA . LEU A 1 193 ? -31.907 7.602 16.963 1.00 90.19 193 LEU A CA 1
ATOM 1559 C C . LEU A 1 193 ? -30.555 7.995 17.561 1.00 90.19 193 LEU A C 1
ATOM 1561 O O . LEU A 1 193 ? -30.141 9.148 17.450 1.00 90.19 193 LEU A O 1
ATOM 1565 N N . ILE A 1 194 ? -29.860 7.028 18.159 1.00 89.38 194 ILE A N 1
ATOM 1566 C CA . ILE A 1 194 ? -28.570 7.250 18.811 1.00 89.38 194 ILE A CA 1
ATOM 1567 C C . ILE A 1 194 ? -27.492 7.538 17.768 1.00 89.38 194 ILE A C 1
ATOM 1569 O O . ILE A 1 194 ? -26.769 8.522 17.907 1.00 89.38 194 ILE A O 1
ATOM 1573 N N . THR A 1 195 ? -27.425 6.757 16.688 1.00 91.12 195 THR A N 1
ATOM 1574 C CA . THR A 1 195 ? -26.459 6.985 15.606 1.00 91.12 195 THR A CA 1
ATOM 1575 C C . THR A 1 195 ? -26.697 8.320 14.891 1.00 91.12 195 THR A C 1
ATOM 1577 O O . THR A 1 195 ? -25.735 9.033 14.615 1.00 91.12 195 THR A O 1
ATOM 1580 N N . ASN A 1 196 ? -27.953 8.723 14.659 1.00 91.25 196 ASN A N 1
ATOM 1581 C CA . ASN A 1 196 ? -28.278 10.016 14.037 1.00 91.25 196 ASN A CA 1
ATOM 1582 C C . ASN A 1 196 ? -27.876 11.220 14.900 1.00 91.25 196 ASN A C 1
ATOM 1584 O O . ASN A 1 196 ? -27.571 12.283 14.362 1.00 91.25 196 ASN A O 1
ATOM 1588 N N . ALA A 1 197 ? -27.850 11.061 16.223 1.00 88.62 197 ALA A N 1
ATOM 1589 C CA . ALA A 1 197 ? -27.347 12.077 17.144 1.00 88.62 197 ALA A CA 1
ATOM 1590 C C . ALA A 1 197 ? -25.826 11.991 17.381 1.00 88.62 197 ALA A C 1
ATOM 1592 O O . ALA A 1 197 ? -25.302 12.676 18.257 1.00 88.62 197 ALA A O 1
ATOM 1593 N N . GLY A 1 198 ? -25.112 11.159 16.613 1.00 89.00 198 GLY A N 1
ATOM 1594 C CA . GLY A 1 198 ? -23.663 10.976 16.722 1.00 89.00 198 GLY A CA 1
ATOM 1595 C C . GLY A 1 198 ? -23.219 10.078 17.880 1.00 89.00 198 GLY A C 1
ATOM 1596 O O . GLY A 1 198 ? -22.033 10.030 18.194 1.00 89.00 198 GLY A O 1
ATOM 1597 N N . GLY A 1 199 ? -24.150 9.373 18.525 1.00 89.06 199 GLY A N 1
ATOM 1598 C CA . GLY A 1 199 ? -23.855 8.377 19.547 1.00 89.06 199 GLY A CA 1
ATOM 1599 C C . GLY A 1 199 ? -23.373 7.051 18.956 1.00 89.06 199 GLY A C 1
ATOM 1600 O O . GLY A 1 199 ? -23.602 6.731 17.787 1.00 89.06 199 GLY A O 1
ATOM 1601 N N . LYS A 1 200 ? -22.719 6.247 19.793 1.00 92.56 200 LYS A N 1
ATOM 1602 C CA . LYS A 1 200 ? -22.141 4.948 19.432 1.00 92.56 200 LYS A CA 1
ATOM 1603 C C . LYS A 1 200 ? -22.635 3.836 20.348 1.00 92.56 200 LYS A C 1
ATOM 1605 O O . LYS A 1 200 ? -23.002 4.059 21.502 1.00 92.56 200 LYS A O 1
ATOM 1610 N N . ILE A 1 201 ? -22.615 2.619 19.819 1.00 91.00 201 ILE A N 1
ATOM 1611 C CA . ILE A 1 201 ? -22.923 1.397 20.560 1.00 91.00 201 ILE A CA 1
ATOM 1612 C C . ILE A 1 201 ? -21.614 0.850 21.121 1.00 91.00 201 ILE A C 1
ATOM 1614 O O . ILE A 1 201 ? -20.672 0.617 20.365 1.00 91.00 201 ILE A O 1
ATOM 1618 N N . LEU A 1 202 ? -21.548 0.637 22.434 1.00 89.00 202 LEU A N 1
ATOM 1619 C CA . LEU A 1 202 ? -20.364 0.059 23.056 1.00 89.00 202 LEU A CA 1
ATOM 1620 C C . LEU A 1 202 ? -20.345 -1.457 22.825 1.00 89.00 202 LEU A C 1
ATOM 1622 O O . LEU A 1 202 ? -21.269 -2.171 23.215 1.00 89.00 202 LEU A O 1
ATOM 1626 N N . LEU A 1 203 ? -19.275 -1.961 22.212 1.00 85.81 203 LEU A N 1
ATOM 1627 C CA . LEU A 1 203 ? -19.080 -3.395 22.013 1.00 85.81 203 LEU A CA 1
ATOM 1628 C C . LEU A 1 203 ? -18.592 -4.042 23.310 1.00 85.81 203 LEU A C 1
ATOM 1630 O O . LEU A 1 203 ? -17.490 -3.758 23.779 1.00 85.81 203 LEU A O 1
ATOM 1634 N N . ILE A 1 204 ? -19.409 -4.936 23.866 1.00 86.12 204 ILE A N 1
ATOM 1635 C CA . ILE A 1 204 ? -19.122 -5.620 25.130 1.00 86.12 204 ILE A CA 1
ATOM 1636 C C . ILE A 1 204 ? -18.647 -7.054 24.854 1.00 86.12 204 ILE A C 1
ATOM 1638 O O . ILE A 1 204 ? -19.301 -7.784 24.092 1.00 86.12 204 ILE A O 1
ATOM 1642 N N . PRO A 1 205 ? -17.523 -7.480 25.458 1.00 83.69 205 PRO A N 1
ATOM 1643 C CA . PRO A 1 205 ? -16.987 -8.820 25.263 1.00 83.69 205 PRO A CA 1
ATOM 1644 C C . PRO A 1 205 ? -17.929 -9.898 25.812 1.00 83.69 205 PRO A C 1
ATOM 1646 O O . PRO A 1 205 ? -18.619 -9.700 26.812 1.00 83.69 205 PRO A O 1
ATOM 1649 N N . ASP A 1 206 ? -17.948 -11.055 25.147 1.00 81.81 206 ASP A N 1
ATOM 1650 C CA . ASP A 1 206 ? -18.735 -12.223 25.561 1.00 81.81 206 ASP A CA 1
ATOM 1651 C C . ASP A 1 206 ? -17.997 -13.013 26.655 1.00 81.81 206 ASP A C 1
ATOM 1653 O O . ASP A 1 206 ? -17.422 -14.074 26.416 1.00 81.81 206 ASP A O 1
ATOM 1657 N N . GLU A 1 207 ? -17.946 -12.444 27.859 1.00 80.62 207 GLU A N 1
ATOM 1658 C CA . GLU A 1 207 ? -17.357 -13.081 29.039 1.00 80.62 207 GLU A CA 1
ATOM 1659 C C . GLU A 1 207 ? -18.396 -13.167 30.170 1.00 80.62 207 GLU A C 1
ATOM 1661 O O . GLU A 1 207 ? -19.082 -12.196 30.484 1.00 80.62 207 GLU A O 1
ATOM 1666 N N . ASP A 1 208 ? -18.507 -14.326 30.829 1.00 81.12 208 ASP A N 1
ATOM 1667 C CA . ASP A 1 208 ? -19.396 -14.515 31.989 1.00 81.12 208 ASP A CA 1
ATOM 1668 C C . ASP A 1 208 ? -18.689 -14.092 33.287 1.00 81.12 208 ASP A C 1
ATOM 1670 O O . ASP A 1 208 ? -18.370 -14.902 34.160 1.00 81.12 208 ASP A O 1
ATOM 1674 N N . LEU A 1 209 ? -18.357 -12.803 33.371 1.00 84.69 209 LEU A N 1
ATOM 1675 C CA . LEU A 1 209 ? -17.702 -12.195 34.526 1.00 84.69 209 LEU A CA 1
ATOM 1676 C C . LEU A 1 209 ? -18.558 -11.069 35.107 1.00 84.69 209 LEU A C 1
ATOM 1678 O O . LEU A 1 209 ? -19.354 -10.424 34.419 1.00 84.69 209 LEU A O 1
ATOM 1682 N N . THR A 1 210 ? -18.356 -10.811 36.398 1.00 86.19 210 THR A N 1
ATOM 1683 C CA . THR A 1 210 ? -18.864 -9.595 37.032 1.00 86.19 210 THR A CA 1
ATOM 1684 C C . THR A 1 210 ? -18.089 -8.386 36.526 1.00 86.19 210 THR A C 1
ATOM 1686 O O . THR A 1 210 ? -16.884 -8.480 36.269 1.00 86.19 210 THR A O 1
ATOM 1689 N N . LEU A 1 211 ? -18.763 -7.238 36.437 1.00 85.62 211 LEU A N 1
ATOM 1690 C CA . LEU A 1 211 ? -18.166 -5.988 35.970 1.00 85.62 211 LEU A CA 1
ATOM 1691 C C . LEU A 1 211 ? -16.863 -5.656 36.716 1.00 85.62 211 LEU A C 1
ATOM 1693 O O . LEU A 1 211 ? -15.858 -5.329 36.095 1.00 85.62 211 LEU A O 1
ATOM 1697 N N . ARG A 1 212 ? -16.837 -5.824 38.043 1.00 85.25 212 ARG A N 1
ATOM 1698 C CA . ARG A 1 212 ? -15.642 -5.563 38.859 1.00 85.25 212 ARG A CA 1
ATOM 1699 C C . ARG A 1 212 ? -14.448 -6.442 38.475 1.00 85.25 212 ARG A C 1
ATOM 1701 O O . ARG A 1 212 ? -13.362 -5.920 38.247 1.00 85.25 212 ARG A O 1
ATOM 1708 N N . LYS A 1 213 ? -14.651 -7.761 38.359 1.00 87.25 213 LYS A N 1
ATOM 1709 C CA . LYS A 1 213 ? -13.585 -8.694 37.953 1.00 87.25 213 LYS A CA 1
ATOM 1710 C C . LYS A 1 213 ? -13.110 -8.415 36.531 1.00 87.25 213 LYS A C 1
ATOM 1712 O O . LYS A 1 213 ? -11.930 -8.575 36.242 1.00 87.25 213 LYS A O 1
ATOM 1717 N N . PHE A 1 214 ? -14.024 -8.010 35.650 1.00 87.81 214 PHE A N 1
ATOM 1718 C CA . PHE A 1 214 ? -13.675 -7.601 34.298 1.00 87.81 214 PHE A CA 1
ATOM 1719 C C . PHE A 1 214 ? -12.806 -6.343 34.288 1.00 87.81 214 PHE A C 1
ATOM 1721 O O . PHE A 1 214 ? -11.790 -6.341 33.603 1.00 87.81 214 PHE A O 1
ATOM 1728 N N . LEU A 1 215 ? -13.153 -5.310 35.062 1.00 87.50 215 LEU A N 1
ATOM 1729 C CA . LEU A 1 215 ? -12.357 -4.084 35.158 1.00 87.50 215 LEU A CA 1
ATOM 1730 C C . LEU A 1 215 ? -10.961 -4.357 35.739 1.00 87.50 215 LEU A C 1
ATOM 1732 O O . LEU A 1 215 ? -9.982 -3.880 35.177 1.00 87.50 215 LEU A O 1
ATOM 1736 N N . GLU A 1 216 ? -10.852 -5.177 36.790 1.00 89.06 216 GLU A N 1
ATOM 1737 C CA . GLU A 1 216 ? -9.562 -5.592 37.373 1.00 89.06 216 GLU A CA 1
ATOM 1738 C C . GLU A 1 216 ? -8.704 -6.374 36.358 1.00 89.06 216 GLU A C 1
ATOM 1740 O O . GLU A 1 216 ? -7.554 -6.025 36.103 1.00 89.06 216 GLU A O 1
ATOM 1745 N N . LYS A 1 217 ? -9.278 -7.389 35.696 1.00 90.44 217 LYS A N 1
ATOM 1746 C CA . LYS A 1 217 ? -8.583 -8.183 34.665 1.00 90.44 217 LYS A CA 1
ATOM 1747 C C . LYS A 1 217 ? -8.190 -7.339 33.449 1.00 90.44 217 LYS A C 1
ATOM 1749 O O . LYS A 1 217 ? -7.138 -7.574 32.856 1.00 90.44 217 LYS A O 1
ATOM 1754 N N . THR A 1 218 ? -9.044 -6.397 33.054 1.00 89.88 218 THR A N 1
ATOM 1755 C CA . THR A 1 218 ? -8.788 -5.475 31.942 1.00 89.88 218 THR A CA 1
ATOM 1756 C C . THR A 1 218 ? -7.655 -4.527 32.289 1.00 89.88 218 THR A C 1
ATOM 1758 O O . THR A 1 218 ? -6.815 -4.288 31.431 1.00 89.88 218 THR A O 1
ATOM 1761 N N . GLU A 1 219 ? -7.566 -4.070 33.538 1.00 91.38 219 GLU A N 1
ATOM 1762 C CA . GLU A 1 219 ? -6.462 -3.227 33.991 1.00 91.38 219 GLU A CA 1
ATOM 1763 C C . GLU A 1 219 ? -5.120 -3.953 33.946 1.00 91.38 219 GLU A C 1
ATOM 1765 O O . GLU A 1 219 ? -4.168 -3.474 33.331 1.00 91.38 219 GLU A O 1
ATOM 1770 N N . ASP A 1 220 ? -5.065 -5.165 34.501 1.00 92.94 220 ASP A N 1
ATOM 1771 C CA . ASP A 1 220 ? -3.863 -5.996 34.430 1.00 92.94 220 ASP A CA 1
ATOM 1772 C C . ASP A 1 220 ? -3.468 -6.295 32.977 1.00 92.94 220 ASP A C 1
ATOM 1774 O O . ASP A 1 220 ? -2.283 -6.369 32.635 1.00 92.94 220 ASP A O 1
ATOM 1778 N N . LYS A 1 221 ? -4.460 -6.499 32.102 1.00 93.69 221 LYS A N 1
ATOM 1779 C CA . LYS A 1 221 ? -4.235 -6.754 30.677 1.00 93.69 221 LYS A CA 1
ATOM 1780 C C . LYS A 1 221 ? -3.720 -5.508 29.956 1.00 93.69 221 LYS A C 1
ATOM 1782 O O . LYS A 1 221 ? -2.771 -5.650 29.189 1.00 93.69 221 LYS A O 1
ATOM 1787 N N . LEU A 1 222 ? -4.295 -4.333 30.217 1.00 93.19 222 LEU A N 1
ATOM 1788 C CA . LEU A 1 222 ? -3.854 -3.048 29.671 1.00 93.19 222 LEU A CA 1
ATOM 1789 C C . LEU A 1 222 ? -2.396 -2.792 30.033 1.00 93.19 222 LEU A C 1
ATOM 1791 O O . LEU A 1 222 ? -1.576 -2.681 29.129 1.00 93.19 222 LEU A O 1
ATOM 1795 N N . HIS A 1 223 ? -2.037 -2.873 31.317 1.00 94.69 223 HIS A N 1
ATOM 1796 C CA . HIS A 1 223 ? -0.654 -2.671 31.755 1.00 94.69 223 HIS A CA 1
ATOM 1797 C C . HIS A 1 223 ? 0.324 -3.635 31.059 1.00 94.69 223 HIS A C 1
ATOM 1799 O O . HIS A 1 223 ? 1.420 -3.256 30.647 1.00 94.69 223 HIS A O 1
ATOM 1805 N N . ARG A 1 224 ? -0.047 -4.914 30.899 1.00 95.31 224 ARG A N 1
ATOM 1806 C CA . ARG A 1 224 ? 0.799 -5.898 30.195 1.00 95.31 224 ARG A CA 1
ATOM 1807 C C . ARG A 1 224 ? 0.921 -5.609 28.701 1.00 95.31 224 ARG A C 1
ATOM 1809 O O . ARG A 1 224 ? 1.967 -5.899 28.122 1.00 95.31 224 ARG A O 1
ATOM 1816 N N . LEU A 1 225 ? -0.149 -5.146 28.057 1.00 94.12 225 LEU A N 1
ATOM 1817 C CA . LEU A 1 225 ? -0.139 -4.802 26.637 1.00 94.12 225 LEU A CA 1
ATOM 1818 C C . LEU A 1 225 ? 0.654 -3.520 26.391 1.00 94.12 225 LEU A C 1
ATOM 1820 O O . LEU A 1 225 ? 1.462 -3.509 25.471 1.00 94.12 225 LEU A O 1
ATOM 1824 N N . GLU A 1 226 ? 0.502 -2.507 27.240 1.00 93.69 226 GLU A N 1
ATOM 1825 C CA . GLU A 1 226 ? 1.281 -1.267 27.205 1.00 93.69 226 GLU A CA 1
ATOM 1826 C C . GLU A 1 226 ? 2.778 -1.551 27.371 1.00 93.69 226 GLU A C 1
ATOM 1828 O O . GLU A 1 226 ? 3.585 -1.106 26.561 1.00 93.69 226 GLU A O 1
ATOM 1833 N N . GLU A 1 227 ? 3.172 -2.383 28.343 1.00 94.94 227 GLU A N 1
ATOM 1834 C CA . GLU A 1 227 ? 4.582 -2.755 28.528 1.00 94.94 227 GLU A CA 1
ATOM 1835 C C . GLU A 1 227 ? 5.145 -3.513 27.309 1.00 94.94 227 GLU A C 1
ATOM 1837 O O . GLU A 1 227 ? 6.285 -3.294 26.889 1.00 94.94 227 GLU A O 1
ATOM 1842 N N . LYS A 1 228 ? 4.346 -4.406 26.709 1.00 94.62 228 LYS A N 1
ATOM 1843 C CA . LYS A 1 228 ? 4.716 -5.094 25.461 1.00 94.62 228 LYS A CA 1
ATOM 1844 C C . LYS A 1 228 ? 4.825 -4.125 24.286 1.00 94.62 228 LYS A C 1
ATOM 1846 O O . LYS A 1 228 ? 5.742 -4.276 23.482 1.00 94.62 228 LYS A O 1
ATOM 1851 N N . LEU A 1 229 ? 3.907 -3.167 24.182 1.00 92.12 229 LEU A N 1
ATOM 1852 C CA . LEU A 1 229 ? 3.896 -2.143 23.146 1.00 92.12 229 LEU A CA 1
ATOM 1853 C C . LEU A 1 229 ? 5.162 -1.294 23.244 1.00 92.12 229 LEU A C 1
ATOM 1855 O O . LEU A 1 229 ? 5.856 -1.154 22.242 1.00 92.12 229 LEU A O 1
ATOM 1859 N N . THR A 1 230 ? 5.533 -0.837 24.441 1.00 92.38 230 THR A N 1
ATOM 1860 C CA . THR A 1 230 ? 6.776 -0.085 24.670 1.00 92.38 230 THR A CA 1
ATOM 1861 C C . THR A 1 230 ? 8.001 -0.862 24.186 1.00 92.38 230 THR A C 1
ATOM 1863 O O . THR A 1 230 ? 8.788 -0.334 23.405 1.00 92.38 230 THR A O 1
ATOM 1866 N N . LYS A 1 231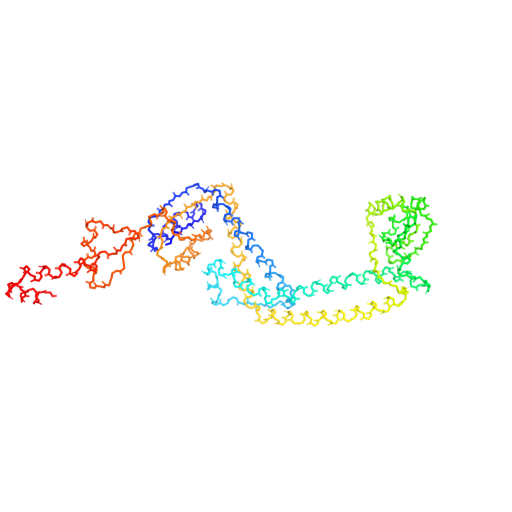 ? 8.116 -2.153 24.534 1.00 93.25 231 LYS A N 1
ATOM 1867 C CA . LYS A 1 231 ? 9.226 -3.011 24.069 1.00 93.25 231 LYS A CA 1
ATOM 1868 C C . LYS A 1 231 ? 9.263 -3.163 22.545 1.00 93.25 231 LYS A C 1
ATOM 1870 O O . LYS A 1 231 ? 10.336 -3.142 21.948 1.00 93.25 231 LYS A O 1
ATOM 1875 N N . LEU A 1 232 ? 8.104 -3.311 21.899 1.00 90.81 232 LEU A N 1
ATOM 1876 C CA . LEU A 1 232 ? 8.021 -3.396 20.436 1.00 90.81 232 LEU A CA 1
ATOM 1877 C C . LEU A 1 232 ? 8.388 -2.070 19.759 1.00 90.81 232 LEU A C 1
ATOM 1879 O O . LEU A 1 232 ? 9.056 -2.082 18.726 1.00 90.81 232 LEU A O 1
ATOM 1883 N N . TYR A 1 233 ? 7.981 -0.938 20.337 1.00 88.25 233 TYR A N 1
ATOM 1884 C CA . TYR A 1 233 ? 8.366 0.391 19.860 1.00 88.25 233 TYR A CA 1
ATOM 1885 C C . TYR A 1 233 ? 9.879 0.613 19.965 1.00 88.25 233 TYR A C 1
ATOM 1887 O O . TYR A 1 233 ? 10.477 1.111 19.012 1.00 88.25 233 TYR A O 1
ATOM 1895 N N . GLU A 1 234 ? 10.511 0.190 21.061 1.00 89.50 234 GLU A N 1
ATOM 1896 C CA . GLU A 1 234 ? 11.970 0.236 21.230 1.00 89.50 234 GLU A CA 1
ATOM 1897 C C . GLU A 1 234 ? 12.702 -0.648 20.202 1.00 89.50 234 GLU A C 1
ATOM 1899 O O . GLU A 1 234 ? 13.703 -0.230 19.609 1.00 89.50 234 GLU A O 1
ATOM 1904 N N . GLU A 1 235 ? 12.193 -1.855 19.924 1.00 89.94 235 GLU A N 1
ATOM 1905 C CA . GLU A 1 235 ? 12.760 -2.732 18.891 1.00 89.94 235 GLU A CA 1
ATOM 1906 C C . GLU A 1 235 ? 12.630 -2.108 17.490 1.00 89.94 235 GLU A C 1
ATOM 1908 O O . GLU A 1 235 ? 13.588 -2.116 16.710 1.00 89.94 235 GLU A O 1
ATOM 1913 N N . LEU A 1 236 ? 11.465 -1.527 17.176 1.00 87.44 236 LEU A N 1
ATOM 1914 C CA . LEU A 1 236 ? 11.219 -0.818 15.918 1.00 87.44 236 LEU A CA 1
ATOM 1915 C C . LEU A 1 236 ? 12.146 0.387 15.756 1.00 87.44 236 LEU A C 1
ATOM 1917 O O . LEU A 1 236 ? 12.749 0.540 14.696 1.00 87.44 236 LEU A O 1
ATOM 1921 N N . GLN A 1 237 ? 12.305 1.199 16.802 1.00 87.19 237 GLN A N 1
ATOM 1922 C CA . GLN A 1 237 ? 13.242 2.324 16.835 1.00 87.19 237 GLN A CA 1
ATOM 1923 C C . GLN A 1 237 ? 14.674 1.872 16.571 1.00 87.19 237 GLN A C 1
ATOM 1925 O O . GLN A 1 237 ? 15.370 2.464 15.746 1.00 87.19 237 GLN A O 1
ATOM 1930 N N . THR A 1 238 ? 15.101 0.790 17.221 1.00 87.75 238 THR A N 1
ATOM 1931 C CA . THR A 1 238 ? 16.451 0.245 17.058 1.00 87.75 238 THR A CA 1
ATOM 1932 C C . THR A 1 238 ? 16.691 -0.210 15.620 1.00 87.75 238 THR A C 1
ATOM 1934 O O . THR A 1 238 ? 17.693 0.169 15.012 1.00 87.75 238 THR A O 1
ATOM 1937 N N . LYS A 1 239 ? 15.759 -0.973 15.033 1.00 86.06 239 LYS A N 1
ATOM 1938 C CA . LYS A 1 239 ? 15.868 -1.416 13.634 1.00 86.06 239 LYS A CA 1
ATOM 1939 C C . LYS A 1 239 ? 15.819 -0.245 12.655 1.00 86.06 239 LYS A C 1
ATOM 1941 O O . LYS A 1 239 ? 16.607 -0.208 11.712 1.00 86.06 239 LYS A O 1
ATOM 1946 N N . ALA A 1 240 ? 14.925 0.718 12.878 1.00 84.62 240 ALA A N 1
ATOM 1947 C CA . ALA A 1 240 ? 14.789 1.897 12.026 1.00 84.62 240 ALA A CA 1
ATOM 1948 C C . ALA A 1 240 ? 16.054 2.764 12.074 1.00 84.62 240 ALA A C 1
ATOM 1950 O O . ALA A 1 240 ? 16.503 3.237 11.036 1.00 84.62 240 ALA A O 1
ATOM 1951 N N . GLY A 1 241 ? 16.669 2.903 13.252 1.00 83.19 241 GLY A N 1
ATOM 1952 C CA . GLY A 1 241 ? 17.947 3.588 13.435 1.00 83.19 241 GLY A CA 1
ATOM 1953 C C . GLY A 1 241 ? 19.114 2.891 12.730 1.00 83.19 241 GLY A C 1
ATOM 1954 O O . GLY A 1 241 ? 19.910 3.557 12.072 1.00 83.19 241 GLY A O 1
ATOM 1955 N N . GLN A 1 242 ? 19.196 1.556 12.796 1.00 85.56 242 GLN A N 1
ATOM 1956 C CA . GLN A 1 242 ? 20.239 0.776 12.106 1.00 85.56 242 GLN A CA 1
ATOM 1957 C C . GLN A 1 242 ? 20.201 0.953 10.581 1.00 85.56 242 GLN A C 1
ATOM 1959 O O . GLN A 1 242 ? 21.245 0.991 9.935 1.00 85.56 242 GLN A O 1
ATOM 1964 N N . GLU A 1 243 ? 19.004 1.088 10.014 1.00 85.31 243 GLU A N 1
ATOM 1965 C CA . GLU A 1 243 ? 18.777 1.219 8.570 1.00 85.31 243 GLU A CA 1
ATOM 1966 C C . GLU A 1 243 ? 18.451 2.663 8.146 1.00 85.31 243 GLU A C 1
ATOM 1968 O O . GLU A 1 243 ? 18.059 2.903 7.002 1.00 85.31 243 GLU A O 1
ATOM 1973 N N . LEU A 1 244 ? 18.615 3.648 9.041 1.00 84.75 244 LEU A N 1
ATOM 1974 C CA . LEU A 1 244 ? 18.153 5.023 8.822 1.00 84.75 244 LEU A CA 1
ATOM 1975 C C . LEU A 1 244 ? 18.742 5.630 7.545 1.00 84.75 244 LEU A C 1
ATOM 1977 O O . LEU A 1 244 ? 18.026 6.283 6.787 1.00 84.75 244 LEU A O 1
ATOM 1981 N N . ARG A 1 245 ? 20.038 5.408 7.292 1.00 83.25 245 ARG A N 1
ATOM 1982 C CA . ARG A 1 245 ? 20.711 5.918 6.089 1.00 83.25 245 ARG A CA 1
ATOM 1983 C C . ARG A 1 245 ? 20.061 5.364 4.821 1.00 83.25 245 ARG A C 1
ATOM 1985 O O . ARG A 1 245 ? 19.723 6.140 3.932 1.00 83.25 245 ARG A O 1
ATOM 1992 N N . SER A 1 246 ? 19.829 4.053 4.769 1.00 84.06 246 SER A N 1
ATOM 1993 C CA . SER A 1 246 ? 19.156 3.375 3.657 1.00 84.06 246 SER A CA 1
ATOM 1994 C C . SER A 1 246 ? 17.745 3.936 3.447 1.00 84.06 246 SER A C 1
ATOM 1996 O O . SER A 1 246 ? 17.385 4.332 2.341 1.00 84.06 246 SER A O 1
ATOM 1998 N N . ILE A 1 247 ? 16.960 4.046 4.524 1.00 86.44 247 ILE A N 1
ATOM 1999 C CA . ILE A 1 247 ? 15.579 4.551 4.489 1.00 86.44 247 ILE A CA 1
ATOM 2000 C C . ILE A 1 247 ? 15.539 6.011 4.011 1.00 86.44 247 ILE A C 1
ATOM 2002 O O . ILE A 1 247 ? 14.701 6.366 3.180 1.00 86.44 247 ILE A O 1
ATOM 2006 N N . ALA A 1 248 ? 16.453 6.858 4.492 1.00 85.44 248 ALA A N 1
ATOM 2007 C CA . ALA A 1 248 ? 16.551 8.257 4.084 1.00 85.44 248 ALA A CA 1
ATOM 2008 C C . ALA A 1 248 ? 16.909 8.395 2.598 1.00 85.44 248 ALA A C 1
ATOM 2010 O O . ALA A 1 248 ? 16.282 9.184 1.889 1.00 85.44 248 ALA A O 1
ATOM 2011 N N . LEU A 1 249 ? 17.863 7.600 2.109 1.00 84.88 249 LEU A N 1
ATOM 2012 C CA . LEU A 1 249 ? 18.244 7.599 0.698 1.00 84.88 249 LEU A CA 1
ATOM 2013 C C . LEU A 1 249 ? 17.099 7.109 -0.200 1.00 84.88 249 LEU A C 1
ATOM 2015 O O . LEU A 1 249 ? 16.778 7.766 -1.191 1.00 84.88 249 LEU A O 1
ATOM 2019 N N . PHE A 1 250 ? 16.415 6.022 0.176 1.00 87.88 250 PHE A N 1
ATOM 2020 C CA . PHE A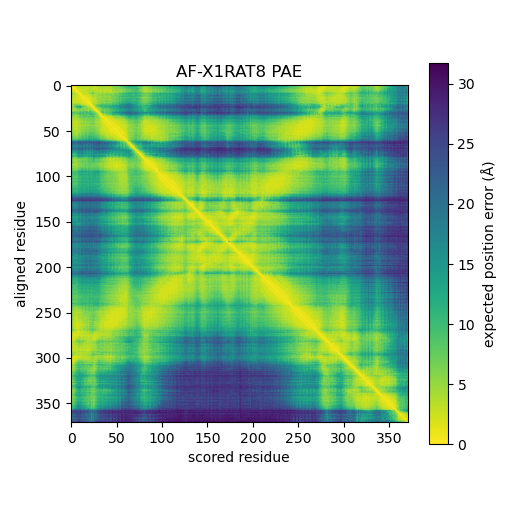 1 250 ? 15.233 5.556 -0.553 1.00 87.88 250 PHE A CA 1
ATOM 2021 C C . PHE A 1 250 ? 14.114 6.591 -0.559 1.00 87.88 250 PHE A C 1
ATOM 2023 O O . PHE A 1 250 ? 13.467 6.775 -1.586 1.00 87.88 250 PHE A O 1
ATOM 2030 N N . ARG A 1 251 ? 13.903 7.311 0.551 1.00 88.25 251 ARG A N 1
ATOM 2031 C CA . ARG A 1 251 ? 12.927 8.403 0.603 1.00 88.25 251 ARG A CA 1
ATOM 2032 C C . ARG A 1 251 ? 13.241 9.483 -0.423 1.00 88.25 251 ARG A C 1
ATOM 2034 O O . ARG A 1 251 ? 12.338 9.905 -1.135 1.00 88.25 251 ARG A O 1
ATOM 2041 N N . LEU A 1 252 ? 14.490 9.937 -0.484 1.00 85.19 252 LEU A N 1
ATOM 2042 C CA . LEU A 1 252 ? 14.906 10.979 -1.423 1.00 85.19 252 LEU A CA 1
ATOM 2043 C C . LEU A 1 252 ? 14.705 10.531 -2.875 1.00 85.19 252 LEU A C 1
ATOM 2045 O O . LEU A 1 252 ? 14.065 11.240 -3.652 1.00 85.19 252 LEU A O 1
ATOM 2049 N N . ALA A 1 253 ? 15.161 9.322 -3.204 1.00 85.69 253 ALA A N 1
ATOM 2050 C CA . ALA A 1 253 ? 15.015 8.751 -4.538 1.00 85.69 253 ALA A CA 1
ATOM 2051 C C . ALA A 1 253 ? 13.543 8.584 -4.944 1.00 85.69 253 ALA A C 1
ATOM 2053 O O . ALA A 1 253 ? 13.151 8.982 -6.039 1.00 85.69 253 ALA A O 1
ATOM 2054 N N . LEU A 1 254 ? 12.706 8.057 -4.046 1.00 89.50 254 LEU A N 1
ATOM 2055 C CA . LEU A 1 254 ? 11.279 7.881 -4.302 1.00 89.50 254 LEU A CA 1
ATOM 2056 C C . LEU A 1 254 ? 10.526 9.213 -4.395 1.00 89.50 254 LEU A C 1
ATOM 2058 O O . LEU A 1 254 ? 9.593 9.303 -5.184 1.00 89.50 254 LEU A O 1
ATOM 2062 N N . ILE A 1 255 ? 10.900 10.250 -3.633 1.00 89.06 255 ILE A N 1
ATOM 2063 C CA . ILE A 1 255 ? 10.282 11.583 -3.754 1.00 89.06 255 ILE A CA 1
ATOM 2064 C C . ILE A 1 255 ? 10.570 12.160 -5.138 1.00 89.06 255 ILE A C 1
ATOM 2066 O O . ILE A 1 255 ? 9.635 12.601 -5.808 1.00 89.06 255 ILE A O 1
ATOM 2070 N N . ALA A 1 256 ? 11.835 12.130 -5.566 1.00 85.31 256 ALA A N 1
ATOM 2071 C CA . ALA A 1 256 ? 12.235 12.625 -6.879 1.00 85.31 256 ALA A CA 1
ATOM 2072 C C . ALA A 1 256 ? 11.511 11.866 -8.001 1.00 85.31 256 ALA A C 1
ATOM 2074 O O . ALA A 1 256 ? 10.914 12.474 -8.891 1.00 85.31 256 ALA A O 1
ATOM 2075 N N . GLU A 1 257 ? 11.478 10.535 -7.912 1.00 85.44 257 GLU A N 1
ATOM 2076 C CA . GLU A 1 257 ? 10.798 9.688 -8.889 1.00 85.44 257 GLU A CA 1
ATOM 2077 C C . GLU A 1 257 ? 9.281 9.936 -8.910 1.00 85.44 257 GLU A C 1
ATOM 2079 O O . GLU A 1 257 ? 8.695 10.123 -9.973 1.00 85.44 257 GLU A O 1
ATOM 2084 N N . ASN A 1 258 ? 8.636 10.025 -7.746 1.00 89.88 258 ASN A N 1
ATOM 2085 C CA . ASN A 1 258 ? 7.201 10.275 -7.650 1.00 89.88 258 ASN A CA 1
ATOM 2086 C C . ASN A 1 258 ? 6.816 11.655 -8.205 1.00 89.88 258 ASN A C 1
ATOM 2088 O O . ASN A 1 258 ? 5.811 11.784 -8.902 1.00 89.88 258 ASN A O 1
ATOM 2092 N N . GLN A 1 259 ? 7.623 12.690 -7.946 1.00 87.75 259 GLN A N 1
ATOM 2093 C CA . GLN A 1 259 ? 7.422 14.020 -8.530 1.00 87.75 259 GLN A CA 1
ATOM 2094 C C . GLN A 1 259 ? 7.524 13.980 -10.056 1.00 87.75 259 GLN A C 1
ATOM 2096 O O . GLN A 1 259 ? 6.635 14.489 -10.743 1.00 87.75 259 GLN A O 1
ATOM 2101 N N . ARG A 1 260 ? 8.565 13.329 -10.586 1.00 87.12 260 ARG A N 1
ATOM 2102 C CA . ARG A 1 260 ? 8.766 13.147 -12.026 1.00 87.12 260 ARG A CA 1
ATOM 2103 C C . ARG A 1 260 ? 7.578 12.437 -12.676 1.00 87.12 260 ARG A C 1
ATOM 2105 O O . ARG A 1 260 ? 7.013 12.942 -13.646 1.00 87.12 260 ARG A O 1
ATOM 2112 N N . LEU A 1 261 ? 7.161 11.305 -12.111 1.00 89.12 261 LEU A N 1
ATOM 2113 C CA . LEU A 1 261 ? 6.036 10.509 -12.605 1.00 89.12 261 LEU A CA 1
ATOM 2114 C C . LEU A 1 261 ? 4.703 11.257 -12.501 1.00 89.12 261 LEU A C 1
ATOM 2116 O O . LEU A 1 261 ? 3.878 11.146 -13.402 1.00 89.12 261 LEU A O 1
ATOM 2120 N N . SER A 1 262 ? 4.499 12.065 -11.457 1.00 90.44 262 SER A N 1
ATOM 2121 C CA . SER A 1 262 ? 3.291 12.886 -11.302 1.00 90.44 262 SER A CA 1
ATOM 2122 C C . SER A 1 262 ? 3.162 13.931 -12.414 1.00 90.44 262 SER A C 1
ATOM 2124 O O . SER A 1 262 ? 2.079 14.123 -12.974 1.00 90.44 262 SER A O 1
ATOM 2126 N N . VAL A 1 263 ? 4.270 14.589 -12.774 1.00 89.12 263 VAL A N 1
ATOM 2127 C CA . VAL A 1 263 ? 4.306 15.538 -13.898 1.00 89.12 263 VAL A CA 1
ATOM 2128 C C . VAL A 1 263 ? 4.050 14.813 -15.217 1.00 89.12 263 VAL A C 1
ATOM 2130 O O . VAL A 1 263 ? 3.209 15.257 -15.998 1.00 89.12 263 VAL A O 1
ATOM 2133 N N . LEU A 1 264 ? 4.707 13.672 -15.443 1.00 87.25 264 LEU A N 1
ATOM 2134 C CA . LEU A 1 264 ? 4.517 12.874 -16.655 1.00 87.25 264 LEU A CA 1
ATOM 2135 C C . LEU A 1 264 ? 3.086 12.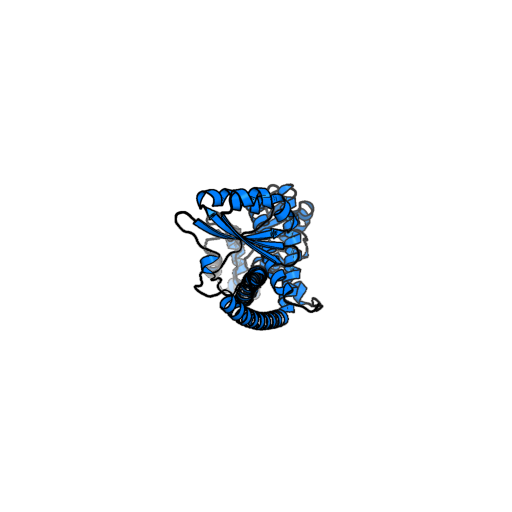345 -16.792 1.00 87.25 264 LEU A C 1
ATOM 2137 O O . LEU A 1 264 ? 2.529 12.416 -17.884 1.00 87.25 264 LEU A O 1
ATOM 2141 N N . ALA A 1 265 ? 2.456 11.882 -15.711 1.00 87.38 265 ALA A N 1
ATOM 2142 C CA . ALA A 1 265 ? 1.069 11.418 -15.722 1.00 87.38 265 ALA A CA 1
ATOM 2143 C C . ALA A 1 265 ? 0.103 12.542 -16.142 1.00 87.38 265 ALA A C 1
ATOM 2145 O O . ALA A 1 265 ? -0.703 12.363 -17.057 1.00 87.38 265 ALA A O 1
ATOM 2146 N N . LYS A 1 266 ? 0.254 13.743 -15.567 1.00 87.94 266 LYS A N 1
ATOM 2147 C CA . LYS A 1 266 ? -0.526 14.931 -15.964 1.00 87.94 266 LYS A CA 1
ATOM 2148 C C . LYS A 1 266 ? -0.254 15.344 -17.411 1.00 87.94 266 LYS A C 1
ATOM 2150 O O . LYS A 1 2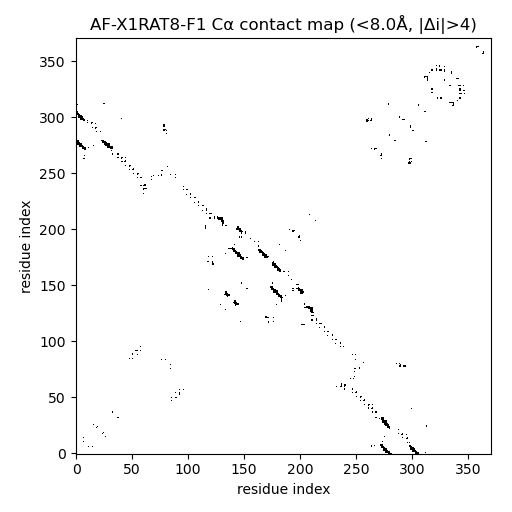66 ? -1.172 15.701 -18.146 1.00 87.94 266 LYS A O 1
ATOM 2155 N N . ALA A 1 267 ? 0.999 15.273 -17.854 1.00 86.62 267 ALA A N 1
ATOM 2156 C CA . ALA A 1 267 ? 1.357 15.581 -19.233 1.00 86.62 267 ALA A CA 1
ATOM 2157 C C . ALA A 1 267 ? 0.787 14.548 -20.224 1.00 86.62 267 ALA A C 1
ATOM 2159 O O . ALA A 1 267 ? 0.375 14.925 -21.323 1.00 86.62 267 ALA A O 1
ATOM 2160 N N . CYS A 1 268 ? 0.674 13.274 -19.827 1.00 86.31 268 CYS A N 1
ATOM 2161 C CA . CYS A 1 268 ? -0.029 12.238 -20.587 1.00 86.31 268 CYS A CA 1
ATOM 2162 C C . CYS A 1 268 ? -1.520 12.562 -20.746 1.00 86.31 268 CYS A C 1
ATOM 2164 O O . CYS A 1 268 ? -2.064 12.403 -21.840 1.00 86.31 268 CYS A O 1
ATOM 2166 N N . GLU A 1 269 ? -2.184 13.063 -19.700 1.00 85.62 269 GLU A N 1
ATOM 2167 C CA . GLU A 1 269 ? -3.569 13.549 -19.791 1.00 85.62 269 GLU A CA 1
ATOM 2168 C C . GLU A 1 269 ? -3.703 14.738 -20.747 1.00 85.62 269 GLU A C 1
ATOM 2170 O O . GLU A 1 269 ? -4.603 14.759 -21.589 1.00 85.62 269 GLU A O 1
ATOM 2175 N N . ALA A 1 270 ? -2.765 15.683 -20.676 1.00 86.06 270 ALA A N 1
ATOM 2176 C CA . ALA A 1 270 ? -2.720 16.864 -21.533 1.00 86.06 270 ALA A CA 1
ATOM 2177 C C . ALA A 1 270 ? -2.221 16.587 -22.967 1.00 86.06 270 ALA A C 1
ATOM 2179 O O . ALA A 1 270 ? -2.128 17.516 -23.771 1.00 86.06 270 ALA A O 1
ATOM 2180 N N . ARG A 1 271 ? -1.878 15.333 -23.311 1.00 84.50 271 ARG A N 1
ATOM 2181 C CA . ARG A 1 271 ? -1.265 14.946 -24.601 1.00 84.50 271 ARG A CA 1
ATOM 2182 C C . ARG A 1 271 ? -0.001 15.766 -24.930 1.00 84.50 271 ARG A C 1
ATOM 2184 O O . ARG A 1 271 ? 0.288 16.062 -26.096 1.00 84.50 271 ARG A O 1
ATOM 2191 N N . TYR A 1 272 ? 0.753 16.142 -23.895 1.00 87.31 272 TYR A N 1
ATOM 2192 C CA . TYR A 1 272 ? 1.972 16.955 -23.961 1.00 87.31 272 TYR A CA 1
ATOM 2193 C C . TYR A 1 272 ? 3.235 16.124 -23.696 1.00 87.31 272 TYR A C 1
ATOM 2195 O O . TYR A 1 272 ? 4.105 16.465 -22.903 1.00 87.31 272 TYR A O 1
ATOM 2203 N N . VAL A 1 273 ? 3.325 14.989 -24.369 1.00 88.06 273 VAL A N 1
ATOM 2204 C CA . VAL A 1 273 ? 4.386 13.997 -24.186 1.00 88.06 273 VAL A CA 1
ATOM 2205 C C . VAL A 1 273 ? 4.731 13.392 -25.540 1.00 88.06 273 VAL A C 1
ATOM 2207 O O . VAL A 1 273 ? 3.897 13.383 -26.448 1.00 88.06 273 VAL A O 1
ATOM 2210 N N . THR A 1 274 ? 5.958 12.907 -25.658 1.00 86.06 274 THR A N 1
ATOM 2211 C CA . THR A 1 274 ? 6.495 12.221 -26.829 1.00 86.06 274 THR A CA 1
ATOM 2212 C C . THR A 1 274 ? 6.990 10.847 -26.402 1.00 86.06 274 THR A C 1
ATOM 2214 O O . THR A 1 274 ? 7.639 10.712 -25.363 1.00 86.06 274 THR A O 1
ATOM 2217 N N . LEU A 1 275 ? 6.683 9.834 -27.208 1.00 87.44 275 LEU A N 1
ATOM 2218 C CA . LEU A 1 275 ? 7.211 8.485 -27.068 1.00 87.44 275 LEU A CA 1
ATOM 2219 C C . LEU A 1 275 ? 8.337 8.287 -28.084 1.00 87.44 275 LEU A C 1
ATOM 2221 O O . LEU A 1 275 ? 8.142 8.499 -29.278 1.00 87.44 275 LEU A O 1
ATOM 2225 N N . ILE A 1 276 ? 9.498 7.851 -27.616 1.00 87.19 276 ILE A N 1
ATOM 2226 C CA . ILE A 1 276 ? 10.641 7.489 -28.449 1.00 87.19 276 ILE A CA 1
ATOM 2227 C C . ILE A 1 276 ? 10.937 6.010 -28.212 1.00 87.19 276 ILE A C 1
ATOM 2229 O O . ILE A 1 276 ? 11.218 5.596 -27.088 1.00 87.19 276 ILE A O 1
ATOM 2233 N N . GLU A 1 277 ? 10.856 5.199 -29.259 1.00 87.62 277 GLU A N 1
ATOM 2234 C CA . GLU A 1 277 ? 11.171 3.773 -29.211 1.00 87.62 277 GLU A CA 1
ATOM 2235 C C . GLU A 1 277 ? 12.503 3.503 -29.911 1.00 87.62 277 GLU A C 1
ATOM 2237 O O . GLU A 1 277 ? 12.863 4.182 -30.865 1.00 87.62 277 GLU A O 1
ATOM 2242 N N . GLY A 1 278 ? 13.251 2.509 -29.442 1.00 86.94 278 GLY A N 1
ATOM 2243 C CA . GLY A 1 278 ? 14.490 2.094 -30.090 1.00 86.94 278 GLY A CA 1
ATOM 2244 C C . GLY A 1 278 ? 15.039 0.790 -29.533 1.00 86.94 278 GLY A C 1
ATOM 2245 O O . GLY A 1 278 ? 14.504 0.214 -28.582 1.00 86.94 278 GLY A O 1
ATOM 2246 N N . TRP A 1 279 ? 16.125 0.307 -30.124 1.00 87.38 279 TRP A N 1
ATOM 2247 C CA . TRP A 1 279 ? 16.762 -0.947 -29.740 1.00 87.38 279 TRP A CA 1
ATOM 2248 C C . TRP A 1 279 ? 18.147 -0.715 -29.162 1.00 87.38 279 TRP A C 1
ATOM 2250 O O . TRP A 1 279 ? 19.018 -0.131 -29.806 1.00 87.38 279 TRP A O 1
ATOM 2260 N N . ILE A 1 280 ? 18.374 -1.249 -27.963 1.00 87.25 280 ILE A N 1
ATOM 2261 C CA . ILE A 1 280 ? 19.681 -1.224 -27.310 1.00 87.25 280 ILE A CA 1
ATOM 2262 C C . ILE A 1 280 ? 20.189 -2.649 -27.037 1.00 87.25 280 ILE A C 1
ATOM 2264 O O . ILE A 1 280 ? 19.389 -3.544 -26.713 1.00 87.25 280 ILE A O 1
ATOM 2268 N N . PRO A 1 281 ? 21.505 -2.908 -27.159 1.00 83.69 281 PRO A N 1
ATOM 2269 C CA . PRO A 1 281 ? 22.110 -4.131 -26.645 1.00 83.69 281 PRO A CA 1
ATOM 2270 C C . PRO A 1 281 ? 21.853 -4.290 -25.143 1.00 83.69 281 PRO A C 1
ATOM 2272 O O . PRO A 1 281 ? 21.950 -3.320 -24.399 1.00 83.69 281 PRO A O 1
ATOM 2275 N N . GLU A 1 282 ? 21.568 -5.514 -24.694 1.00 82.06 282 GLU A N 1
ATOM 2276 C CA . GLU A 1 282 ? 21.247 -5.799 -23.284 1.00 82.06 282 GLU A CA 1
ATOM 2277 C C . GLU A 1 282 ? 22.365 -5.349 -22.329 1.00 82.06 282 GLU A C 1
ATOM 2279 O O . GLU A 1 282 ? 22.099 -4.731 -21.306 1.00 82.06 282 GLU A O 1
ATOM 2284 N N . ASN A 1 283 ? 23.621 -5.524 -22.744 1.00 80.81 283 ASN A N 1
ATOM 2285 C CA . ASN A 1 283 ? 24.804 -5.141 -21.971 1.00 80.81 283 ASN A CA 1
ATOM 2286 C C . ASN A 1 283 ? 24.982 -3.622 -21.778 1.00 80.81 283 ASN A C 1
ATOM 2288 O O . ASN A 1 283 ? 25.835 -3.221 -20.996 1.00 80.81 283 ASN A O 1
ATOM 2292 N N . ASN A 1 284 ? 24.232 -2.786 -22.505 1.00 81.31 284 ASN A N 1
ATOM 2293 C CA . ASN A 1 284 ? 24.358 -1.325 -22.477 1.00 81.31 284 ASN A CA 1
ATOM 2294 C C . ASN A 1 284 ? 23.123 -0.641 -21.855 1.00 81.31 284 ASN A C 1
ATOM 2296 O O . ASN A 1 284 ? 23.011 0.582 -21.909 1.00 81.31 284 ASN A O 1
ATOM 2300 N N . ILE A 1 285 ? 22.170 -1.407 -21.309 1.00 79.38 285 ILE A N 1
ATOM 2301 C CA . ILE A 1 285 ? 20.916 -0.857 -20.769 1.00 79.38 285 ILE A CA 1
ATOM 2302 C C . ILE A 1 285 ? 21.183 0.054 -19.573 1.00 79.38 285 ILE A C 1
ATOM 2304 O O . ILE A 1 285 ? 20.673 1.168 -19.540 1.00 79.38 285 ILE A O 1
ATOM 2308 N N . GLU A 1 286 ? 21.979 -0.404 -18.607 1.00 76.38 286 GLU A N 1
ATOM 2309 C CA . GLU A 1 286 ? 22.227 0.336 -17.365 1.00 76.38 286 GLU A CA 1
ATOM 2310 C C . GLU A 1 286 ? 22.888 1.691 -17.635 1.00 76.38 286 GLU A C 1
ATOM 2312 O O . GLU A 1 286 ? 22.395 2.713 -17.164 1.00 76.38 286 GLU A O 1
ATOM 2317 N N . SER A 1 287 ? 23.927 1.721 -18.479 1.00 77.44 287 SER A N 1
ATOM 2318 C CA . SER A 1 287 ? 24.585 2.970 -18.881 1.00 77.44 287 SER A CA 1
ATOM 2319 C C . SER A 1 287 ? 23.634 3.909 -19.623 1.00 77.44 287 SER A C 1
ATOM 2321 O O . SER A 1 287 ? 23.642 5.109 -19.393 1.00 77.44 287 SER A O 1
ATOM 2323 N N . ALA A 1 288 ? 22.762 3.377 -20.483 1.00 80.00 288 ALA A N 1
ATOM 2324 C CA . ALA A 1 288 ? 21.805 4.214 -21.197 1.00 80.00 288 ALA A CA 1
ATOM 2325 C C . ALA A 1 288 ? 20.723 4.799 -20.285 1.00 80.00 288 ALA A C 1
ATOM 2327 O O . ALA A 1 288 ? 20.341 5.952 -20.460 1.00 80.00 288 ALA A O 1
ATOM 2328 N N . ILE A 1 289 ? 20.231 4.025 -19.314 1.00 79.31 289 ILE A N 1
ATOM 2329 C CA . ILE A 1 289 ? 19.290 4.522 -18.302 1.00 79.31 289 ILE A CA 1
ATOM 2330 C C . ILE A 1 289 ? 19.946 5.631 -17.478 1.00 79.31 289 ILE A C 1
ATOM 2332 O O . ILE A 1 289 ? 19.301 6.651 -17.236 1.00 79.31 289 ILE A O 1
ATOM 2336 N N . PHE A 1 290 ? 21.208 5.440 -17.086 1.00 77.56 290 PHE A N 1
ATOM 2337 C CA . PHE A 1 290 ? 22.001 6.434 -16.367 1.00 77.56 290 PHE A CA 1
ATOM 2338 C C . PHE A 1 290 ? 22.082 7.747 -17.155 1.00 77.56 290 PHE A C 1
ATOM 2340 O O . PHE A 1 290 ? 21.580 8.772 -16.695 1.00 77.56 290 PHE A O 1
ATOM 2347 N N . ASP A 1 291 ? 22.603 7.691 -18.382 1.00 81.00 291 ASP A N 1
ATOM 2348 C CA . ASP A 1 291 ? 22.835 8.880 -19.205 1.00 81.00 291 ASP A CA 1
ATOM 2349 C C . ASP A 1 291 ? 21.521 9.607 -19.545 1.00 81.00 291 ASP A C 1
ATOM 2351 O O . ASP A 1 291 ? 21.472 10.837 -19.598 1.00 81.00 291 ASP A O 1
ATOM 2355 N N . LEU A 1 292 ? 20.421 8.873 -19.744 1.00 82.94 292 LEU A N 1
ATOM 2356 C CA . LEU A 1 292 ? 19.104 9.475 -19.964 1.00 82.94 292 LEU A CA 1
ATOM 2357 C C . LEU A 1 292 ? 18.578 10.193 -18.721 1.00 82.94 292 LEU A C 1
ATOM 2359 O O . LEU A 1 292 ? 18.058 11.297 -18.847 1.00 82.94 292 LEU A O 1
ATOM 2363 N N . LYS A 1 293 ? 18.699 9.587 -17.536 1.00 78.88 293 LYS A N 1
ATOM 2364 C CA . LYS A 1 293 ? 18.238 10.198 -16.282 1.00 78.88 293 LYS A CA 1
ATOM 2365 C C . LYS A 1 293 ? 19.071 11.412 -15.876 1.00 78.88 293 LYS A C 1
ATOM 2367 O O . LYS A 1 293 ? 18.520 12.334 -15.290 1.00 78.88 293 LYS A O 1
ATOM 2372 N N . GLU A 1 294 ? 20.366 11.416 -16.181 1.00 79.44 294 GLU A N 1
ATOM 2373 C CA . GLU A 1 294 ? 21.258 12.535 -15.860 1.00 79.44 294 GLU A CA 1
ATOM 2374 C C . GLU A 1 294 ? 21.010 13.750 -16.765 1.00 79.44 294 GLU A C 1
ATOM 2376 O O . GLU A 1 294 ? 21.064 14.891 -16.316 1.00 79.44 294 GLU A O 1
ATOM 2381 N N . ASN A 1 295 ? 20.710 13.518 -18.047 1.00 80.06 295 ASN A N 1
ATOM 2382 C CA . ASN A 1 295 ? 20.571 14.594 -19.031 1.00 80.06 295 ASN A CA 1
ATOM 2383 C C . ASN A 1 295 ? 19.121 15.075 -19.231 1.00 80.06 295 ASN A C 1
ATOM 2385 O O . ASN A 1 295 ? 18.908 16.071 -19.928 1.00 80.06 295 ASN A O 1
ATOM 2389 N N . ILE A 1 296 ? 18.119 14.354 -18.711 1.00 82.62 296 ILE A N 1
ATOM 2390 C CA . ILE A 1 296 ? 16.695 14.620 -18.967 1.00 82.62 296 ILE A CA 1
ATOM 2391 C C . ILE A 1 296 ? 15.894 14.508 -17.667 1.00 82.62 296 ILE A C 1
ATOM 2393 O O . ILE A 1 296 ? 15.682 13.415 -17.141 1.00 82.62 296 ILE A O 1
ATOM 2397 N N . ASP A 1 297 ? 15.352 15.638 -17.213 1.00 77.69 297 ASP A N 1
ATOM 2398 C CA . ASP A 1 297 ? 14.624 15.724 -15.941 1.00 77.69 297 ASP A CA 1
ATOM 2399 C C . ASP A 1 297 ? 13.345 14.866 -15.925 1.00 77.69 297 ASP A C 1
ATOM 2401 O O . ASP A 1 297 ? 13.072 14.122 -14.980 1.00 77.69 297 ASP A O 1
ATOM 2405 N N . TYR A 1 298 ? 12.542 14.952 -16.991 1.00 83.75 298 TYR A N 1
ATOM 2406 C CA . TYR A 1 298 ? 11.222 14.323 -17.078 1.00 83.75 298 TYR A CA 1
ATOM 2407 C C . TYR A 1 298 ? 11.212 13.183 -18.085 1.00 83.75 298 TYR A C 1
ATOM 2409 O O . TYR A 1 298 ? 10.662 13.303 -19.176 1.00 83.75 298 TYR A O 1
ATOM 2417 N N . VAL A 1 299 ? 11.816 12.064 -17.697 1.00 86.00 299 VAL A N 1
ATOM 2418 C CA . VAL A 1 299 ? 11.906 10.864 -18.530 1.00 86.00 299 VAL A CA 1
ATOM 2419 C C . VAL A 1 299 ? 11.281 9.657 -17.836 1.00 86.00 299 VAL A C 1
ATOM 2421 O O . VAL A 1 299 ? 11.474 9.443 -16.650 1.00 86.00 299 VAL A O 1
ATOM 2424 N N . PHE A 1 300 ? 10.540 8.838 -18.565 1.00 85.38 300 PHE A N 1
ATOM 2425 C CA . PHE A 1 300 ? 10.106 7.512 -18.139 1.00 85.38 300 PHE A CA 1
ATOM 2426 C C . PHE A 1 300 ? 10.696 6.500 -19.109 1.00 85.38 300 PHE A C 1
ATOM 2428 O O . PHE A 1 300 ? 10.587 6.671 -20.321 1.00 85.38 300 PHE A O 1
ATOM 2435 N N . ILE A 1 301 ? 11.348 5.468 -18.579 1.00 85.19 301 ILE A N 1
ATOM 2436 C CA . ILE A 1 301 ? 12.058 4.473 -19.380 1.00 85.19 301 ILE A CA 1
ATOM 2437 C C . ILE A 1 301 ? 11.459 3.109 -19.073 1.00 85.19 301 ILE A C 1
ATOM 2439 O O . ILE A 1 301 ? 11.517 2.640 -17.937 1.00 85.19 301 ILE A O 1
ATOM 2443 N N . ASP A 1 302 ? 10.918 2.472 -20.103 1.00 84.94 302 ASP A N 1
ATOM 2444 C CA . ASP A 1 302 ? 10.446 1.097 -20.067 1.00 84.94 302 ASP A CA 1
ATOM 2445 C C . ASP A 1 302 ? 11.294 0.234 -21.004 1.00 84.94 302 ASP A C 1
ATOM 2447 O O . ASP A 1 302 ? 11.704 0.660 -22.089 1.00 84.94 302 ASP A O 1
ATOM 2451 N N . THR A 1 303 ? 11.591 -0.990 -20.572 1.00 83.56 303 THR A N 1
ATOM 2452 C CA . THR A 1 303 ? 12.431 -1.918 -21.331 1.00 83.56 303 THR A CA 1
ATOM 2453 C C . THR A 1 303 ? 11.786 -3.287 -21.389 1.00 83.56 303 THR A C 1
ATOM 2455 O O . THR A 1 303 ? 11.346 -3.835 -20.381 1.00 83.56 303 THR A O 1
ATOM 2458 N N . ARG A 1 304 ? 11.753 -3.867 -22.590 1.00 83.75 304 ARG A N 1
ATOM 2459 C CA . ARG A 1 304 ? 11.154 -5.182 -22.819 1.00 83.75 304 ARG A CA 1
ATOM 2460 C C . ARG A 1 304 ? 11.963 -6.021 -23.794 1.00 83.75 304 ARG A C 1
ATOM 2462 O O . ARG A 1 304 ? 12.637 -5.512 -24.695 1.00 83.75 304 ARG A O 1
ATOM 2469 N N . LYS A 1 305 ? 11.881 -7.339 -23.636 1.00 83.69 305 LYS A N 1
ATOM 2470 C CA . LYS A 1 305 ? 12.455 -8.275 -24.609 1.00 83.69 305 LYS A CA 1
ATOM 2471 C C . LYS A 1 305 ? 11.672 -8.213 -25.933 1.00 83.69 305 LYS A C 1
ATOM 2473 O O . LYS A 1 305 ? 10.475 -7.934 -25.893 1.00 83.69 305 LYS A O 1
ATOM 2478 N N . PRO A 1 306 ? 12.339 -8.441 -27.081 1.00 82.38 306 PRO A N 1
ATOM 2479 C CA . PRO A 1 306 ? 11.675 -8.478 -28.382 1.00 82.38 306 PRO A CA 1
ATOM 2480 C C . PRO A 1 306 ? 10.594 -9.559 -28.419 1.00 82.38 306 PRO A C 1
ATOM 2482 O O . PRO A 1 306 ? 10.834 -10.692 -27.991 1.00 82.38 306 PRO A O 1
ATOM 2485 N N . GLU A 1 307 ? 9.430 -9.227 -28.967 1.00 83.75 307 GLU A N 1
ATOM 2486 C CA . GLU A 1 307 ? 8.365 -10.204 -29.203 1.00 83.75 307 GLU A CA 1
ATOM 2487 C C . GLU A 1 307 ?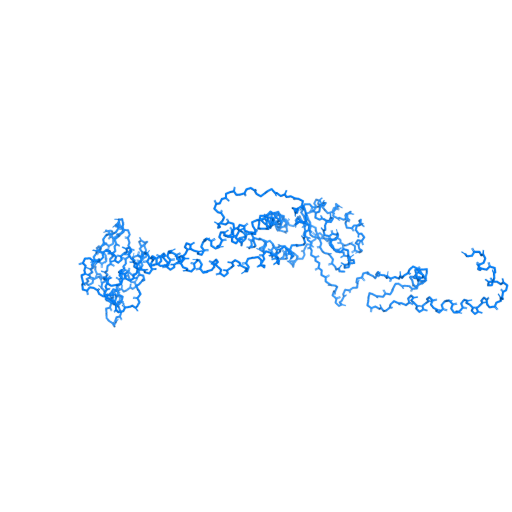 8.721 -11.183 -30.341 1.00 83.75 307 GLU A C 1
ATOM 2489 O O . GLU A 1 307 ? 9.563 -10.887 -31.194 1.00 83.75 307 GLU A O 1
ATOM 2494 N N . PRO A 1 308 ? 8.078 -12.368 -30.414 1.00 78.19 308 PRO A N 1
ATOM 2495 C CA . PRO A 1 308 ? 8.253 -13.307 -31.522 1.00 78.19 308 PRO A CA 1
ATOM 2496 C C . PRO A 1 308 ? 8.069 -12.686 -32.913 1.00 78.19 308 PRO A C 1
ATOM 2498 O O . PRO A 1 308 ? 8.775 -13.085 -33.835 1.00 78.19 308 PRO A O 1
ATOM 2501 N N . SER A 1 309 ? 7.167 -11.714 -33.039 1.00 81.56 309 SER A N 1
ATOM 2502 C CA . SER A 1 309 ? 6.841 -10.988 -34.269 1.00 81.56 309 SER A CA 1
ATOM 2503 C C . SER A 1 309 ? 7.742 -9.788 -34.566 1.00 81.56 309 SER A C 1
ATOM 2505 O O . SER A 1 309 ? 7.677 -9.260 -35.670 1.00 81.56 309 SER A O 1
ATOM 2507 N N . GLU A 1 310 ? 8.541 -9.321 -33.604 1.00 81.56 310 GLU A N 1
ATOM 2508 C CA . GLU A 1 310 ? 9.440 -8.183 -33.807 1.00 81.56 310 GLU A CA 1
ATOM 2509 C C . GLU A 1 310 ? 10.791 -8.652 -34.364 1.00 81.56 310 GLU A C 1
ATOM 2511 O O . GLU A 1 310 ? 11.373 -9.630 -33.885 1.00 81.56 310 GLU A O 1
ATOM 2516 N N . GLU A 1 311 ? 11.318 -7.910 -35.339 1.00 78.25 311 GLU A N 1
ATOM 2517 C CA . GLU A 1 311 ? 12.650 -8.118 -35.911 1.00 78.25 311 GLU A CA 1
ATOM 2518 C C . GLU A 1 311 ? 13.588 -6.987 -35.458 1.00 78.25 311 GLU A C 1
ATOM 2520 O O . GLU A 1 311 ? 13.677 -5.945 -36.109 1.00 78.25 311 GLU A O 1
ATOM 2525 N N . PRO A 1 312 ? 14.259 -7.130 -34.300 1.00 83.06 312 PRO A N 1
ATOM 2526 C CA . PRO A 1 312 ? 15.218 -6.132 -33.849 1.00 83.06 312 PRO A CA 1
ATOM 2527 C C . PRO A 1 312 ? 16.465 -6.112 -34.749 1.00 83.06 312 PRO A C 1
ATOM 2529 O O . PRO A 1 312 ? 16.793 -7.124 -35.372 1.00 83.06 312 PRO A O 1
ATOM 2532 N N . PRO A 1 313 ? 17.209 -4.993 -34.781 1.00 80.81 313 PRO A N 1
ATOM 2533 C CA . PRO A 1 313 ? 18.438 -4.895 -35.556 1.00 80.81 313 PRO A CA 1
ATOM 2534 C C . PRO A 1 313 ? 19.478 -5.916 -35.083 1.00 80.81 313 PRO A C 1
ATOM 2536 O O . PRO A 1 313 ? 19.716 -6.088 -33.881 1.00 80.81 313 PRO A O 1
ATOM 2539 N N . THR A 1 314 ? 20.127 -6.575 -36.041 1.00 78.12 314 THR A N 1
ATOM 2540 C CA . THR A 1 314 ? 21.167 -7.567 -35.768 1.00 78.12 314 THR A CA 1
ATOM 2541 C C . THR A 1 314 ? 22.499 -6.877 -35.483 1.00 78.12 314 THR A C 1
ATOM 2543 O O . THR A 1 314 ? 23.010 -6.108 -36.292 1.00 78.12 314 THR A O 1
ATOM 2546 N N . LYS A 1 315 ? 23.103 -7.176 -34.327 1.00 77.25 315 LYS A N 1
ATOM 2547 C CA . LYS A 1 315 ? 24.459 -6.735 -33.976 1.00 77.25 315 LYS A CA 1
ATOM 2548 C C . LYS A 1 315 ? 25.364 -7.953 -33.826 1.00 77.25 315 LYS A C 1
ATOM 2550 O O . LYS A 1 315 ? 25.322 -8.632 -32.802 1.00 77.25 315 LYS A O 1
ATOM 2555 N N . LEU A 1 316 ? 26.183 -8.217 -34.842 1.00 78.06 316 LEU A N 1
ATOM 2556 C CA . LEU A 1 316 ? 27.142 -9.323 -34.830 1.00 78.06 316 LEU A CA 1
ATOM 2557 C C . LEU A 1 316 ? 28.307 -9.032 -33.870 1.00 78.06 316 LEU A C 1
ATOM 2559 O O . LEU A 1 316 ? 28.840 -7.919 -33.827 1.00 78.06 316 LEU A O 1
ATOM 2563 N N . LYS A 1 317 ? 28.718 -10.043 -33.098 1.00 78.56 317 LYS A N 1
ATOM 2564 C CA . LYS A 1 317 ? 29.819 -9.958 -32.128 1.00 78.56 317 LYS A CA 1
ATOM 2565 C C . LYS A 1 317 ? 30.941 -10.916 -32.528 1.00 78.56 317 LYS A C 1
ATOM 2567 O O . LYS A 1 317 ? 31.109 -11.970 -31.922 1.00 78.56 317 LYS A O 1
ATOM 2572 N N . ASN A 1 318 ? 31.727 -10.520 -33.527 1.00 82.25 318 ASN A N 1
ATOM 2573 C CA . ASN A 1 318 ? 32.849 -11.314 -34.024 1.00 82.25 318 ASN A CA 1
ATOM 2574 C C . ASN A 1 318 ? 34.195 -10.912 -33.379 1.00 82.25 318 ASN A C 1
ATOM 2576 O O . ASN A 1 318 ? 34.460 -9.716 -33.188 1.00 82.25 318 ASN A O 1
ATOM 2580 N N . PRO A 1 319 ? 35.066 -11.882 -33.024 1.00 84.50 319 PRO A N 1
ATOM 2581 C CA . PRO A 1 319 ? 36.411 -11.610 -32.514 1.00 84.50 319 PRO A CA 1
ATOM 2582 C C . PRO A 1 319 ? 37.281 -10.917 -33.572 1.00 84.50 319 PRO A C 1
ATOM 2584 O O . PRO A 1 319 ? 36.993 -10.983 -34.765 1.00 84.50 319 PRO A O 1
ATOM 2587 N N . ALA A 1 320 ? 38.371 -10.267 -33.147 1.00 82.25 320 ALA A N 1
ATOM 2588 C CA . ALA A 1 320 ? 39.178 -9.394 -34.009 1.00 82.25 320 ALA A CA 1
ATOM 2589 C C . ALA A 1 320 ? 39.648 -10.056 -35.320 1.00 82.25 320 ALA A C 1
ATOM 2591 O O . ALA A 1 320 ? 39.579 -9.415 -36.364 1.00 82.25 320 ALA A O 1
ATOM 2592 N N . GLY A 1 321 ? 40.037 -11.336 -35.287 1.00 81.44 321 GLY A N 1
ATOM 2593 C CA . GLY A 1 321 ? 40.451 -12.080 -36.484 1.00 81.44 321 GLY A CA 1
ATOM 2594 C C . GLY A 1 321 ? 39.317 -12.423 -37.460 1.00 81.44 321 GLY A C 1
ATOM 2595 O O . GLY A 1 321 ? 39.580 -12.650 -38.634 1.00 81.44 321 GLY A O 1
ATOM 2596 N N . LEU A 1 322 ? 38.058 -12.430 -37.005 1.00 84.00 322 LEU A N 1
ATOM 2597 C CA . LEU A 1 322 ? 36.882 -12.715 -37.839 1.00 84.00 322 LEU A CA 1
ATOM 2598 C C . LEU A 1 322 ? 36.188 -11.447 -38.364 1.00 84.00 322 LEU A C 1
ATOM 2600 O O . LEU A 1 322 ? 35.411 -11.523 -39.313 1.00 84.00 322 LEU A O 1
ATOM 2604 N N . LYS A 1 323 ? 36.490 -10.270 -37.796 1.00 83.31 323 LYS A N 1
ATOM 2605 C CA . LYS A 1 323 ? 35.902 -8.983 -38.213 1.00 83.31 323 LYS A CA 1
ATOM 2606 C C . LYS A 1 323 ? 36.055 -8.664 -39.708 1.00 83.31 323 LYS A C 1
ATOM 2608 O O . LYS A 1 323 ? 35.086 -8.161 -40.271 1.00 83.31 323 LYS A O 1
ATOM 2613 N N . PRO A 1 324 ? 37.189 -8.947 -40.383 1.00 84.00 324 PRO A N 1
ATOM 2614 C CA . PRO A 1 324 ? 37.301 -8.677 -41.819 1.00 84.00 324 PRO A CA 1
ATOM 2615 C C . PRO A 1 324 ? 36.290 -9.475 -42.653 1.00 84.00 324 PRO A C 1
ATOM 2617 O O . PRO A 1 324 ? 35.729 -8.959 -43.614 1.00 84.00 324 PRO A O 1
ATOM 2620 N N . PHE A 1 325 ? 35.996 -10.713 -42.246 1.00 84.38 325 PHE A N 1
ATOM 2621 C CA . PHE A 1 325 ? 35.047 -11.589 -42.938 1.00 84.38 325 PHE A CA 1
ATOM 2622 C C . PHE A 1 325 ? 33.590 -11.209 -42.678 1.00 84.38 325 PHE A C 1
ATOM 2624 O O . PHE A 1 325 ? 32.729 -11.497 -43.503 1.00 84.38 325 PHE A O 1
ATOM 2631 N N . GLN A 1 326 ? 33.313 -10.504 -41.579 1.00 83.62 326 GLN A N 1
ATOM 2632 C CA . GLN A 1 326 ? 31.989 -9.945 -41.319 1.00 83.62 326 GLN A CA 1
ATOM 2633 C C . GLN A 1 326 ? 31.579 -8.946 -42.411 1.00 83.62 326 GLN A C 1
ATOM 2635 O O . GLN A 1 326 ? 30.425 -8.927 -42.816 1.00 83.62 326 GLN A O 1
ATOM 2640 N N . VAL A 1 327 ? 32.521 -8.153 -42.939 1.00 83.19 327 VAL A N 1
ATOM 2641 C CA . VAL A 1 327 ? 32.240 -7.234 -44.057 1.00 83.19 327 VAL A CA 1
ATOM 2642 C C . VAL A 1 327 ? 31.751 -8.012 -45.279 1.00 83.19 327 VAL A C 1
ATOM 2644 O O . VAL A 1 327 ? 30.811 -7.583 -45.938 1.00 83.19 327 VAL A O 1
ATOM 2647 N N . VAL A 1 328 ? 32.345 -9.180 -45.544 1.00 83.56 328 VAL A N 1
ATOM 2648 C CA . VAL A 1 328 ? 31.932 -10.059 -46.645 1.00 83.56 328 VAL A CA 1
ATOM 2649 C C . VAL A 1 328 ? 30.515 -10.575 -46.422 1.00 83.56 328 VAL A C 1
ATOM 2651 O O . VAL A 1 328 ? 29.710 -10.506 -47.339 1.00 83.56 328 VAL A O 1
ATOM 2654 N N . VAL A 1 329 ? 30.188 -11.034 -45.212 1.00 83.19 329 VAL A N 1
ATOM 2655 C CA . VAL A 1 329 ? 28.821 -11.462 -44.866 1.00 83.19 329 VAL A CA 1
ATOM 2656 C C . VAL A 1 329 ? 27.822 -10.324 -45.078 1.00 83.19 329 VAL A C 1
ATOM 2658 O O . VAL A 1 329 ? 26.841 -10.502 -45.793 1.00 83.19 329 VAL A O 1
ATOM 2661 N N . ASN A 1 330 ? 28.121 -9.135 -44.556 1.00 82.06 330 ASN A N 1
ATOM 2662 C CA . ASN A 1 330 ? 27.244 -7.971 -44.656 1.00 82.06 330 ASN A CA 1
ATOM 2663 C C . ASN A 1 330 ? 26.995 -7.522 -46.111 1.00 82.06 330 ASN A C 1
ATOM 2665 O O . ASN A 1 330 ? 25.945 -6.954 -46.397 1.00 82.06 330 ASN A O 1
ATOM 2669 N N . LEU A 1 331 ? 27.917 -7.790 -47.049 1.00 83.25 331 LEU A N 1
ATOM 2670 C CA . LEU A 1 331 ? 27.716 -7.505 -48.479 1.00 83.25 331 LEU A CA 1
ATOM 2671 C C . LEU A 1 331 ? 26.633 -8.385 -49.121 1.00 83.25 331 LEU A C 1
ATOM 2673 O O . LEU A 1 331 ? 25.986 -7.948 -50.072 1.00 83.25 331 LEU A O 1
ATOM 2677 N N . PHE A 1 332 ? 26.435 -9.609 -48.624 1.00 80.56 332 PHE A N 1
ATOM 2678 C CA . PHE A 1 332 ? 25.380 -10.513 -49.098 1.00 80.56 332 PHE A CA 1
ATOM 2679 C C . PHE A 1 332 ? 24.049 -10.320 -48.356 1.00 80.56 332 PHE A C 1
ATOM 2681 O O . PHE A 1 332 ? 23.018 -10.805 -48.820 1.00 80.56 332 PHE A O 1
ATOM 2688 N N . GLY A 1 333 ? 24.068 -9.582 -47.247 1.00 77.56 333 GLY A N 1
ATOM 2689 C CA . GLY A 1 333 ? 22.916 -9.273 -46.411 1.00 77.56 333 GLY A CA 1
ATOM 2690 C C . GLY A 1 333 ? 23.186 -9.609 -44.949 1.00 77.56 333 GLY A C 1
ATOM 2691 O O . GLY A 1 333 ? 23.845 -10.600 -44.633 1.00 77.56 333 GLY A O 1
ATOM 2692 N N . ASP A 1 334 ? 22.669 -8.777 -44.048 1.00 77.31 334 ASP A N 1
ATOM 2693 C CA . ASP A 1 334 ? 22.783 -9.033 -42.616 1.00 77.31 334 ASP A CA 1
ATOM 2694 C C . ASP A 1 334 ? 21.928 -10.253 -42.224 1.00 77.31 334 ASP A C 1
ATOM 2696 O O . ASP A 1 334 ? 20.776 -10.364 -42.664 1.00 77.31 334 ASP A O 1
ATOM 2700 N N . PRO A 1 335 ? 22.446 -11.168 -41.383 1.00 79.81 335 PRO A N 1
ATOM 2701 C CA . PRO A 1 335 ? 21.656 -12.291 -40.899 1.00 79.81 335 PRO A CA 1
ATOM 2702 C C . PRO A 1 335 ? 20.482 -11.786 -40.060 1.00 79.81 335 PRO A C 1
ATOM 2704 O O . PRO A 1 335 ? 20.588 -10.777 -39.346 1.00 79.81 335 PRO A O 1
ATOM 2707 N N . ARG A 1 336 ? 19.353 -12.501 -40.099 1.00 79.00 336 ARG A N 1
ATOM 2708 C CA . ARG A 1 336 ? 18.217 -12.142 -39.242 1.00 79.00 336 ARG A CA 1
ATOM 2709 C C . ARG A 1 336 ? 18.602 -12.314 -37.781 1.00 79.00 336 ARG A C 1
ATOM 2711 O O . ARG A 1 336 ? 19.423 -13.154 -37.427 1.00 79.00 336 ARG A O 1
ATOM 2718 N N . TYR A 1 337 ? 17.936 -11.573 -36.905 1.00 77.88 337 TYR A N 1
ATOM 2719 C CA . TYR A 1 337 ? 18.248 -11.563 -35.475 1.00 77.88 337 TYR A CA 1
ATOM 2720 C C . TYR A 1 337 ? 18.279 -12.953 -34.810 1.00 77.88 337 TYR A C 1
ATOM 2722 O O . TYR A 1 337 ? 18.996 -13.161 -33.833 1.00 77.88 337 TYR A O 1
ATOM 2730 N N . ARG A 1 338 ? 17.489 -13.907 -35.318 1.00 80.12 338 ARG A N 1
ATOM 2731 C CA . ARG A 1 338 ? 17.401 -15.285 -34.799 1.00 80.12 338 ARG A CA 1
ATOM 2732 C C . ARG A 1 338 ? 18.150 -16.314 -35.641 1.00 80.12 338 ARG A C 1
ATOM 2734 O O . ARG A 1 338 ? 18.030 -17.508 -35.381 1.00 80.12 338 ARG A O 1
ATOM 2741 N N . GLU A 1 339 ? 18.873 -15.872 -36.658 1.00 82.62 339 GLU A N 1
ATOM 2742 C CA . GLU A 1 339 ? 19.682 -16.747 -37.492 1.00 82.62 339 GLU A CA 1
ATOM 2743 C C . GLU A 1 339 ? 21.076 -16.919 -36.895 1.00 82.62 339 GLU A C 1
ATOM 2745 O O . GLU A 1 339 ? 21.582 -16.089 -36.138 1.00 82.62 339 GLU A O 1
ATOM 2750 N N . TRP A 1 340 ? 21.688 -18.053 -37.214 1.00 82.75 340 TRP A N 1
ATOM 2751 C CA . TRP A 1 340 ? 23.058 -18.329 -36.819 1.00 82.75 340 TRP A CA 1
ATOM 2752 C C . TRP A 1 340 ? 24.025 -17.495 -37.674 1.00 82.75 340 TRP A C 1
ATOM 2754 O O . TRP A 1 340 ? 23.844 -17.406 -38.886 1.00 82.75 340 TRP A O 1
ATOM 2764 N N . ASP A 1 341 ? 25.044 -16.892 -37.049 1.00 84.94 341 ASP A N 1
ATOM 2765 C CA . ASP A 1 341 ? 26.015 -16.025 -37.732 1.00 84.94 341 ASP A CA 1
ATOM 2766 C C . ASP A 1 341 ? 26.912 -16.845 -38.683 1.00 84.94 341 ASP A C 1
ATOM 2768 O O . ASP A 1 341 ? 27.716 -17.647 -38.200 1.00 84.94 341 ASP A O 1
ATOM 2772 N N . PRO A 1 342 ? 26.840 -16.634 -40.015 1.00 85.31 342 PRO A N 1
ATOM 2773 C CA . PRO A 1 342 ? 27.642 -17.375 -40.985 1.00 85.31 342 PRO A CA 1
ATOM 2774 C C . PRO A 1 342 ? 29.122 -16.965 -41.023 1.00 85.31 342 PRO A C 1
ATOM 2776 O O . PRO A 1 342 ? 29.926 -17.664 -41.648 1.00 85.31 342 PRO A O 1
ATOM 2779 N N . THR A 1 343 ? 29.514 -15.877 -40.348 1.00 86.81 343 THR A N 1
ATOM 2780 C CA . THR A 1 343 ? 30.873 -15.309 -40.386 1.00 86.81 343 THR A CA 1
ATOM 2781 C C . THR A 1 343 ? 31.986 -16.331 -40.112 1.00 86.81 343 THR A C 1
ATOM 2783 O O . THR A 1 343 ? 32.968 -16.328 -40.858 1.00 86.81 343 THR A O 1
ATOM 2786 N N . PRO A 1 344 ? 31.883 -17.250 -39.128 1.00 87.25 344 PRO A N 1
ATOM 2787 C CA . PRO A 1 344 ? 32.939 -18.232 -38.874 1.00 87.25 344 PRO A CA 1
ATOM 2788 C C . PRO A 1 344 ? 33.133 -19.240 -40.016 1.00 87.25 344 PRO A C 1
ATOM 2790 O O . PRO A 1 344 ? 34.268 -19.579 -40.351 1.00 87.25 344 PRO A O 1
ATOM 2793 N N . ILE A 1 345 ? 32.043 -19.700 -40.644 1.00 88.31 345 ILE A N 1
ATOM 2794 C CA . ILE A 1 345 ? 32.115 -20.617 -41.795 1.00 88.31 345 ILE A CA 1
ATOM 2795 C C . ILE A 1 345 ? 32.666 -19.883 -43.016 1.00 88.31 345 ILE A C 1
ATOM 2797 O O . ILE A 1 345 ? 33.525 -20.417 -43.719 1.00 88.31 345 ILE A O 1
ATOM 2801 N N . VAL A 1 346 ? 32.220 -18.646 -43.251 1.00 86.81 346 VAL A N 1
ATOM 2802 C CA . VAL A 1 346 ? 32.734 -17.813 -44.346 1.00 86.81 346 VAL A CA 1
ATOM 2803 C C . VAL A 1 346 ? 34.231 -17.570 -44.173 1.00 86.81 346 VAL A C 1
ATOM 2805 O O . VAL A 1 346 ? 34.984 -17.786 -45.113 1.00 86.81 346 VAL A O 1
ATOM 2808 N N . ALA A 1 347 ? 34.688 -17.228 -42.970 1.00 88.44 347 ALA A N 1
ATOM 2809 C CA . ALA A 1 347 ? 36.107 -17.035 -42.693 1.00 88.44 347 ALA A CA 1
ATOM 2810 C C . ALA A 1 347 ? 36.944 -18.296 -42.952 1.00 88.44 347 ALA A C 1
ATOM 2812 O O . ALA A 1 347 ? 37.973 -18.226 -43.623 1.00 88.44 347 ALA A O 1
ATOM 2813 N N . TYR A 1 348 ? 36.496 -19.457 -42.461 1.00 87.50 348 TYR A N 1
ATOM 2814 C CA . TYR A 1 348 ? 37.218 -20.717 -42.655 1.00 87.50 348 TYR A CA 1
ATOM 2815 C C . TYR A 1 348 ? 37.250 -21.139 -44.128 1.00 87.50 348 TYR A C 1
ATOM 2817 O O . TYR A 1 348 ? 38.303 -21.488 -44.661 1.00 87.50 348 TYR A O 1
ATOM 2825 N N . SER A 1 349 ? 36.099 -21.077 -44.799 1.00 88.12 349 SER A N 1
ATOM 2826 C CA . SER A 1 349 ? 35.980 -21.425 -46.216 1.00 88.12 349 SER A CA 1
ATOM 2827 C C . SER A 1 349 ? 36.814 -20.491 -47.097 1.00 88.12 349 SER A C 1
ATOM 2829 O O . SER A 1 349 ? 37.557 -20.969 -47.951 1.00 88.12 349 SER A O 1
ATOM 2831 N N . PHE A 1 350 ? 36.783 -19.180 -46.838 1.00 86.75 350 PHE A N 1
ATOM 2832 C CA . PHE A 1 350 ? 37.606 -18.201 -47.542 1.00 86.75 350 PHE A CA 1
ATOM 2833 C C . PHE A 1 350 ? 39.098 -18.478 -47.355 1.00 86.75 350 PHE A C 1
ATOM 2835 O O . PHE A 1 350 ? 39.825 -18.525 -48.342 1.00 86.75 350 PHE A O 1
ATOM 2842 N N . ALA A 1 351 ? 39.556 -18.722 -46.121 1.00 84.81 351 ALA A N 1
ATOM 2843 C CA . ALA A 1 351 ? 40.954 -19.060 -45.854 1.00 84.81 351 ALA A CA 1
ATOM 2844 C C . ALA A 1 351 ? 41.398 -20.327 -46.609 1.00 84.81 351 ALA A C 1
ATOM 2846 O O . ALA A 1 351 ? 42.481 -20.352 -47.194 1.00 84.81 351 ALA A O 1
ATOM 2847 N N . LEU A 1 352 ? 40.545 -21.356 -46.648 1.00 86.38 352 LEU A N 1
ATOM 2848 C CA . LEU A 1 352 ? 40.824 -22.617 -47.335 1.00 86.38 352 LEU A CA 1
ATOM 2849 C C . LEU A 1 352 ? 40.883 -22.451 -48.860 1.00 86.38 352 LEU A C 1
ATOM 2851 O O . LEU A 1 352 ? 41.852 -22.879 -49.487 1.00 86.38 352 LEU A O 1
ATOM 2855 N N . PHE A 1 353 ? 39.880 -21.815 -49.471 1.00 85.94 353 PHE A N 1
ATOM 2856 C CA . PHE A 1 353 ? 39.839 -21.635 -50.925 1.00 85.94 353 PHE A CA 1
ATOM 2857 C C . PHE A 1 353 ? 40.893 -20.645 -51.419 1.00 85.94 353 PHE A C 1
ATOM 2859 O O . PHE A 1 353 ? 41.516 -20.898 -52.447 1.00 85.94 353 PHE A O 1
ATOM 2866 N N . PHE A 1 354 ? 41.148 -19.565 -50.678 1.00 82.38 354 PHE A N 1
ATOM 2867 C CA . PHE A 1 354 ? 42.231 -18.637 -50.994 1.00 82.38 354 PHE A CA 1
ATOM 2868 C C . PHE A 1 354 ? 43.591 -19.342 -50.950 1.00 82.38 354 PHE A C 1
ATOM 2870 O O . PHE A 1 354 ? 44.378 -19.206 -51.882 1.00 82.38 354 PHE A O 1
ATOM 2877 N N . GLY A 1 355 ? 43.839 -20.171 -49.929 1.00 79.19 355 GLY A N 1
ATOM 2878 C CA . GLY A 1 355 ? 45.054 -20.984 -49.844 1.00 79.19 355 GLY A CA 1
ATOM 2879 C C . GLY A 1 355 ? 45.230 -21.943 -51.027 1.00 79.19 355 GLY A C 1
ATOM 2880 O O . GLY A 1 355 ? 46.341 -22.092 -51.526 1.00 79.19 355 GLY A O 1
ATOM 2881 N N . LEU A 1 356 ? 44.142 -22.548 -51.522 1.00 80.69 356 LEU A N 1
ATOM 2882 C CA . LEU A 1 356 ? 44.171 -23.406 -52.714 1.00 80.69 356 LEU A CA 1
ATOM 2883 C C . LEU A 1 356 ? 44.403 -22.622 -54.016 1.00 80.69 356 LEU A C 1
ATOM 2885 O O . LEU A 1 356 ? 45.110 -23.106 -54.895 1.00 80.69 356 LEU A O 1
ATOM 2889 N N . MET A 1 357 ? 43.827 -21.424 -54.155 1.00 79.50 357 MET A N 1
ATOM 2890 C CA . MET A 1 357 ? 43.999 -20.574 -55.343 1.00 79.50 357 MET A CA 1
ATOM 2891 C C . MET A 1 357 ? 45.403 -19.964 -55.429 1.00 79.50 357 MET A C 1
ATOM 2893 O O . MET A 1 357 ? 45.941 -19.809 -56.520 1.00 79.50 357 MET A O 1
ATOM 2897 N N . VAL A 1 358 ? 45.996 -19.633 -54.279 1.00 70.56 358 VAL A N 1
ATOM 2898 C CA . VAL A 1 358 ? 47.331 -19.024 -54.150 1.00 70.56 358 VAL A CA 1
ATOM 2899 C C . VAL A 1 358 ? 48.419 -20.089 -53.964 1.00 70.56 358 VAL A C 1
ATOM 2901 O O . VAL A 1 358 ? 49.555 -19.757 -53.650 1.00 70.56 358 VAL A O 1
ATOM 2904 N N . ALA A 1 359 ? 48.116 -21.373 -54.197 1.00 64.38 359 ALA A N 1
ATOM 2905 C CA . ALA A 1 359 ? 49.033 -22.511 -54.050 1.00 64.38 359 ALA A CA 1
ATOM 2906 C C . ALA A 1 359 ? 50.232 -22.515 -55.032 1.00 64.38 359 ALA A C 1
ATOM 2908 O O . ALA A 1 359 ? 50.822 -23.559 -55.303 1.00 64.38 359 ALA A O 1
ATOM 2909 N N . ASP A 1 360 ? 50.609 -21.347 -55.547 1.00 67.25 360 ASP A N 1
ATOM 2910 C CA . ASP A 1 360 ? 51.885 -21.070 -56.175 1.00 67.25 360 ASP A CA 1
ATOM 2911 C C . ASP A 1 360 ? 52.835 -20.474 -55.117 1.00 67.25 360 ASP A C 1
ATOM 2913 O O . ASP A 1 360 ? 52.631 -19.373 -54.592 1.00 67.25 360 ASP A O 1
ATOM 2917 N N . VAL A 1 361 ? 53.872 -21.235 -54.758 1.00 62.19 361 VAL A N 1
ATOM 2918 C CA . VAL A 1 361 ? 54.759 -20.994 -53.598 1.00 62.19 361 VAL A CA 1
ATOM 2919 C C . VAL A 1 361 ? 55.374 -19.585 -53.597 1.00 62.19 361 VAL A C 1
ATOM 2921 O O . VAL A 1 361 ? 55.620 -19.018 -52.533 1.00 62.19 361 VAL A O 1
ATOM 2924 N N . VAL A 1 362 ? 55.582 -18.991 -54.776 1.00 62.53 362 VAL A N 1
ATOM 2925 C CA . VAL A 1 362 ? 56.177 -17.654 -54.952 1.00 62.53 362 VAL A CA 1
ATOM 2926 C C . VAL A 1 362 ? 55.227 -16.530 -54.512 1.00 62.53 362 VAL A C 1
ATOM 2928 O O . VAL A 1 362 ? 55.665 -15.574 -53.871 1.00 62.53 362 VAL A O 1
ATOM 2931 N N . TYR A 1 363 ? 53.926 -16.647 -54.793 1.00 66.31 363 TYR A N 1
ATOM 2932 C CA . TYR A 1 363 ? 52.931 -15.633 -54.418 1.00 66.31 363 TYR A CA 1
ATOM 2933 C C . TYR A 1 363 ? 52.607 -15.668 -52.923 1.00 66.31 363 TYR A C 1
ATOM 2935 O O . TYR A 1 363 ? 52.470 -14.614 -52.300 1.00 66.31 363 TYR A O 1
ATOM 2943 N N . ALA A 1 364 ? 52.549 -16.863 -52.328 1.00 66.25 364 ALA A N 1
ATOM 2944 C CA . ALA A 1 364 ? 52.347 -17.025 -50.890 1.00 66.25 364 ALA A CA 1
ATOM 2945 C C . ALA A 1 364 ? 53.489 -16.391 -50.069 1.00 66.25 364 ALA A C 1
ATOM 2947 O O . ALA A 1 364 ? 53.231 -15.685 -49.095 1.00 66.25 364 ALA A O 1
ATOM 2948 N N . LEU A 1 365 ? 54.747 -16.575 -50.498 1.00 67.88 365 LEU A N 1
ATOM 2949 C CA . LEU A 1 365 ? 55.925 -15.954 -49.874 1.00 67.88 365 LEU A CA 1
ATOM 2950 C C . LEU A 1 365 ? 55.938 -14.425 -50.030 1.00 67.88 365 LEU A C 1
ATOM 2952 O O . LEU A 1 365 ? 56.318 -13.721 -49.097 1.00 67.88 365 LEU A O 1
ATOM 2956 N N . GLY A 1 366 ? 55.488 -13.907 -51.178 1.00 71.94 366 GLY A N 1
ATOM 2957 C CA . GLY A 1 366 ? 55.360 -12.466 -51.414 1.00 71.94 366 GLY A CA 1
ATOM 2958 C C . GLY A 1 366 ? 54.285 -11.796 -50.550 1.00 71.94 366 GLY A C 1
ATOM 2959 O O . GLY A 1 366 ? 54.515 -10.707 -50.035 1.00 71.94 366 GLY A O 1
ATOM 2960 N N . LEU A 1 367 ? 53.138 -12.452 -50.344 1.00 70.12 367 LEU A N 1
ATOM 2961 C CA . LEU A 1 367 ? 52.055 -11.938 -49.495 1.00 70.12 367 LEU A CA 1
ATOM 2962 C C . LEU A 1 367 ? 52.442 -11.887 -48.014 1.00 70.12 367 LEU A C 1
ATOM 2964 O O . LEU A 1 367 ? 52.180 -10.877 -47.375 1.00 70.12 367 LEU A O 1
ATOM 2968 N N . ILE A 1 368 ? 53.107 -12.923 -47.491 1.00 74.31 368 ILE A N 1
ATOM 2969 C CA . ILE A 1 368 ? 53.554 -12.977 -46.084 1.00 74.31 368 ILE A CA 1
ATOM 2970 C C . ILE A 1 368 ? 54.602 -11.895 -45.769 1.00 74.31 368 ILE A C 1
ATOM 2972 O O . ILE A 1 368 ? 54.687 -11.436 -44.636 1.00 74.31 368 ILE A O 1
ATOM 2976 N N . LEU A 1 369 ? 55.406 -11.481 -46.754 1.00 73.00 369 LEU A N 1
ATOM 2977 C CA . LEU A 1 369 ? 56.408 -10.424 -46.574 1.00 73.00 369 LEU A CA 1
ATOM 2978 C C . LEU A 1 369 ? 55.800 -9.004 -46.594 1.00 73.00 369 LEU A C 1
ATOM 2980 O O . LEU A 1 369 ? 56.457 -8.058 -46.165 1.00 73.00 369 LEU A O 1
ATOM 2984 N N . VAL A 1 370 ? 54.591 -8.851 -47.147 1.00 75.06 370 VAL A N 1
ATOM 2985 C CA . VAL A 1 370 ? 53.902 -7.560 -47.349 1.00 75.06 370 VAL A CA 1
ATOM 2986 C C . VAL A 1 370 ? 52.750 -7.348 -46.355 1.00 75.06 370 VAL A C 1
ATOM 2988 O O . VAL A 1 370 ? 52.411 -6.198 -46.074 1.00 75.06 370 VAL A O 1
ATOM 2991 N N . SER A 1 371 ? 52.153 -8.426 -45.836 1.00 55.47 371 SER A N 1
ATOM 2992 C CA . SER A 1 371 ? 51.164 -8.415 -44.743 1.00 55.47 371 SER A CA 1
ATOM 2993 C C . SER A 1 371 ? 51.807 -8.133 -43.394 1.00 55.47 371 SER A C 1
ATOM 2995 O O . SER A 1 371 ? 51.198 -7.373 -42.609 1.00 55.47 371 SER A O 1
#

Sequence (371 aa):
VKVRVITLKDYSEPTFKTLHKLGVLHIEESRELKPVDKAAVESQHKEASELLTFVGNMLSYITEKQQVLPGEDAEVIYTKPFGEIGREVRSLYTRFAELHEKTVKIDKEIEQLAEQKKYLGAFSQQHDLRLRDLRFSGDYLFSTVFVLSTEAYETLHNQLNKYLLGGIIGTVENETVLYAISKVENREAIESLITNAGGKILLIPDEDLTLRKFLEKTEDKLHRLEEKLTKLYEELQTKAGQELRSIALFRLALIAENQRLSVLAKACEARYVTLIEGWIPENNIESAIFDLKENIDYVFIDTRKPEPSEEPPTKLKNPAGLKPFQVVVNLFGDPRYREWDPTPIVAYSFALFFGLMVADVVYALGLILVS

Foldseek 3Di:
DKKKKKFFPVCPVVLVVLCVVLVFAPKDKDLADDPVRLVVLVVLLVLLVVLLVLLVLLCVLAPDPDDDDDDPVLLVLLLDDSVVLSVVSVVLSVVLVVLSVVLVVLVVVLVLLVVCLQQLVLCVVVFADWLCQQADDDPWKGKFKKKAFPVLCVVCVVVLVVFFPDWDWGDGDRMIIITTMGTPVCVVVNCVSQVVRVMDTRDGDPDGDTSNVSSVVSVVVSVVSVVVSVVSSVVSNVSSVVCVNVSVSSSVSSVLSSVLSVVSSVCSVVSRMMMMMTDDDPVSVSVSSNSCVVSGSRMDMDDDDDDPPDFHDADDDDDPLLVVQVVVVVVVNDDTNPDDDCSVVSSVVCVVVVCVVCVPPVSVVVVVVVD

Nearest PDB structures (foldseek):
  3rrk-assembly1_A  TM=4.945E-01  e=3.746E-13  Meiothermus ruber DSM 1279
  6r0w-assembly1_N  TM=3.525E-01  e=2.453E-11  Thermus thermophilus HB8
  5voz-assembly1_b  TM=4.665E-01  e=5.602E-09  Saccharomyces cerevisiae S288C
  5gar-assembly1_N  TM=3.147E-01  e=3.999E-11  Thermus thermophilus
  7tmt-assembly1_O  TM=2.861E-01  e=7.274E-06  Saccharomyces cerevisiae

pLDDT: mean 83.81, std 8.03, range [53.62, 95.31]

Mean predicted aligned error: 12.32 Å

InterPro domains:
  IPR002490 V-type ATPase, V0 complex, 116kDa subunit family [PF01496] (185-369)
  IPR002490 V-type ATPase, V0 complex, 116kDa subunit family [PTHR11629] (3-369)